Protein AF-0000000072551396 (afdb_homodimer)

Organism: Hypocrea jecorina (strain QM6a) (NCBI:txid431241)

Radius of gyration: 22.43 Å; Cα contacts (8 Å, |Δi|>4): 912; chains: 2; bounding box: 42×66×51 Å

Nearest PDB structures (foldseek):
  6dka-assembly4_F  TM=9.616E-01  e=3.622E-16  Saccharomyces cerevisiae YJM789
  6dk9-assembly4_F  TM=9.625E-01  e=5.510E-16  Saccharomyces cerevisiae YJM789
  6dkd-assembly2_C  TM=9.534E-01  e=5.773E-16  Saccharomyces cerevisiae YJM789
  6dka-assembly4_F  TM=9.614E-01  e=3.150E-16  Saccharomyces cerevisiae YJM789
  6dk9-assembly4_F  TM=9.623E-01  e=4.803E-16  Saccharomyces cerevisiae YJM789

InterPro domains:
  IPR003607 HD/PDEase domain [cd00077] (63-179)
  IPR006674 HD domain [PF01966] (63-169)
  IPR006674 HD domain [PS51831] (63-174)
  IPR017771 Cyanamide hydratase [TIGR03401] (8-241)

pLDDT: mean 97.27, std 4.05, range [56.19, 98.94]

Sequence (490 aa):
MSKNEIQQNGWTSVPLDPSILFGGEPFKNRPGPLLVADIKFPNDDPIVVKVQSYAQERLPIQTFNHSMRVFYFASAIVRQQFPEHAENFSPSTLALVSLLHDIGTAEENLAATHMSFEFYGAFKALNLLLELGASKDQAEAVAETIIRHQDLGTVGNITFLGQVIQLATIYDNASNHPYVEKITDIIHTDTLVDVTKVYPRLQWLGCFADTIDREETLKPWCHSTHIPDFSQVIRNNTFMQPYDAMSKNEIQQNGWTSVPLDPSILFGGEPFKNRPGPLLVADIKFPNDDPIVVKVQSYAQERLPIQTFNHSMRVFYFASAIVRQQFPEHAENFSPSTLALVSLLHDIGTAEENLAATHMSFEFYGAFKALNLLLELGASKDQAEAVAETIIRHQDLGTVGNITFLGQVIQLATIYDNASNHPYVEKITDIIHTDTLVDVTKVYPRLQWLGCFADTIDREETLKPWCHSTHIPDFSQVIRNNTFMQPYDA

Solvent-accessible surface area (backbone atoms only — not comparable to full-atom values): 24467 Å² total; per-residue (Å²): 131,63,70,65,54,34,46,27,44,22,51,42,59,36,64,40,21,58,26,70,78,23,73,72,37,43,44,69,40,88,46,61,75,56,41,60,90,75,51,84,75,52,68,85,38,66,58,43,43,52,47,50,52,51,31,56,70,54,30,55,67,40,56,36,24,47,22,52,44,29,33,54,49,29,50,50,39,36,52,52,56,36,52,92,50,39,82,55,38,36,61,55,53,47,45,47,31,29,49,36,40,60,51,12,63,16,73,82,41,44,76,71,46,84,56,33,40,33,53,49,13,16,55,51,45,30,53,51,32,48,74,64,64,44,54,69,68,50,23,46,40,34,20,54,26,21,54,45,40,75,64,79,55,70,55,35,29,25,26,42,45,30,51,42,49,30,52,23,46,39,44,74,51,33,43,62,46,97,65,28,66,61,37,61,58,43,53,24,68,60,21,53,53,44,39,36,66,78,34,42,27,60,44,30,40,58,52,50,21,50,48,49,49,50,47,44,68,78,29,61,21,24,59,71,39,50,42,77,63,44,36,58,48,20,59,62,24,68,85,52,54,86,55,23,92,130,62,72,66,54,33,45,27,46,22,52,43,61,37,64,40,22,58,25,69,77,24,72,72,38,42,44,68,40,88,46,61,76,54,42,60,90,75,50,83,73,49,68,85,39,67,57,43,44,52,49,50,52,50,32,54,72,55,30,56,68,40,57,37,22,46,21,52,43,29,34,55,48,28,50,49,40,36,53,53,56,37,51,92,50,40,82,54,36,36,61,54,52,48,44,47,33,30,49,36,39,59,51,11,65,17,76,81,42,43,77,71,45,84,56,34,39,33,54,50,13,15,56,52,45,29,52,52,33,48,74,64,63,46,54,70,68,51,22,46,40,34,20,53,25,21,54,46,39,75,64,80,56,70,55,36,28,26,25,42,47,29,52,41,49,29,52,22,46,38,46,74,50,34,43,58,46,98,64,28,68,60,38,60,58,42,52,22,69,60,21,54,52,44,40,37,67,78,34,42,26,61,43,31,40,58,53,52,20,51,49,50,50,49,47,44,68,78,27,61,21,25,61,71,39,52,41,75,63,44,36,58,46,19,61,62,23,67,86,50,55,87,56,24,90

Structure (mmCIF, N/CA/C/O backbone):
data_AF-0000000072551396-model_v1
#
loop_
_entity.id
_entity.type
_entity.pdbx_description
1 polymer 'Predicted protein'
#
loop_
_atom_site.group_PDB
_atom_site.id
_atom_site.type_symbol
_atom_site.label_atom_id
_atom_site.label_alt_id
_atom_site.label_comp_id
_atom_site.label_asym_id
_atom_site.label_entity_id
_atom_site.label_seq_id
_atom_site.pdbx_PDB_ins_code
_atom_site.Cartn_x
_atom_site.Cartn_y
_atom_site.Cartn_z
_atom_site.occupancy
_atom_site.B_iso_or_equiv
_atom_site.auth_seq_id
_atom_site.auth_comp_id
_atom_site.auth_asym_id
_atom_site.auth_atom_id
_atom_site.pdbx_PDB_model_num
ATOM 1 N N . MET A 1 1 ? 20.172 9.062 -8.18 1 56.5 1 MET A N 1
ATOM 2 C CA . MET A 1 1 ? 19.156 9.867 -7.5 1 56.5 1 MET A CA 1
ATOM 3 C C . MET A 1 1 ? 19.812 11.016 -6.73 1 56.5 1 MET A C 1
ATOM 5 O O . MET A 1 1 ? 20.859 10.836 -6.109 1 56.5 1 MET A O 1
ATOM 9 N N . SER A 1 2 ? 19.359 12.266 -7.051 1 69.94 2 SER A N 1
ATOM 10 C CA . SER A 1 2 ? 20.109 13.375 -6.461 1 69.94 2 SER A CA 1
ATOM 11 C C . SER A 1 2 ? 19.844 13.492 -4.965 1 69.94 2 SER A C 1
ATOM 13 O O . SER A 1 2 ? 18.703 13.336 -4.523 1 69.94 2 SER A O 1
ATOM 15 N N . LYS A 1 3 ? 20.781 13.555 -4.184 1 69.25 3 LYS A N 1
ATOM 16 C CA . LYS A 1 3 ? 20.734 13.711 -2.73 1 69.25 3 LYS A CA 1
ATOM 17 C C . LYS A 1 3 ? 19.797 14.844 -2.328 1 69.25 3 LYS A C 1
ATOM 19 O O . LYS A 1 3 ? 19.094 14.75 -1.32 1 69.25 3 LYS A O 1
ATOM 24 N N . ASN A 1 4 ? 19.703 15.789 -3.104 1 83.94 4 ASN A N 1
ATOM 25 C CA . ASN A 1 4 ? 18.844 16.938 -2.812 1 83.94 4 ASN A CA 1
ATOM 26 C C . ASN A 1 4 ? 17.375 16.578 -2.895 1 83.94 4 ASN A C 1
ATOM 28 O O . ASN A 1 4 ? 16.578 17.016 -2.061 1 83.94 4 ASN A O 1
ATOM 32 N N . GLU A 1 5 ? 17.031 15.664 -3.734 1 89.81 5 GLU A N 1
ATOM 33 C CA . GLU A 1 5 ? 15.633 15.281 -3.902 1 89.81 5 GLU A CA 1
ATOM 34 C C . GLU A 1 5 ? 15.156 14.406 -2.742 1 89.81 5 GLU A C 1
ATOM 36 O O . GLU A 1 5 ? 14 14.492 -2.334 1 89.81 5 GLU A O 1
ATOM 41 N N . ILE A 1 6 ? 16.109 13.695 -2.174 1 93.81 6 ILE A N 1
ATOM 42 C CA . ILE A 1 6 ? 15.766 12.789 -1.077 1 93.81 6 ILE A CA 1
ATOM 43 C C . ILE A 1 6 ? 15.273 13.602 0.123 1 93.81 6 ILE A C 1
ATOM 45 O O . ILE A 1 6 ? 14.195 13.336 0.656 1 93.81 6 ILE A O 1
ATOM 49 N N . GLN A 1 7 ? 15.961 14.602 0.496 1 95.69 7 GLN A N 1
ATOM 50 C CA . GLN A 1 7 ? 15.57 15.414 1.641 1 95.69 7 GLN A CA 1
ATOM 51 C C . GLN A 1 7 ? 14.375 16.297 1.3 1 95.69 7 GLN A C 1
ATOM 53 O O . GLN A 1 7 ? 13.445 16.438 2.1 1 95.69 7 GLN A O 1
ATOM 58 N N . GLN A 1 8 ? 14.352 16.828 0.167 1 97.31 8 GLN A N 1
ATOM 59 C CA . GLN A 1 8 ? 13.336 17.812 -0.227 1 97.31 8 GLN A CA 1
ATOM 60 C C . GLN A 1 8 ? 11.953 17.172 -0.302 1 97.31 8 GLN A C 1
ATOM 62 O O . GLN A 1 8 ? 10.969 17.75 0.15 1 97.31 8 GLN A O 1
ATOM 67 N N . ASN A 1 9 ? 11.898 15.961 -0.858 1 98.38 9 ASN A N 1
ATOM 68 C CA . ASN A 1 9 ? 10.594 15.336 -1.055 1 98.38 9 ASN A CA 1
ATOM 69 C C . ASN A 1 9 ? 10.297 14.305 0.029 1 98.38 9 ASN A C 1
ATOM 71 O O . ASN A 1 9 ? 9.305 13.57 -0.056 1 98.38 9 ASN A O 1
ATOM 75 N N . GLY A 1 10 ? 11.164 14.289 1.03 1 98.31 10 GLY A N 1
ATOM 76 C CA . GLY A 1 10 ? 10.867 13.508 2.219 1 98.31 10 GLY A CA 1
ATOM 77 C C . GLY A 1 10 ? 11.125 12.023 2.035 1 98.31 10 GLY A C 1
ATOM 78 O O . GLY A 1 10 ? 10.484 11.188 2.686 1 98.31 10 GLY A O 1
ATOM 79 N N . TRP A 1 11 ? 12.086 11.633 1.188 1 98.44 11 TRP A N 1
ATOM 80 C CA . TRP A 1 11 ? 12.438 10.234 0.957 1 98.44 11 TRP A CA 1
ATOM 81 C C . TRP A 1 11 ? 13.383 9.727 2.035 1 98.44 11 TRP A C 1
ATOM 83 O O . TRP A 1 11 ? 13.789 8.562 2.016 1 98.44 11 TRP A O 1
ATOM 93 N N . THR A 1 12 ? 13.734 10.547 3.014 1 98.06 12 THR A N 1
ATOM 94 C CA . THR A 1 12 ? 14.609 10.109 4.098 1 98.06 12 THR A CA 1
ATOM 95 C C . THR A 1 12 ? 13.984 8.938 4.852 1 98.06 12 THR A C 1
ATOM 97 O O . THR A 1 12 ? 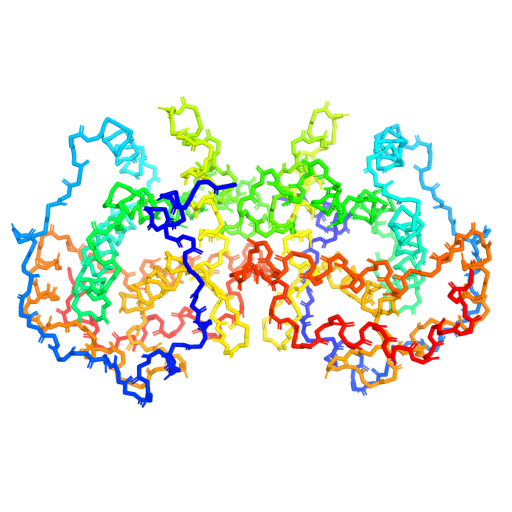12.797 8.969 5.191 1 98.06 12 THR A O 1
ATOM 100 N N . SER A 1 13 ? 14.797 7.918 5.055 1 98.38 13 SER A N 1
ATOM 101 C CA . SER A 1 13 ? 14.312 6.719 5.73 1 98.38 13 SER A CA 1
ATOM 102 C C . SER A 1 13 ? 14.188 6.941 7.234 1 98.38 13 SER A C 1
ATOM 104 O O . SER A 1 13 ? 15.117 7.445 7.871 1 98.38 13 SER A O 1
ATOM 106 N N . VAL A 1 14 ? 13.086 6.602 7.777 1 98.44 14 VAL A N 1
ATOM 107 C CA . VAL A 1 14 ? 12.875 6.578 9.219 1 98.44 14 VAL A CA 1
ATOM 108 C C . VAL A 1 14 ? 12.148 5.297 9.617 1 98.44 14 VAL A C 1
ATOM 110 O O . VAL A 1 14 ? 11.539 4.637 8.773 1 98.44 14 VAL A O 1
ATOM 113 N N . PRO A 1 15 ? 12.188 4.918 10.898 1 98.25 15 PRO A N 1
ATOM 114 C CA . PRO A 1 15 ? 11.414 3.75 11.32 1 98.25 15 PRO A CA 1
ATOM 115 C C . PRO A 1 15 ? 9.914 3.932 11.109 1 98.25 15 PRO A C 1
ATOM 117 O O . PRO A 1 15 ? 9.383 5.02 11.336 1 98.25 15 PRO A O 1
ATOM 120 N N . LEU A 1 16 ? 9.273 2.881 10.625 1 98.19 16 LEU A N 1
ATOM 121 C CA . LEU A 1 16 ? 7.812 2.904 10.57 1 98.19 16 LEU A CA 1
ATOM 122 C C . LEU A 1 16 ? 7.227 3.059 11.969 1 98.19 16 LEU A C 1
ATOM 124 O O . LEU A 1 16 ? 6.215 3.744 12.148 1 98.19 16 LEU A O 1
ATOM 128 N N . ASP A 1 17 ? 7.824 2.422 12.961 1 97.56 17 ASP A N 1
ATOM 129 C CA . ASP A 1 17 ? 7.406 2.486 14.359 1 97.56 17 ASP A CA 1
ATOM 130 C C . ASP A 1 17 ? 7.742 3.846 14.969 1 97.56 17 ASP A C 1
ATOM 132 O O . ASP A 1 17 ? 8.898 4.121 15.289 1 97.56 17 ASP A O 1
ATOM 136 N N . PRO A 1 18 ? 6.754 4.613 15.211 1 96.75 18 PRO A N 1
ATOM 137 C CA . PRO A 1 18 ? 7.062 5.953 15.719 1 96.75 18 PRO A CA 1
ATOM 138 C C . PRO A 1 18 ? 7.574 5.934 17.156 1 96.75 18 PRO A C 1
ATOM 140 O O . PRO A 1 18 ? 8.195 6.898 17.609 1 96.75 18 PRO A O 1
ATOM 143 N N . SER A 1 19 ? 7.301 4.891 17.891 1 96.38 19 SER A N 1
ATOM 144 C CA . SER A 1 19 ? 7.812 4.828 19.25 1 96.38 19 SER A CA 1
ATOM 145 C C . SER A 1 19 ? 9.336 4.82 19.266 1 96.38 19 SER A C 1
ATOM 147 O O . SER A 1 19 ? 9.953 5.297 20.219 1 96.38 19 SER A O 1
ATOM 149 N N . ILE A 1 20 ? 9.938 4.27 18.25 1 96.94 20 ILE A N 1
ATOM 150 C CA . ILE A 1 20 ? 11.383 4.281 18.109 1 96.94 20 ILE A CA 1
ATOM 151 C C . ILE A 1 20 ? 11.875 5.715 17.906 1 96.94 20 ILE A C 1
ATOM 153 O O . ILE A 1 20 ? 12.906 6.109 18.469 1 96.94 20 ILE A O 1
ATOM 157 N N . LEU A 1 21 ? 11.172 6.523 17.109 1 95.69 21 LEU A N 1
ATOM 158 C CA . LEU A 1 21 ? 11.555 7.895 16.797 1 95.69 21 LEU A CA 1
ATOM 159 C C . LEU A 1 21 ? 11.516 8.766 18.047 1 95.69 21 LEU A C 1
ATOM 161 O O . LEU A 1 21 ? 12.328 9.688 18.203 1 95.69 21 LEU A O 1
ATOM 165 N N . PHE A 1 22 ? 10.586 8.414 18.922 1 96.31 22 PHE A N 1
ATOM 166 C CA . PHE A 1 22 ? 10.344 9.312 20.047 1 96.31 22 PHE A CA 1
ATOM 167 C C . PHE A 1 22 ? 10.914 8.727 21.328 1 96.31 22 PHE A C 1
ATOM 169 O O . PHE A 1 22 ? 10.812 9.336 22.406 1 96.31 22 PHE A O 1
ATOM 176 N N . GLY A 1 23 ? 11.508 7.512 21.328 1 95.25 23 GLY A N 1
ATOM 177 C CA . GLY A 1 23 ? 12.102 6.879 22.484 1 95.25 23 GLY A CA 1
ATOM 178 C C . GLY A 1 23 ? 11.07 6.488 23.531 1 95.25 23 GLY A C 1
ATOM 179 O O . GLY A 1 23 ? 11.32 6.621 24.734 1 95.25 23 GLY A O 1
ATOM 180 N N . GLY A 1 24 ? 9.867 6.191 23.031 1 94.12 24 GLY A N 1
ATOM 181 C CA . GLY A 1 24 ? 8.805 5.762 23.938 1 94.12 24 GLY A CA 1
ATOM 182 C C . GLY A 1 24 ? 8.008 6.914 24.516 1 94.12 24 GLY A C 1
ATOM 183 O O . GLY A 1 24 ? 7.055 6.699 25.266 1 94.12 24 GLY A O 1
ATOM 184 N N . GLU A 1 25 ? 8.391 8.117 24.141 1 94.88 25 GLU A N 1
ATOM 185 C CA . GLU A 1 25 ? 7.672 9.312 24.578 1 94.88 25 GLU A CA 1
ATOM 186 C C . GLU A 1 25 ? 6.695 9.781 23.5 1 94.88 25 GLU A C 1
ATOM 188 O O . GLU A 1 25 ? 6.754 9.328 22.359 1 94.88 25 GLU A O 1
ATOM 193 N N . PRO A 1 26 ? 5.812 10.625 23.875 1 94.75 26 PRO A N 1
ATOM 194 C CA . PRO A 1 26 ? 4.84 11.094 22.875 1 94.75 26 PRO A CA 1
ATOM 195 C C . PRO A 1 26 ? 5.438 12.109 21.906 1 94.75 26 PRO A C 1
ATOM 197 O O . PRO A 1 26 ? 4.824 12.422 20.875 1 94.75 26 PRO A O 1
ATOM 200 N N . PHE A 1 27 ? 6.648 12.594 22.25 1 96.5 27 PHE A N 1
ATOM 201 C CA . PHE A 1 27 ? 7.34 13.562 21.406 1 96.5 27 PHE A CA 1
ATOM 202 C C . PHE A 1 27 ? 8.836 13.586 21.734 1 96.5 27 PHE A C 1
ATOM 204 O O . PHE A 1 27 ? 9.258 13.07 22.766 1 96.5 27 PHE A O 1
ATOM 211 N N . LYS A 1 28 ? 9.578 14.117 20.781 1 96.25 28 LYS A N 1
ATOM 212 C CA . LYS A 1 28 ? 11.008 14.289 21 1 96.25 28 LYS A CA 1
ATOM 213 C C . LYS A 1 28 ? 11.297 15.578 21.766 1 96.25 28 LYS A C 1
ATOM 215 O O . LYS A 1 28 ? 12.062 15.578 22.734 1 96.25 28 LYS A O 1
ATOM 220 N N . ASN A 1 29 ? 10.688 16.641 21.312 1 97.06 29 ASN A N 1
ATOM 221 C CA . ASN A 1 29 ? 10.812 17.969 21.906 1 97.06 29 ASN A CA 1
ATOM 222 C C . ASN A 1 29 ? 9.461 18.5 22.375 1 97.06 29 ASN A C 1
ATOM 224 O O . ASN A 1 29 ? 8.469 18.438 21.641 1 97.06 29 ASN A O 1
ATOM 228 N N . ARG A 1 30 ? 9.414 19 23.578 1 97.25 30 ARG A N 1
ATOM 229 C CA . ARG A 1 30 ? 8.156 19.594 24.047 1 97.25 30 ARG A CA 1
ATOM 230 C C . ARG A 1 30 ? 7.695 20.688 23.094 1 97.25 30 ARG A C 1
ATOM 232 O O . ARG A 1 30 ? 8.43 21.656 22.859 1 97.25 30 ARG A O 1
ATOM 239 N N . PRO A 1 31 ? 6.559 20.531 22.594 1 98.12 31 PRO A N 1
ATOM 240 C CA . PRO A 1 31 ? 6.129 21.531 21.625 1 98.12 31 PRO A CA 1
ATOM 241 C C . PRO A 1 31 ? 5.762 22.859 22.266 1 98.12 31 PRO A C 1
ATOM 243 O O . PRO A 1 31 ? 5.25 22.891 23.375 1 98.12 31 PRO A O 1
ATOM 246 N N . GLY A 1 32 ? 6.082 23.953 21.562 1 98.5 32 GLY A N 1
ATOM 247 C CA . GLY A 1 32 ? 5.566 25.281 21.875 1 98.5 32 GLY A CA 1
ATOM 248 C C . GLY A 1 32 ? 4.484 25.734 20.906 1 98.5 32 GLY A C 1
ATOM 249 O O . GLY A 1 32 ? 4.184 25.031 19.938 1 98.5 32 GLY A O 1
ATOM 250 N N . PRO A 1 33 ? 3.869 26.859 21.25 1 98.56 33 PRO A N 1
ATOM 251 C CA . PRO A 1 33 ? 2.854 27.375 20.328 1 98.56 33 PRO A CA 1
ATOM 252 C C . PRO A 1 33 ? 3.422 27.703 18.938 1 98.56 33 PRO A C 1
ATOM 254 O O . PRO A 1 33 ? 4.48 28.328 18.844 1 98.56 33 PRO A O 1
ATOM 257 N N . LEU A 1 34 ? 2.887 27.25 17.969 1 98.44 34 LEU A N 1
ATOM 258 C CA . LEU A 1 34 ? 3.117 27.594 16.578 1 98.44 34 LEU A CA 1
ATOM 259 C C . LEU A 1 34 ? 1.801 27.875 15.852 1 98.44 34 LEU A C 1
ATOM 261 O O . LEU A 1 34 ? 1.108 26.938 15.438 1 98.44 34 LEU A O 1
ATOM 265 N N . LEU A 1 35 ? 1.476 29.125 15.68 1 98.56 35 LEU A N 1
ATOM 266 C CA . LEU A 1 35 ? 0.175 29.516 15.148 1 98.56 35 LEU A CA 1
ATOM 267 C C . LEU A 1 35 ? 0.167 29.453 13.625 1 98.56 35 LEU A C 1
ATOM 269 O O . LEU A 1 35 ? 1.224 29.344 12.992 1 98.56 35 LEU A O 1
ATOM 273 N N . VAL A 1 36 ? -1.035 29.469 13.008 1 98.69 36 VAL A N 1
ATOM 274 C CA . VAL A 1 36 ? -1.199 29.438 11.555 1 98.69 36 VAL A CA 1
ATOM 275 C C . VAL A 1 36 ? -0.382 30.562 10.922 1 98.69 36 VAL A C 1
ATOM 277 O O . VAL A 1 36 ? 0.237 30.359 9.875 1 98.69 36 VAL A O 1
ATOM 280 N N . ALA A 1 37 ? -0.328 31.719 11.555 1 98.25 37 ALA A N 1
ATOM 281 C CA . ALA A 1 37 ? 0.398 32.875 11.047 1 98.25 37 ALA A CA 1
ATOM 282 C C . ALA A 1 37 ? 1.902 32.625 11.031 1 98.25 37 ALA A C 1
ATOM 284 O O . ALA A 1 37 ? 2.646 33.281 10.305 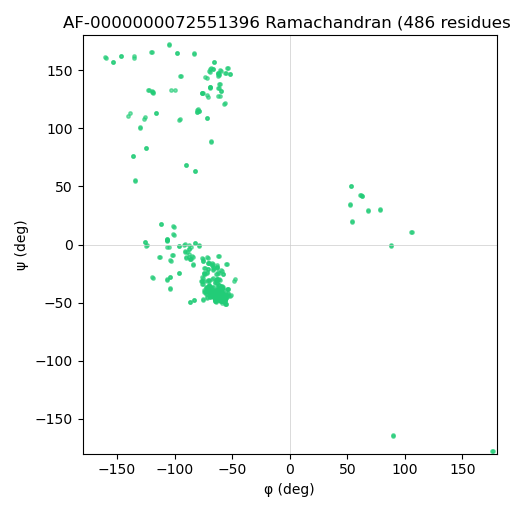1 98.25 37 ALA A O 1
ATOM 285 N N . ASP A 1 38 ? 2.408 31.641 11.859 1 97.88 38 ASP A N 1
ATOM 286 C CA . ASP A 1 38 ? 3.83 31.328 11.977 1 97.88 38 ASP A CA 1
ATOM 287 C C . ASP A 1 38 ? 4.266 30.328 10.914 1 97.88 38 ASP A C 1
ATOM 289 O O . ASP A 1 38 ? 5.461 30.062 10.758 1 97.88 38 ASP A O 1
ATOM 293 N N . ILE A 1 39 ? 3.309 29.719 10.234 1 97.94 39 ILE A N 1
ATOM 294 C CA . ILE A 1 39 ? 3.574 28.688 9.242 1 97.94 39 ILE A CA 1
ATOM 295 C C . ILE A 1 39 ? 3.135 29.156 7.863 1 97.94 39 ILE A C 1
ATOM 297 O O . ILE A 1 39 ? 1.942 29.344 7.613 1 97.94 39 ILE A O 1
ATOM 301 N N . LYS A 1 40 ? 4.082 29.344 7.004 1 96.94 40 LYS A N 1
ATOM 302 C CA . LYS A 1 40 ? 3.766 29.859 5.672 1 96.94 40 LYS A CA 1
ATOM 303 C C . LYS A 1 40 ? 3.258 28.734 4.766 1 96.94 40 LYS A C 1
ATOM 305 O O . LYS A 1 40 ? 3.98 27.781 4.48 1 96.94 40 LYS A O 1
ATOM 310 N N . PHE A 1 41 ? 2.033 28.766 4.355 1 98.5 41 PHE A N 1
ATOM 311 C CA . PHE A 1 41 ? 1.535 27.906 3.285 1 98.5 41 PHE A CA 1
ATOM 312 C C . PHE A 1 41 ? 2.145 28.312 1.946 1 98.5 41 PHE A C 1
ATOM 314 O O . PHE A 1 41 ? 2.256 29.5 1.639 1 98.5 41 PHE A O 1
ATOM 321 N N . PRO A 1 42 ? 2.582 27.375 1.147 1 98.62 42 PRO A N 1
ATOM 322 C CA . PRO A 1 42 ? 3.324 27.703 -0.07 1 98.62 42 PRO A CA 1
ATOM 323 C C . PRO A 1 42 ? 2.408 28.078 -1.235 1 98.62 42 PRO A C 1
ATOM 325 O O . PRO A 1 42 ? 2.484 27.469 -2.303 1 98.62 42 PRO A O 1
ATOM 328 N N . ASN A 1 43 ? 1.663 29.141 -1.104 1 97.25 43 ASN A N 1
ATOM 329 C CA . ASN A 1 43 ? 0.726 29.609 -2.121 1 97.25 43 ASN A CA 1
ATOM 330 C C . ASN A 1 43 ? 1.441 30.344 -3.246 1 97.25 43 ASN A C 1
ATOM 332 O O . ASN A 1 43 ? 0.806 30.797 -4.199 1 97.25 43 ASN A O 1
ATOM 336 N N . ASP A 1 44 ? 2.756 30.5 -3.188 1 98 44 ASP A N 1
ATOM 337 C CA . ASP A 1 44 ? 3.555 31.062 -4.277 1 98 44 ASP A CA 1
ATOM 338 C C . ASP A 1 44 ? 3.912 29.984 -5.297 1 98 44 ASP A C 1
ATOM 340 O O . ASP A 1 44 ? 4.355 30.281 -6.406 1 98 44 ASP A O 1
ATOM 344 N N . ASP A 1 45 ? 3.783 28.75 -4.91 1 98.5 45 ASP A N 1
ATOM 345 C CA . ASP A 1 45 ? 3.955 27.641 -5.844 1 98.5 45 ASP A CA 1
ATOM 346 C C . ASP A 1 45 ? 2.693 27.422 -6.68 1 98.5 45 ASP A C 1
ATOM 348 O O . ASP A 1 45 ? 1.657 27.016 -6.148 1 98.5 45 ASP A O 1
ATOM 352 N N . PRO A 1 46 ? 2.768 27.609 -7.953 1 98.62 46 PRO A N 1
ATOM 353 C CA . PRO A 1 46 ? 1.565 27.531 -8.781 1 98.62 46 PRO A CA 1
ATOM 354 C C . PRO A 1 46 ? 0.926 26.141 -8.758 1 98.62 46 PRO A C 1
ATOM 356 O O . PRO A 1 46 ? -0.296 26.016 -8.875 1 98.62 46 PRO A O 1
ATOM 359 N N . ILE A 1 47 ? 1.718 25.125 -8.641 1 98.88 47 ILE A N 1
ATOM 360 C CA . ILE A 1 47 ? 1.168 23.766 -8.578 1 98.88 47 ILE A CA 1
ATOM 361 C C . ILE A 1 47 ? 0.339 23.609 -7.309 1 98.88 47 ILE A C 1
ATOM 363 O O . ILE A 1 47 ? -0.758 23.047 -7.348 1 98.88 47 ILE A O 1
ATOM 367 N N . VAL A 1 48 ? 0.857 24.078 -6.18 1 98.94 48 VAL A N 1
ATOM 368 C CA . VAL A 1 48 ? 0.145 24 -4.91 1 98.94 48 VAL A CA 1
ATOM 369 C C . VAL A 1 48 ? -1.18 24.75 -5.008 1 98.94 48 VAL A C 1
ATOM 371 O O . VAL A 1 48 ? -2.211 24.266 -4.535 1 98.94 48 VAL A O 1
ATOM 374 N N . VAL A 1 49 ? -1.152 25.906 -5.641 1 98.88 49 VAL A N 1
ATOM 375 C CA . VAL A 1 49 ? -2.355 26.719 -5.793 1 98.88 49 VAL A CA 1
ATOM 376 C C . VAL A 1 49 ? -3.404 25.938 -6.586 1 98.88 49 VAL A C 1
ATOM 378 O O . VAL A 1 49 ? -4.578 25.906 -6.207 1 98.88 49 VAL A O 1
ATOM 381 N N . LYS A 1 50 ? -3.031 25.344 -7.648 1 98.88 50 LYS A N 1
ATOM 382 C CA . LYS A 1 50 ? -3.951 24.578 -8.492 1 98.88 50 LYS A CA 1
ATOM 383 C C . LYS A 1 50 ? -4.488 23.359 -7.75 1 98.88 50 LYS A C 1
ATOM 385 O O . LYS A 1 50 ? -5.672 23.016 -7.859 1 98.88 50 LYS A O 1
ATOM 390 N N . VAL A 1 51 ? -3.625 22.672 -7.02 1 98.94 51 VAL A N 1
ATOM 391 C CA . VAL A 1 51 ? -4.039 21.484 -6.277 1 98.94 51 VAL A CA 1
ATOM 392 C C . VAL A 1 51 ? -4.984 21.891 -5.148 1 98.94 51 VAL A C 1
ATOM 394 O O . VAL A 1 51 ? -5.941 21.172 -4.844 1 98.94 51 VAL A O 1
ATOM 397 N N . GLN A 1 52 ? -4.656 23.016 -4.477 1 98.88 52 GLN A N 1
ATOM 398 C CA . GLN A 1 52 ? -5.555 23.5 -3.439 1 98.88 52 GLN A CA 1
ATOM 399 C C . GLN A 1 52 ? -6.953 23.75 -3.992 1 98.88 52 GLN A C 1
ATOM 401 O O . GLN A 1 52 ? -7.945 23.359 -3.381 1 98.88 52 GLN A O 1
ATOM 406 N N . SER A 1 53 ? -7.055 24.391 -5.129 1 98.75 53 SER A N 1
ATOM 407 C CA . SER A 1 53 ? -8.336 24.641 -5.789 1 98.75 53 SER A CA 1
ATOM 408 C C . SER A 1 53 ? -9.016 23.328 -6.164 1 98.75 53 SER A C 1
ATOM 410 O O . SER A 1 53 ? -10.227 23.172 -5.984 1 98.75 53 SER A O 1
ATOM 412 N N . TYR A 1 54 ? -8.266 22.406 -6.73 1 98.62 54 TYR A N 1
ATOM 413 C CA . TYR A 1 54 ? -8.766 21.094 -7.109 1 98.62 54 TYR A CA 1
ATOM 414 C C . TYR A 1 54 ? -9.375 20.375 -5.914 1 98.62 54 TYR A C 1
ATOM 416 O O . TYR A 1 54 ? -10.484 19.844 -6 1 98.62 54 TYR A O 1
ATOM 424 N N . ALA A 1 55 ? -8.672 20.281 -4.785 1 98.56 55 ALA A N 1
ATOM 425 C CA . ALA A 1 55 ? -9.141 19.625 -3.572 1 98.56 55 ALA A CA 1
ATOM 426 C C . ALA A 1 55 ? -10.391 20.312 -3.027 1 98.56 55 ALA A C 1
ATOM 428 O O . ALA A 1 55 ? -11.344 19.641 -2.613 1 98.56 55 ALA A O 1
ATOM 429 N N . GLN A 1 56 ? -10.344 21.641 -3.016 1 98.38 56 GLN A N 1
ATOM 430 C CA . GLN A 1 56 ? -11.477 22.406 -2.514 1 98.38 56 GLN A CA 1
ATOM 431 C C . GLN A 1 56 ? -12.742 22.125 -3.314 1 98.38 56 GLN A C 1
ATOM 433 O O . GLN A 1 56 ? -13.836 22.062 -2.756 1 98.38 56 GLN A O 1
ATOM 438 N N . GLU A 1 57 ? -12.609 21.922 -4.59 1 98.06 57 GLU A N 1
ATOM 439 C CA . GLU A 1 57 ? -13.734 21.688 -5.484 1 98.06 57 GLU A CA 1
ATOM 440 C C . GLU A 1 57 ? -14.281 20.266 -5.328 1 98.06 57 GLU A C 1
ATOM 442 O O . GLU A 1 57 ? -15.477 20.031 -5.473 1 98.06 57 GLU A O 1
ATOM 447 N N . ARG A 1 58 ? -13.492 19.344 -5.023 1 97.44 58 ARG A N 1
ATOM 448 C CA . ARG A 1 58 ? -13.867 17.938 -5.145 1 97.44 58 ARG A CA 1
ATOM 449 C C . ARG A 1 58 ? -14.188 17.328 -3.777 1 97.44 58 ARG A C 1
ATOM 451 O O . ARG A 1 58 ? -14.953 16.375 -3.678 1 97.44 58 ARG A O 1
ATOM 458 N N . LEU A 1 59 ? -13.586 17.844 -2.742 1 98.38 59 LEU A N 1
ATOM 459 C CA . LEU A 1 59 ? -13.773 17.297 -1.403 1 98.38 59 LEU A CA 1
ATOM 460 C C . LEU A 1 59 ? -14.867 18.047 -0.653 1 98.38 59 LEU A C 1
ATOM 462 O O . LEU A 1 59 ? -15.031 19.25 -0.824 1 98.38 59 LEU A O 1
ATOM 466 N N . PRO A 1 60 ? -15.641 17.281 0.205 1 97.81 60 PRO A N 1
ATOM 467 C CA . PRO A 1 60 ? -16.469 18.031 1.151 1 97.81 60 PRO A CA 1
ATOM 468 C C . PRO A 1 60 ? -15.672 19.031 1.984 1 97.81 60 PRO A C 1
ATOM 470 O O . PRO A 1 60 ? -14.484 18.797 2.252 1 97.81 60 PRO A O 1
ATOM 473 N N . ILE A 1 61 ? -16.281 20.109 2.432 1 98.44 61 ILE A N 1
ATOM 474 C CA . ILE A 1 61 ? -15.602 21.172 3.148 1 98.44 61 ILE A CA 1
ATOM 475 C C . ILE A 1 61 ? -14.938 20.625 4.402 1 98.44 61 ILE A C 1
ATOM 477 O O . ILE A 1 61 ? -13.852 21.047 4.781 1 98.44 61 ILE A O 1
ATOM 481 N N . GLN A 1 62 ? -15.594 19.609 5.074 1 98.62 62 GLN A N 1
ATOM 482 C CA . GLN A 1 62 ? -15.008 18.984 6.258 1 98.62 62 GLN A CA 1
ATOM 483 C C . GLN A 1 62 ? -13.672 18.328 5.926 1 98.62 62 GLN A C 1
ATOM 485 O O . GLN A 1 62 ? -12.695 18.469 6.668 1 98.62 62 GLN A O 1
ATOM 490 N N . THR A 1 63 ? -13.648 17.594 4.754 1 98.81 63 THR A N 1
ATOM 491 C CA . THR A 1 63 ? -12.438 16.891 4.34 1 98.81 63 THR A CA 1
ATOM 492 C C . THR A 1 63 ? -11.367 17.875 3.887 1 98.81 63 THR A C 1
ATOM 494 O O . THR A 1 63 ? -10.18 17.656 4.145 1 98.81 63 THR A O 1
ATOM 497 N N . PHE A 1 64 ? -11.789 18.922 3.184 1 98.81 64 PHE A N 1
ATOM 498 C CA . PHE A 1 64 ? -10.828 19.953 2.775 1 98.81 64 PHE A CA 1
ATOM 499 C C . PHE A 1 64 ? -10.188 20.594 3.992 1 98.81 64 PHE A C 1
ATOM 501 O O . PHE A 1 64 ? -8.961 20.75 4.043 1 98.81 64 PHE A O 1
ATOM 508 N N . ASN A 1 65 ? -10.961 20.984 4.957 1 98.94 65 ASN A N 1
ATOM 509 C CA . ASN A 1 65 ? -10.43 21.562 6.18 1 98.94 65 ASN A CA 1
ATOM 510 C C . ASN A 1 65 ? -9.477 20.609 6.895 1 98.94 65 ASN A C 1
ATOM 512 O O . ASN A 1 65 ? -8.453 21.031 7.43 1 98.94 65 ASN A O 1
ATOM 516 N N . HIS A 1 66 ? -9.859 19.328 6.945 1 98.94 66 HIS A N 1
ATOM 517 C CA . HIS A 1 66 ? -8.961 18.312 7.488 1 98.94 66 HIS A CA 1
ATOM 518 C C . HIS A 1 66 ? -7.621 18.312 6.766 1 98.94 66 HIS A C 1
ATOM 520 O O . HIS A 1 66 ? -6.566 18.281 7.406 1 98.94 66 HIS A O 1
ATOM 526 N N . SER A 1 67 ? -7.656 18.391 5.41 1 98.94 67 SER A N 1
ATOM 527 C CA . SER A 1 67 ? -6.426 18.406 4.625 1 98.94 67 SER A CA 1
ATOM 528 C C . SER A 1 67 ? -5.551 19.594 5.008 1 98.94 67 SER A C 1
ATOM 530 O O . SER A 1 67 ? -4.328 19.469 5.125 1 98.94 67 SER A O 1
ATOM 532 N N . MET A 1 68 ? -6.188 20.734 5.23 1 98.94 68 MET A N 1
ATOM 533 C CA . MET A 1 68 ? -5.445 21.922 5.637 1 98.94 68 MET A CA 1
ATOM 534 C C . MET A 1 68 ? -4.895 21.766 7.051 1 98.94 68 MET A C 1
ATOM 536 O O . MET A 1 68 ? -3.74 22.109 7.312 1 98.94 68 MET A O 1
ATOM 540 N N . ARG A 1 69 ? -5.723 21.25 7.953 1 98.94 69 ARG A N 1
ATOM 541 C CA . ARG A 1 69 ? -5.227 21.016 9.305 1 98.94 69 ARG A CA 1
ATOM 542 C C . ARG A 1 69 ? -4.035 20.062 9.305 1 98.94 69 ARG A C 1
ATOM 544 O O . ARG A 1 69 ? -3.066 20.266 10.039 1 98.94 69 ARG A O 1
ATOM 551 N N . VAL A 1 70 ? -4.125 19.016 8.484 1 98.94 70 VAL A N 1
ATOM 552 C CA . VAL A 1 70 ? -3.023 18.062 8.375 1 98.94 70 VAL A CA 1
ATOM 553 C C . VAL A 1 70 ? -1.747 18.797 7.965 1 98.94 70 VAL A C 1
ATOM 555 O O . VAL A 1 70 ? -0.672 18.531 8.508 1 98.94 70 VAL A O 1
ATOM 558 N N . PHE A 1 71 ? -1.82 19.75 7.012 1 98.94 71 PHE A N 1
ATOM 559 C CA . PHE A 1 71 ? -0.645 20.5 6.609 1 98.94 71 PHE A CA 1
ATOM 560 C C . PHE A 1 71 ? -0.043 21.234 7.801 1 98.94 71 PHE A C 1
ATOM 562 O O . PHE A 1 71 ? 1.17 21.203 8.016 1 98.94 71 PHE A O 1
ATOM 569 N N . TYR A 1 72 ? -0.797 21.906 8.547 1 98.94 72 TYR A N 1
ATOM 570 C CA . TYR A 1 72 ? -0.298 22.734 9.633 1 98.94 72 TYR A CA 1
ATOM 571 C C . TYR A 1 72 ? 0.202 21.891 10.797 1 98.94 72 TYR A C 1
ATOM 573 O O . TYR A 1 72 ? 1.246 22.172 11.383 1 98.94 72 TYR A O 1
ATOM 581 N N . PHE A 1 73 ? -0.559 20.812 11.156 1 98.94 73 PHE A N 1
ATOM 582 C CA . PHE A 1 73 ? -0.09 19.906 12.195 1 98.94 73 PHE A CA 1
ATOM 583 C C . PHE A 1 73 ? 1.216 19.234 11.781 1 98.94 73 PHE A C 1
ATOM 585 O O . PHE A 1 73 ? 2.152 19.141 12.578 1 98.94 73 PHE A O 1
ATOM 592 N N . ALA A 1 74 ? 1.281 18.797 10.508 1 98.94 74 ALA A N 1
ATOM 593 C CA . ALA A 1 74 ? 2.502 18.172 10 1 98.94 74 ALA A CA 1
ATOM 594 C C . ALA A 1 74 ? 3.668 19.156 10.016 1 98.94 74 ALA A C 1
ATOM 596 O O . ALA A 1 74 ? 4.797 18.781 10.344 1 98.94 74 ALA A O 1
ATOM 597 N N . SER A 1 75 ? 3.41 20.406 9.617 1 98.81 75 SER A N 1
ATOM 598 C CA . SER A 1 75 ? 4.445 21.422 9.641 1 98.81 75 SER A CA 1
ATOM 599 C C . SER A 1 75 ? 4.977 21.641 11.055 1 98.81 75 SER A C 1
ATOM 601 O O . SER A 1 75 ? 6.188 21.766 11.258 1 98.81 75 SER A O 1
ATOM 603 N N . ALA A 1 76 ? 4.074 21.672 12.039 1 98.81 76 ALA A N 1
ATOM 604 C CA . ALA A 1 76 ? 4.484 21.828 13.43 1 98.81 76 ALA A CA 1
ATOM 605 C C . ALA A 1 76 ? 5.328 20.641 13.883 1 98.81 76 ALA A C 1
ATOM 607 O O . ALA A 1 76 ? 6.359 20.812 14.539 1 98.81 76 ALA A O 1
ATOM 608 N N . ILE A 1 77 ? 4.906 19.453 13.539 1 98.75 77 ILE A N 1
ATOM 609 C CA . ILE A 1 77 ? 5.621 18.234 13.898 1 98.75 77 ILE A CA 1
ATOM 610 C C . ILE A 1 77 ? 7.023 18.266 13.289 1 98.75 77 ILE A C 1
ATOM 612 O O . ILE A 1 77 ? 8.016 18.016 13.984 1 98.75 77 ILE A O 1
ATOM 616 N N . VAL A 1 78 ? 7.152 18.594 11.969 1 98.69 78 VAL A N 1
ATOM 617 C CA . VAL A 1 78 ? 8.438 18.625 11.281 1 98.69 78 VAL A CA 1
ATOM 618 C C . VAL A 1 78 ? 9.367 19.641 11.945 1 98.69 78 VAL A C 1
ATOM 620 O O . VAL A 1 78 ? 10.516 19.328 12.273 1 98.69 78 VAL A O 1
ATOM 623 N N . ARG A 1 79 ? 8.883 20.797 12.234 1 98.31 79 ARG A N 1
ATOM 624 C CA . ARG A 1 79 ? 9.695 21.891 12.75 1 98.31 79 ARG A CA 1
ATOM 625 C C . ARG A 1 79 ? 10.148 21.609 14.18 1 98.31 79 ARG A C 1
ATOM 627 O O . ARG A 1 79 ? 11.266 21.969 14.562 1 98.31 79 ARG A O 1
ATOM 634 N N . GLN A 1 80 ? 9.305 20.984 14.953 1 98.31 80 GLN A N 1
ATOM 635 C CA . GLN A 1 80 ? 9.586 20.953 16.375 1 98.31 80 GLN A CA 1
ATOM 636 C C . GLN A 1 80 ? 10.07 19.578 16.828 1 98.31 80 GLN A C 1
ATOM 638 O O . GLN A 1 80 ? 10.852 19.469 17.766 1 98.31 80 GLN A O 1
ATOM 643 N N . GLN A 1 81 ? 9.641 18.5 16.172 1 98.06 81 GLN A N 1
ATOM 644 C CA . GLN A 1 81 ? 10.062 17.172 16.562 1 98.06 81 GLN A CA 1
ATOM 645 C C . GLN A 1 81 ? 11.242 16.688 15.719 1 98.06 81 GLN A C 1
ATOM 647 O O . GLN A 1 81 ? 12.008 15.82 16.141 1 98.06 81 GLN A O 1
ATOM 652 N N . PHE A 1 82 ? 11.391 17.25 14.492 1 98 82 PHE A N 1
ATOM 653 C CA . PHE A 1 82 ? 12.445 16.812 13.586 1 98 82 PHE A CA 1
ATOM 654 C C . PHE A 1 82 ? 13.164 18.016 12.969 1 98 82 PHE A C 1
ATOM 656 O O . PHE A 1 82 ? 13.289 18.109 11.742 1 98 82 PHE A O 1
ATOM 663 N N . PRO A 1 83 ? 13.695 18.938 13.766 1 97.31 83 PRO A N 1
ATOM 664 C CA . PRO A 1 83 ? 14.312 20.156 13.234 1 97.31 83 PRO A CA 1
ATOM 665 C C . PRO A 1 83 ? 15.461 19.859 12.266 1 97.31 83 PRO A C 1
ATOM 667 O O . PRO A 1 83 ? 15.727 20.641 11.359 1 97.31 83 PRO A O 1
ATOM 670 N N . GLU A 1 84 ? 16.078 18.719 12.414 1 96 84 GLU A N 1
ATOM 671 C CA . GLU A 1 84 ? 17.203 18.344 11.562 1 96 84 GLU A CA 1
ATOM 672 C C . GLU A 1 84 ? 16.75 18.125 10.117 1 96 84 GLU A C 1
ATOM 674 O O . GLU A 1 84 ? 17.562 18.188 9.195 1 96 84 GLU A O 1
ATOM 679 N N . HIS A 1 85 ? 15.445 17.906 9.906 1 95.81 85 HIS A N 1
ATOM 680 C CA . HIS A 1 85 ? 14.914 17.688 8.57 1 95.81 85 HIS A CA 1
ATOM 681 C C . HIS A 1 85 ? 14.188 18.938 8.055 1 95.81 85 HIS A C 1
ATOM 683 O O . HIS A 1 85 ? 13.93 19.062 6.859 1 95.81 85 HIS A O 1
ATOM 689 N N . ALA A 1 86 ? 13.891 19.875 8.875 1 95.56 86 ALA A N 1
ATOM 690 C CA . ALA A 1 86 ? 12.961 20.969 8.602 1 95.56 86 ALA A CA 1
ATOM 691 C C . ALA A 1 86 ? 13.516 21.906 7.531 1 95.56 86 ALA A C 1
ATOM 693 O O . ALA A 1 86 ? 12.766 22.391 6.68 1 95.56 86 ALA A O 1
ATOM 694 N N . GLU A 1 87 ? 14.766 22.094 7.562 1 93.69 87 GLU A N 1
ATOM 695 C CA . GLU A 1 87 ? 15.359 23.094 6.688 1 93.69 87 GLU A CA 1
ATOM 696 C C . GLU A 1 87 ? 15.312 22.656 5.227 1 93.69 87 GLU A C 1
ATOM 698 O O . GLU A 1 87 ? 15.133 23.484 4.332 1 93.69 87 GLU A O 1
ATOM 703 N N . ASN A 1 88 ? 15.445 21.422 4.984 1 94.94 88 ASN A N 1
ATOM 704 C CA . ASN A 1 88 ? 15.562 20.938 3.613 1 94.94 88 ASN A CA 1
ATOM 705 C C . ASN A 1 88 ? 14.25 20.328 3.117 1 94.94 88 ASN A C 1
ATOM 707 O O . ASN A 1 88 ? 14.109 20.047 1.929 1 94.94 88 ASN A O 1
ATOM 711 N N . PHE A 1 89 ? 13.344 20.172 3.961 1 97.06 89 PHE A N 1
ATOM 712 C CA . PHE A 1 89 ? 12.055 19.578 3.641 1 97.06 89 PHE A CA 1
ATOM 713 C C . PHE A 1 89 ? 11.172 20.562 2.889 1 97.06 89 PHE A C 1
ATOM 715 O O . PHE A 1 89 ? 11.031 21.719 3.293 1 97.06 89 PHE A O 1
ATOM 722 N N . SER A 1 90 ? 10.586 20.188 1.782 1 98 90 SER A N 1
ATOM 723 C CA . SER A 1 90 ? 9.805 21.062 0.906 1 98 90 SER A CA 1
ATOM 724 C C . SER A 1 90 ? 8.406 21.297 1.459 1 98 90 SER A C 1
ATOM 726 O O . SER A 1 90 ? 7.59 20.375 1.513 1 98 90 SER A O 1
ATOM 728 N N . PRO A 1 91 ? 8.094 22.531 1.823 1 98.44 91 PRO A N 1
ATOM 729 C CA . PRO A 1 91 ? 6.719 22.844 2.229 1 98.44 91 PRO A CA 1
ATOM 730 C C . PRO A 1 91 ? 5.707 22.578 1.113 1 98.44 91 PRO A C 1
ATOM 732 O O . PRO A 1 91 ? 4.559 22.219 1.386 1 98.44 91 PRO A O 1
ATOM 735 N N . SER A 1 92 ? 6.148 22.734 -0.141 1 98.81 92 SER A N 1
ATOM 736 C CA . SER A 1 92 ? 5.266 22.469 -1.272 1 98.81 92 SER A CA 1
ATOM 737 C C . SER A 1 92 ? 4.879 21 -1.34 1 98.81 92 SER A C 1
ATOM 739 O O . SER A 1 92 ? 3.707 20.656 -1.538 1 98.81 92 SER A O 1
ATOM 741 N N . THR A 1 93 ? 5.871 20.078 -1.173 1 98.88 93 THR A N 1
ATOM 742 C CA . THR A 1 93 ? 5.578 18.641 -1.176 1 98.88 93 THR A CA 1
ATOM 743 C C . THR A 1 93 ? 4.633 18.281 -0.036 1 98.88 93 THR A C 1
ATOM 745 O O . THR A 1 93 ? 3.684 17.516 -0.229 1 98.88 93 THR A O 1
ATOM 748 N N . LEU A 1 94 ? 4.891 18.891 1.11 1 98.94 94 LEU A N 1
ATOM 749 C CA . LEU A 1 94 ? 4.027 18.641 2.262 1 98.94 94 LEU A CA 1
ATOM 750 C C . LEU A 1 94 ? 2.605 19.125 1.986 1 98.94 94 LEU A C 1
ATOM 752 O O . LEU A 1 94 ? 1.641 18.438 2.322 1 98.94 94 LEU A O 1
ATOM 756 N N . ALA A 1 95 ? 2.486 20.297 1.403 1 98.94 95 ALA A N 1
ATOM 757 C CA . ALA A 1 95 ? 1.168 20.828 1.082 1 98.94 95 ALA A CA 1
ATOM 758 C C . ALA A 1 95 ? 0.435 19.938 0.087 1 98.94 95 ALA A C 1
ATOM 760 O O . ALA A 1 95 ? -0.75 19.641 0.263 1 98.94 95 ALA A O 1
ATOM 761 N N . LEU A 1 96 ? 1.118 19.5 -0.936 1 98.94 96 LEU A N 1
ATOM 762 C CA . LEU A 1 96 ? 0.512 18.672 -1.979 1 98.94 96 LEU A CA 1
ATOM 763 C C . LEU A 1 96 ? -0.023 17.375 -1.4 1 98.94 96 LEU A C 1
ATOM 765 O O . LEU A 1 96 ? -1.163 16.984 -1.673 1 98.94 96 LEU A O 1
ATOM 769 N N . VAL A 1 97 ? 0.759 16.672 -0.579 1 98.94 97 VAL A N 1
ATOM 770 C CA . VAL A 1 97 ? 0.326 15.383 -0.041 1 98.94 97 VAL A CA 1
ATOM 771 C C . VAL A 1 97 ? -0.805 15.594 0.962 1 98.94 97 VAL A C 1
ATOM 773 O O . VAL A 1 97 ? -1.735 14.789 1.041 1 98.94 97 VAL A O 1
ATOM 776 N N . SER A 1 98 ? -0.75 16.672 1.737 1 98.94 98 SER A N 1
ATOM 777 C CA . SER A 1 98 ? -1.817 16.969 2.688 1 98.94 98 SER A CA 1
ATOM 778 C C . SER A 1 98 ? -3.143 17.219 1.972 1 98.94 98 SER A C 1
ATOM 780 O O . SER A 1 98 ? -4.184 16.719 2.398 1 98.94 98 SER A O 1
ATOM 782 N N . LEU A 1 99 ? -3.08 17.906 0.873 1 98.94 99 LEU A N 1
ATOM 783 C CA . LEU A 1 99 ? -4.273 18.297 0.128 1 98.94 99 LEU A CA 1
ATOM 784 C C . LEU A 1 99 ? -4.859 17.109 -0.616 1 98.94 99 LEU A C 1
ATOM 786 O O . LEU A 1 99 ? -6.074 17.031 -0.822 1 98.94 99 LEU A O 1
ATOM 790 N N . LEU A 1 100 ? -4.008 16.094 -0.919 1 98.94 100 LEU A N 1
ATOM 791 C CA . LEU A 1 100 ? -4.457 15.094 -1.875 1 98.94 100 LEU A CA 1
ATOM 792 C C . LEU A 1 100 ? -4.625 13.734 -1.198 1 98.94 100 LEU A C 1
ATOM 794 O O . LEU A 1 100 ? -5.219 12.82 -1.771 1 98.94 100 LEU A O 1
ATOM 798 N N . HIS A 1 101 ? -4.156 13.539 0.059 1 98.94 101 HIS A N 1
ATOM 799 C CA . HIS A 1 101 ? -4.062 12.203 0.625 1 98.94 101 HIS A CA 1
ATOM 800 C C . HIS A 1 101 ? -5.434 11.547 0.723 1 98.94 101 HIS A C 1
ATOM 802 O O . HIS A 1 101 ? -5.547 10.32 0.668 1 98.94 101 HIS A O 1
ATOM 808 N N . ASP A 1 102 ? -6.504 12.359 0.791 1 98.81 102 ASP A N 1
ATOM 809 C CA . ASP A 1 102 ? -7.848 11.805 0.937 1 98.81 102 ASP A CA 1
ATOM 810 C C . ASP A 1 102 ? -8.672 12.031 -0.327 1 98.81 102 ASP A C 1
ATOM 812 O O . ASP A 1 102 ? -9.906 11.93 -0.298 1 98.81 102 ASP A O 1
ATOM 816 N N . ILE A 1 103 ? -8.031 12.328 -1.457 1 98.81 103 ILE A N 1
ATOM 817 C CA . ILE A 1 103 ? -8.766 12.68 -2.668 1 98.81 103 ILE A CA 1
ATOM 818 C C . ILE A 1 103 ? -9.602 11.484 -3.121 1 98.81 103 ILE A C 1
ATOM 820 O O . ILE A 1 103 ? -10.648 11.648 -3.762 1 98.81 103 ILE A O 1
ATOM 824 N N . GLY A 1 104 ? -9.211 10.266 -2.768 1 98.62 104 GLY A N 1
ATOM 825 C CA . GLY A 1 104 ? -9.953 9.062 -3.102 1 98.62 104 GLY A CA 1
ATOM 826 C C . GLY A 1 104 ? -11.297 8.969 -2.395 1 98.62 104 GLY A C 1
ATOM 827 O O . GLY A 1 104 ? -12.148 8.172 -2.779 1 98.62 104 GLY A O 1
ATOM 828 N N . THR A 1 105 ? -11.508 9.75 -1.359 1 98.38 105 THR A N 1
ATOM 829 C CA . THR A 1 105 ? -12.75 9.688 -0.592 1 98.38 105 THR A CA 1
ATOM 830 C C . THR A 1 105 ? -13.812 10.594 -1.214 1 98.38 105 THR A C 1
ATOM 832 O O . THR A 1 105 ? -14.977 10.547 -0.82 1 98.38 105 THR A O 1
ATOM 835 N N . ALA A 1 106 ? -13.391 11.453 -2.148 1 97.38 106 ALA A N 1
ATOM 836 C CA . ALA A 1 106 ? -14.383 12.297 -2.814 1 97.38 106 ALA A CA 1
ATOM 837 C C . ALA A 1 106 ? -15.531 11.453 -3.371 1 97.38 106 ALA A C 1
ATOM 839 O O . ALA A 1 106 ? -15.328 10.32 -3.797 1 97.38 106 ALA A O 1
ATOM 840 N N . GLU A 1 107 ? -16.703 12 -3.373 1 91.81 107 GLU A N 1
ATOM 841 C CA . GLU A 1 107 ? -17.906 11.281 -3.781 1 91.81 107 GLU A CA 1
ATOM 842 C C . GLU A 1 107 ? -17.75 10.664 -5.168 1 91.81 107 GLU A C 1
ATOM 844 O O . GLU A 1 107 ? -18.141 9.523 -5.391 1 91.81 107 GLU A O 1
ATOM 849 N N . GLU A 1 108 ? -17.188 11.352 -6.066 1 94 108 GLU A N 1
ATOM 850 C CA . GLU A 1 108 ? -17.031 10.883 -7.441 1 94 108 GLU A CA 1
ATOM 851 C C . GLU A 1 108 ? -15.992 9.766 -7.531 1 94 108 GLU A C 1
ATOM 853 O O . GLU A 1 108 ? -15.938 9.039 -8.523 1 94 108 GLU A O 1
ATOM 858 N N . ASN A 1 109 ? -15.195 9.633 -6.484 1 96.38 109 ASN A N 1
ATOM 859 C CA . ASN A 1 109 ? -14.086 8.688 -6.547 1 96.38 109 ASN A CA 1
ATOM 860 C C . ASN A 1 109 ? -14.391 7.414 -5.754 1 96.38 109 ASN A C 1
ATOM 862 O O . ASN A 1 109 ? -14.078 6.312 -6.199 1 96.38 109 ASN A O 1
ATOM 866 N N . LEU A 1 110 ? -15.031 7.578 -4.633 1 94.75 110 LEU A N 1
ATOM 867 C CA . LEU A 1 110 ? -15.164 6.488 -3.674 1 94.75 110 LEU A CA 1
ATOM 868 C C . LEU A 1 110 ? -15.93 5.32 -4.281 1 94.75 110 LEU A C 1
ATOM 870 O O . LEU A 1 110 ? -15.508 4.168 -4.168 1 94.75 110 LEU A O 1
ATOM 874 N N . ALA A 1 111 ? -16.984 5.57 -4.984 1 92 111 ALA A N 1
ATOM 875 C CA . ALA A 1 111 ? -17.828 4.508 -5.516 1 92 111 ALA A CA 1
ATOM 876 C C . ALA A 1 111 ? -17.469 4.184 -6.961 1 92 111 ALA A C 1
ATOM 878 O O . ALA A 1 111 ? -18 3.242 -7.547 1 92 111 ALA A O 1
ATOM 879 N N . ALA A 1 112 ? -16.516 4.871 -7.551 1 93.94 112 ALA A N 1
ATOM 880 C CA . ALA A 1 112 ? -16.188 4.742 -8.969 1 93.94 112 ALA A CA 1
ATOM 881 C C . ALA A 1 112 ? -15.18 3.619 -9.203 1 93.94 112 ALA A C 1
ATOM 883 O O . ALA A 1 112 ? -14.812 3.334 -10.344 1 93.94 112 ALA A O 1
ATOM 884 N N . THR A 1 113 ? -14.789 2.996 -8.141 1 96.94 113 THR A N 1
ATOM 885 C CA . THR A 1 113 ? -13.742 1.982 -8.211 1 96.94 113 THR A CA 1
ATOM 886 C C . THR A 1 113 ? -13.891 0.974 -7.074 1 96.94 113 THR A C 1
ATOM 888 O O . THR A 1 113 ? -14.539 1.26 -6.066 1 96.94 113 THR A O 1
ATOM 891 N N . HIS A 1 114 ? -13.344 -0.18 -7.293 1 97.81 114 HIS A N 1
ATOM 892 C CA . HIS A 1 114 ? -13.281 -1.164 -6.219 1 97.81 114 HIS A CA 1
ATOM 893 C C . HIS A 1 114 ? -11.992 -1.029 -5.418 1 97.81 114 HIS A C 1
ATOM 895 O O . HIS A 1 114 ? -11.828 -1.678 -4.383 1 97.81 114 HIS A O 1
ATOM 901 N N . MET A 1 115 ? -11.055 -0.154 -5.852 1 98.56 115 MET A N 1
ATOM 902 C CA . MET A 1 115 ? -9.805 0.04 -5.121 1 98.56 115 MET A CA 1
ATOM 903 C C . MET A 1 115 ? -10.062 0.743 -3.793 1 98.56 115 MET A C 1
ATOM 905 O O . MET A 1 115 ? -10.992 1.542 -3.674 1 98.56 115 MET A O 1
ATOM 909 N N . SER A 1 116 ? -9.25 0.408 -2.879 1 98.69 116 SER A N 1
ATOM 910 C CA . SER A 1 116 ? -9.234 1.208 -1.658 1 98.69 116 SER A CA 1
ATOM 911 C C . SER A 1 116 ? -8.984 2.68 -1.965 1 98.69 116 SER A C 1
ATOM 913 O O . SER A 1 116 ? -8.227 3.008 -2.879 1 98.69 116 SER A O 1
ATOM 915 N N . PHE A 1 117 ? -9.555 3.559 -1.17 1 98.69 117 PHE A N 1
ATOM 916 C CA . PHE A 1 117 ? -9.555 4.973 -1.528 1 98.69 117 PHE A CA 1
ATOM 917 C C . PHE A 1 117 ? -8.133 5.516 -1.59 1 98.69 117 PHE A C 1
ATOM 919 O O . PHE A 1 117 ? -7.824 6.375 -2.418 1 98.69 117 PHE A O 1
ATOM 926 N N . GLU A 1 118 ? -7.223 5.043 -0.683 1 98.62 118 GLU A N 1
ATOM 927 C CA . GLU A 1 118 ? -5.871 5.59 -0.699 1 98.62 118 GLU A CA 1
ATOM 928 C C . GLU A 1 118 ? -5.102 5.133 -1.935 1 98.62 118 GLU A C 1
ATOM 930 O O . GLU A 1 118 ? -4.258 5.863 -2.453 1 98.62 118 GLU A O 1
ATOM 935 N N . PHE A 1 119 ? -5.434 3.912 -2.428 1 98.81 119 PHE A N 1
ATOM 936 C CA . PHE A 1 119 ? -4.73 3.424 -3.609 1 98.81 119 PHE A CA 1
ATOM 937 C C . PHE A 1 119 ? -5.227 4.133 -4.863 1 98.81 119 PHE A C 1
ATOM 939 O O . PHE A 1 119 ? -4.422 4.609 -5.672 1 98.81 119 PHE A O 1
ATOM 946 N N . TYR A 1 120 ? -6.539 4.207 -4.988 1 98.69 120 TYR A N 1
ATOM 947 C CA . TYR A 1 120 ? -7.09 4.957 -6.109 1 98.69 120 TYR A CA 1
ATOM 948 C C . TYR A 1 120 ? -6.66 6.418 -6.055 1 98.69 120 TYR A C 1
ATOM 950 O O . TYR A 1 120 ? -6.301 7.004 -7.078 1 98.69 120 TYR A O 1
ATOM 958 N N . GLY A 1 121 ? -6.688 7 -4.84 1 98.75 121 GLY A N 1
ATOM 959 C CA . GLY A 1 121 ? -6.254 8.375 -4.645 1 98.75 121 GLY A CA 1
ATOM 960 C C . GLY A 1 121 ? -4.809 8.609 -5.039 1 98.75 121 GLY A C 1
ATOM 961 O O . GLY A 1 121 ? -4.461 9.672 -5.559 1 98.75 121 GLY A O 1
ATOM 962 N N . ALA A 1 122 ? -3.961 7.641 -4.785 1 98.88 122 ALA A N 1
ATOM 963 C CA . ALA A 1 122 ? -2.551 7.762 -5.148 1 98.88 122 ALA A CA 1
ATOM 964 C C . ALA A 1 122 ? -2.381 7.836 -6.664 1 98.88 122 ALA A C 1
ATOM 966 O O . ALA A 1 122 ? -1.565 8.617 -7.164 1 98.88 122 ALA A O 1
ATOM 967 N N . PHE A 1 123 ? -3.121 7.016 -7.391 1 98.44 123 PHE A N 1
ATOM 968 C CA . PHE A 1 123 ? -3.066 7.043 -8.844 1 98.44 123 PHE A CA 1
ATOM 969 C C . PHE A 1 123 ? -3.562 8.383 -9.383 1 98.44 123 PHE A C 1
ATOM 971 O O . PHE A 1 123 ? -2.949 8.969 -10.273 1 98.44 123 PHE A O 1
ATOM 978 N N . LYS A 1 124 ? -4.652 8.875 -8.789 1 98.31 124 LYS A N 1
ATOM 979 C CA . LYS A 1 124 ? -5.195 10.172 -9.188 1 98.31 124 LYS A CA 1
ATOM 980 C C . LYS A 1 124 ? -4.207 11.297 -8.898 1 98.31 124 LYS A C 1
ATOM 982 O O . LYS A 1 124 ? -3.998 12.18 -9.734 1 98.31 124 LYS A O 1
ATOM 987 N N . ALA A 1 125 ? -3.637 11.234 -7.738 1 98.88 125 ALA A N 1
ATOM 988 C CA . ALA A 1 125 ? -2.701 12.281 -7.316 1 98.88 125 ALA A CA 1
ATOM 989 C C . ALA A 1 125 ? -1.466 12.297 -8.211 1 98.88 125 ALA A C 1
ATOM 991 O O . ALA A 1 125 ? -1.012 13.367 -8.633 1 98.88 125 ALA A O 1
ATOM 992 N N . LEU A 1 126 ? -0.892 11.102 -8.484 1 98.81 126 LEU A N 1
ATOM 993 C CA . LEU A 1 126 ? 0.295 11.023 -9.328 1 98.81 126 LEU A CA 1
ATOM 994 C C . LEU A 1 126 ? 0.028 11.625 -10.703 1 98.81 126 LEU A C 1
ATOM 996 O O . LEU A 1 126 ? 0.797 12.461 -11.172 1 98.81 126 LEU A O 1
ATOM 1000 N N . ASN A 1 127 ? -1.047 11.258 -11.328 1 98.38 127 ASN A N 1
ATOM 1001 C CA . ASN A 1 127 ? -1.382 11.734 -12.664 1 98.38 127 ASN A CA 1
ATOM 1002 C C . ASN A 1 127 ? -1.659 13.234 -12.672 1 98.38 127 ASN A C 1
ATOM 1004 O O . ASN A 1 127 ? -1.21 13.953 -13.562 1 98.38 127 ASN A O 1
ATOM 1008 N N . LEU A 1 128 ? -2.422 13.695 -11.672 1 98.75 128 LEU A N 1
ATOM 1009 C CA . LEU A 1 128 ? -2.736 15.117 -11.562 1 98.75 128 LEU A CA 1
ATOM 1010 C C . LEU A 1 128 ? -1.464 15.945 -11.453 1 98.75 128 LEU A C 1
ATOM 1012 O O . LEU A 1 128 ? -1.31 16.953 -12.148 1 98.75 128 LEU A O 1
ATOM 1016 N N . LEU A 1 129 ? -0.554 15.531 -10.555 1 98.94 129 LEU A N 1
ATOM 1017 C CA . LEU A 1 129 ? 0.657 16.297 -10.297 1 98.94 129 LEU A CA 1
ATOM 1018 C C . LEU A 1 129 ? 1.56 16.328 -11.523 1 98.94 129 LEU A C 1
ATOM 1020 O O . LEU A 1 129 ? 2.156 17.375 -11.836 1 98.94 129 LEU A O 1
ATOM 1024 N N . LEU A 1 130 ? 1.648 15.211 -12.219 1 98.69 130 LEU A N 1
ATOM 1025 C CA . LEU A 1 130 ? 2.426 15.188 -13.453 1 98.69 130 LEU A CA 1
ATOM 1026 C C . LEU A 1 130 ? 1.815 16.125 -14.5 1 98.69 130 LEU A C 1
ATOM 1028 O O . LEU A 1 130 ? 2.535 16.859 -15.18 1 98.69 130 LEU A O 1
ATOM 1032 N N . GLU A 1 131 ? 0.55 16.109 -14.625 1 98.62 131 GLU A N 1
ATOM 1033 C CA . GLU A 1 131 ? -0.154 16.984 -15.57 1 98.62 131 GLU A CA 1
ATOM 1034 C C . GLU A 1 131 ? 0.074 18.453 -15.25 1 98.62 131 GLU A C 1
ATOM 1036 O O . GLU A 1 131 ? 0.15 19.281 -16.156 1 98.62 131 GLU A O 1
ATOM 1041 N N . LEU A 1 132 ? 0.178 18.734 -14 1 98.75 132 LEU A N 1
ATOM 1042 C CA . LEU A 1 132 ? 0.315 20.109 -13.562 1 98.75 132 LEU A CA 1
ATOM 1043 C C . LEU A 1 132 ? 1.771 20.562 -13.617 1 98.75 132 LEU A C 1
ATOM 1045 O O . LEU A 1 132 ? 2.078 21.719 -13.359 1 98.75 132 LEU A O 1
ATOM 1049 N N . GLY A 1 133 ? 2.695 19.625 -13.836 1 98.38 133 GLY A N 1
ATOM 1050 C CA . GLY A 1 133 ? 4.082 20 -14.078 1 98.38 133 GLY A CA 1
ATOM 1051 C C . GLY A 1 133 ? 4.988 19.719 -12.891 1 98.38 133 GLY A C 1
ATOM 1052 O O . GLY A 1 133 ? 6.133 20.172 -12.859 1 98.38 133 GLY A O 1
ATOM 1053 N N . ALA A 1 134 ? 4.52 18.984 -11.883 1 98.56 134 ALA A N 1
ATOM 1054 C CA . ALA A 1 134 ? 5.418 18.562 -10.812 1 98.56 134 ALA A CA 1
ATOM 1055 C C . ALA A 1 134 ? 6.52 17.656 -11.352 1 98.56 134 ALA A C 1
ATOM 1057 O O . ALA A 1 134 ? 6.336 16.984 -12.367 1 98.56 134 ALA A O 1
ATOM 1058 N N . SER A 1 135 ? 7.723 17.766 -10.68 1 97.94 135 SER A N 1
ATOM 1059 C CA . SER A 1 135 ? 8.742 16.797 -11.055 1 97.94 135 SER A CA 1
ATOM 1060 C C . SER A 1 135 ? 8.266 15.367 -10.789 1 97.94 135 SER A C 1
ATOM 1062 O O . SER A 1 135 ? 7.434 15.141 -9.906 1 97.94 135 SER A O 1
ATOM 1064 N N . LYS A 1 136 ? 8.75 14.445 -11.586 1 97.8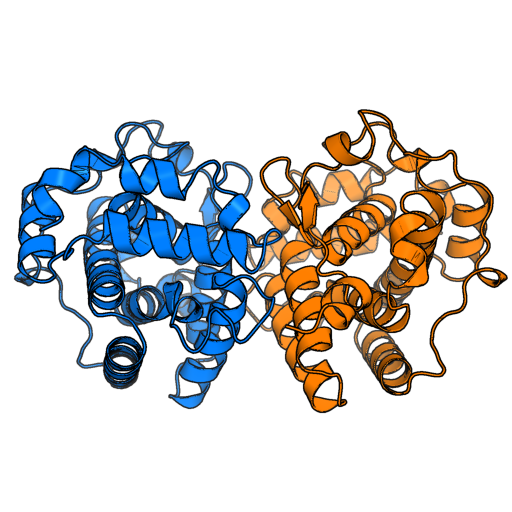8 136 LYS A N 1
ATOM 1065 C CA . LYS A 1 136 ? 8.414 13.039 -11.398 1 97.88 136 LYS A CA 1
ATOM 1066 C C . LYS A 1 136 ? 8.672 12.602 -9.953 1 97.88 136 LYS A C 1
ATOM 1068 O O . LYS A 1 136 ? 7.855 11.906 -9.352 1 97.88 136 LYS A O 1
ATOM 1073 N N . ASP A 1 137 ? 9.805 13.008 -9.398 1 98.25 137 ASP A N 1
ATOM 1074 C CA . ASP A 1 137 ? 10.203 12.602 -8.055 1 98.25 137 ASP A CA 1
ATOM 1075 C C . ASP A 1 137 ? 9.227 13.133 -7.008 1 98.25 137 ASP A C 1
ATOM 1077 O O . ASP A 1 137 ? 8.852 12.414 -6.074 1 98.25 137 ASP A O 1
ATOM 1081 N N . GLN A 1 138 ? 8.781 14.375 -7.125 1 98.69 138 GLN A N 1
ATOM 1082 C CA . GLN A 1 138 ? 7.832 14.969 -6.191 1 98.69 138 GLN A CA 1
ATOM 1083 C C . GLN A 1 138 ? 6.473 14.273 -6.277 1 98.69 138 GLN A C 1
ATOM 1085 O O . GLN A 1 138 ? 5.863 13.961 -5.25 1 98.69 138 GLN A O 1
ATOM 1090 N N . ALA A 1 139 ? 6.012 14.039 -7.504 1 98.88 139 ALA A N 1
ATOM 1091 C CA . ALA A 1 139 ? 4.734 13.367 -7.715 1 98.88 139 ALA A CA 1
ATOM 1092 C C . ALA A 1 139 ? 4.75 11.961 -7.125 1 98.88 139 ALA A C 1
ATOM 1094 O O . ALA A 1 139 ? 3.771 11.531 -6.508 1 98.88 139 ALA A O 1
ATOM 1095 N N . GLU A 1 140 ? 5.836 11.289 -7.309 1 98.81 140 GLU A N 1
ATOM 1096 C CA . GLU A 1 140 ? 5.984 9.93 -6.801 1 98.81 140 GLU A CA 1
ATOM 1097 C C . GLU A 1 140 ? 6.047 9.914 -5.277 1 98.81 140 GLU A C 1
ATOM 1099 O O . GLU A 1 140 ? 5.504 9.008 -4.637 1 98.81 140 GLU A O 1
ATOM 1104 N N . ALA A 1 141 ? 6.695 10.891 -4.68 1 98.88 141 ALA A N 1
ATOM 1105 C CA . ALA A 1 141 ? 6.738 11 -3.223 1 98.88 141 ALA A CA 1
ATOM 1106 C C . ALA A 1 141 ? 5.34 11.164 -2.641 1 98.88 141 ALA A C 1
ATOM 1108 O O . ALA A 1 141 ? 4.98 10.508 -1.663 1 98.88 141 ALA A O 1
ATOM 1109 N N . VAL A 1 142 ? 4.559 12.008 -3.299 1 98.94 142 VAL A N 1
ATOM 1110 C CA . VAL A 1 142 ? 3.186 12.242 -2.865 1 98.94 142 VAL A CA 1
ATOM 1111 C C . VAL A 1 142 ? 2.365 10.961 -3.016 1 98.94 142 VAL A C 1
ATOM 1113 O O . VAL A 1 142 ? 1.675 10.547 -2.082 1 98.94 142 VAL A O 1
ATOM 1116 N N . ALA A 1 143 ? 2.518 10.305 -4.117 1 98.94 143 ALA A N 1
ATOM 1117 C CA . ALA A 1 143 ? 1.733 9.109 -4.398 1 98.94 143 ALA A CA 1
ATOM 1118 C C . ALA A 1 143 ? 2.061 7.992 -3.408 1 98.94 143 ALA A C 1
ATOM 1120 O O . ALA A 1 143 ? 1.157 7.352 -2.863 1 98.94 143 ALA A O 1
ATOM 1121 N N . GLU A 1 144 ? 3.357 7.719 -3.195 1 98.88 144 GLU A N 1
ATOM 1122 C CA . GLU A 1 144 ? 3.709 6.66 -2.252 1 98.88 144 GLU A CA 1
ATOM 1123 C C . GLU A 1 144 ? 3.215 6.988 -0.845 1 98.88 144 GLU A C 1
ATOM 1125 O O . GLU A 1 144 ? 2.768 6.098 -0.117 1 98.88 144 GLU A O 1
ATOM 1130 N N . THR A 1 145 ? 3.326 8.25 -0.453 1 98.94 145 THR A N 1
ATOM 1131 C CA . THR A 1 145 ? 2.846 8.656 0.862 1 98.94 145 THR A CA 1
ATOM 1132 C C . THR A 1 145 ? 1.347 8.398 0.993 1 98.94 145 THR A C 1
ATOM 1134 O O . THR A 1 145 ? 0.881 7.922 2.031 1 98.94 145 THR A O 1
ATOM 1137 N N . ILE A 1 146 ? 0.599 8.695 -0.074 1 98.94 146 ILE A N 1
ATOM 1138 C CA . ILE A 1 146 ? -0.842 8.477 -0.053 1 98.94 146 ILE A CA 1
ATOM 1139 C C . ILE A 1 146 ? -1.13 6.98 0.084 1 98.94 146 ILE A C 1
ATOM 1141 O O . ILE A 1 146 ? -1.989 6.574 0.871 1 98.94 146 ILE A O 1
ATOM 1145 N N . ILE A 1 147 ? -0.385 6.141 -0.595 1 98.88 147 ILE A N 1
ATOM 1146 C CA . ILE A 1 147 ? -0.55 4.691 -0.517 1 98.88 147 ILE A CA 1
ATOM 1147 C C . ILE A 1 147 ? -0.357 4.23 0.925 1 98.88 147 ILE A C 1
ATOM 1149 O O . ILE A 1 147 ? -1.095 3.367 1.411 1 98.88 147 ILE A O 1
ATOM 1153 N N . ARG A 1 148 ? 0.579 4.863 1.623 1 98.62 148 ARG A N 1
ATOM 1154 C CA . ARG A 1 148 ? 1.039 4.285 2.883 1 98.62 148 ARG A CA 1
ATOM 1155 C C . ARG A 1 148 ? 0.495 5.07 4.074 1 98.62 148 ARG A C 1
ATOM 1157 O O . ARG A 1 148 ? 0.808 4.754 5.223 1 98.62 148 ARG A O 1
ATOM 1164 N N . HIS A 1 149 ? -0.359 6.086 3.885 1 98.5 149 HIS A N 1
ATOM 1165 C CA . HIS A 1 149 ? -0.628 7.012 4.98 1 98.5 149 HIS A CA 1
ATOM 1166 C C . HIS A 1 149 ? -1.547 6.383 6.02 1 98.5 149 HIS A C 1
ATOM 1168 O O . HIS A 1 149 ? -1.652 6.879 7.145 1 98.5 149 HIS A O 1
ATOM 1174 N N . GLN A 1 150 ? -2.217 5.223 5.652 1 96.62 150 GLN A N 1
ATOM 1175 C CA . GLN A 1 150 ? -3.025 4.516 6.641 1 96.62 150 GLN A CA 1
ATOM 1176 C C . GLN A 1 150 ? -2.348 3.225 7.086 1 96.62 150 GLN A C 1
ATOM 1178 O O . GLN A 1 150 ? -2.963 2.395 7.762 1 96.62 150 GLN A O 1
ATOM 1183 N N . ASP A 1 151 ? -1.176 3.023 6.598 1 96 151 ASP A N 1
ATOM 1184 C CA . ASP A 1 151 ? -0.47 1.774 6.859 1 96 151 ASP A CA 1
ATOM 1185 C C . ASP A 1 151 ? 0.387 1.882 8.117 1 96 151 ASP A C 1
ATOM 1187 O O . ASP A 1 151 ? 1.614 1.78 8.055 1 96 151 ASP A O 1
ATOM 1191 N N . LEU A 1 152 ? -0.233 1.984 9.289 1 95.88 152 LEU A N 1
ATOM 1192 C CA . LEU A 1 152 ? 0.474 2.043 10.562 1 95.88 152 LEU A CA 1
ATOM 1193 C C . LEU A 1 152 ? 1.124 0.701 10.891 1 95.88 152 LEU A C 1
ATOM 1195 O O . LEU A 1 152 ? 0.629 -0.349 10.469 1 95.88 152 LEU A O 1
ATOM 1199 N N . GLY A 1 153 ? 2.201 0.775 11.617 1 94.62 153 GLY A N 1
ATOM 1200 C CA . GLY A 1 153 ? 2.865 -0.464 11.992 1 94.62 153 GLY A CA 1
ATOM 1201 C C . GLY A 1 153 ? 4.156 -0.243 12.758 1 94.62 153 GLY A C 1
ATOM 1202 O O . GLY A 1 153 ? 4.504 0.894 13.086 1 94.62 153 GLY A O 1
ATOM 1203 N N . THR A 1 154 ? 4.801 -1.371 13.055 1 95.75 154 THR A N 1
ATOM 1204 C CA . THR A 1 154 ? 5.984 -1.284 13.898 1 95.75 154 THR A CA 1
ATOM 1205 C C . THR A 1 154 ? 7.184 -1.949 13.227 1 95.75 154 THR A C 1
ATOM 1207 O O . THR A 1 154 ? 8.273 -2.01 13.805 1 95.75 154 THR A O 1
ATOM 1210 N N . VAL A 1 155 ? 7.004 -2.445 12.023 1 96.38 155 VAL A N 1
ATOM 1211 C CA . VAL A 1 155 ? 8.078 -3.217 11.406 1 96.38 155 VAL A CA 1
ATOM 1212 C C . VAL A 1 155 ? 8.531 -2.529 10.117 1 96.38 155 VAL A C 1
ATOM 1214 O O . VAL A 1 155 ? 7.707 -2.178 9.273 1 96.38 155 VAL A O 1
ATOM 1217 N N . GLY A 1 156 ? 9.828 -2.391 10.031 1 97.69 156 GLY A N 1
ATOM 1218 C CA . GLY A 1 156 ? 10.414 -1.84 8.82 1 97.69 156 GLY A CA 1
ATOM 1219 C C . GLY A 1 156 ? 10.547 -0.329 8.852 1 97.69 156 GLY A C 1
ATOM 1220 O O . GLY A 1 156 ? 10.562 0.273 9.93 1 97.69 156 GLY A O 1
ATOM 1221 N N . ASN A 1 157 ? 10.773 0.267 7.645 1 98.62 157 ASN A N 1
ATOM 1222 C CA . ASN A 1 157 ? 11 1.698 7.48 1 98.62 157 ASN A CA 1
ATOM 1223 C C . ASN A 1 157 ? 9.945 2.336 6.578 1 98.62 157 ASN A C 1
ATOM 1225 O O . ASN A 1 157 ? 9.172 1.633 5.926 1 98.62 157 ASN A O 1
ATOM 1229 N N . ILE A 1 158 ? 9.867 3.586 6.574 1 98.75 158 ILE A N 1
ATOM 1230 C CA . ILE A 1 158 ? 9 4.422 5.758 1 98.75 158 ILE A CA 1
ATOM 1231 C C . ILE A 1 158 ? 9.703 5.734 5.422 1 98.75 158 ILE A C 1
ATOM 1233 O O . ILE A 1 158 ? 10.758 6.039 5.988 1 98.75 158 ILE A O 1
ATOM 1237 N N . THR A 1 159 ? 9.242 6.418 4.441 1 98.81 159 THR A N 1
ATOM 1238 C CA . THR A 1 159 ? 9.773 7.742 4.137 1 98.81 159 THR A CA 1
ATOM 1239 C C . THR A 1 159 ? 9.438 8.727 5.254 1 98.81 159 THR A C 1
ATOM 1241 O O . THR A 1 159 ? 8.406 8.594 5.918 1 98.81 159 THR A O 1
ATOM 1244 N N . PHE A 1 160 ? 10.273 9.719 5.441 1 98.69 160 PHE A N 1
ATOM 1245 C CA . PHE A 1 160 ? 10.016 10.797 6.395 1 98.69 160 PHE A CA 1
ATOM 1246 C C . PHE A 1 160 ? 8.68 11.461 6.117 1 98.69 160 PHE A C 1
ATOM 1248 O O . PHE A 1 160 ? 7.891 11.695 7.035 1 98.69 160 PHE A O 1
ATOM 1255 N N . LEU A 1 161 ? 8.375 11.742 4.836 1 98.94 161 LEU A N 1
ATOM 1256 C CA . LEU A 1 161 ? 7.094 12.328 4.449 1 98.94 161 LEU A CA 1
ATOM 1257 C C . LEU A 1 161 ? 5.934 11.438 4.887 1 98.94 161 LEU A C 1
ATOM 1259 O O . LEU A 1 161 ? 4.953 11.93 5.453 1 98.94 161 LEU A O 1
ATOM 1263 N N . GLY A 1 162 ? 6.059 10.156 4.594 1 98.88 162 GLY A N 1
ATOM 1264 C CA . GLY A 1 162 ? 5.02 9.219 4.992 1 98.88 162 GLY A CA 1
ATOM 1265 C C . GLY A 1 162 ? 4.781 9.203 6.492 1 98.88 162 GLY A C 1
ATOM 1266 O O . GLY A 1 162 ? 3.633 9.203 6.941 1 98.88 162 GLY A O 1
ATOM 1267 N N . GLN A 1 163 ? 5.863 9.188 7.273 1 98.75 163 GLN A N 1
ATOM 1268 C CA . GLN A 1 163 ? 5.758 9.141 8.727 1 98.75 163 GLN A CA 1
ATOM 1269 C C . GLN A 1 163 ? 5.066 10.383 9.273 1 98.75 163 GLN A C 1
ATOM 1271 O O . GLN A 1 163 ? 4.203 10.289 10.148 1 98.75 163 GLN A O 1
ATOM 1276 N N . VAL A 1 164 ? 5.473 11.5 8.789 1 98.69 164 VAL A N 1
ATOM 1277 C CA . VAL A 1 164 ? 4.93 12.781 9.25 1 98.69 164 VAL A CA 1
ATOM 1278 C C . VAL A 1 164 ? 3.436 12.844 8.938 1 98.69 164 VAL A C 1
ATOM 1280 O O . VAL A 1 164 ? 2.643 13.297 9.766 1 98.69 164 VAL A O 1
ATOM 1283 N N . ILE A 1 165 ? 3.018 12.391 7.793 1 98.94 165 ILE A N 1
ATOM 1284 C CA . ILE A 1 165 ? 1.614 12.43 7.391 1 98.94 165 ILE A CA 1
ATOM 1285 C C . ILE A 1 165 ? 0.812 11.445 8.234 1 98.94 165 ILE A C 1
ATOM 1287 O O . ILE A 1 165 ? -0.317 11.734 8.633 1 98.94 165 ILE A O 1
ATOM 1291 N N . GLN A 1 166 ? 1.375 10.25 8.516 1 98.69 166 GLN A N 1
ATOM 1292 C CA . GLN A 1 166 ? 0.694 9.32 9.414 1 98.69 166 GLN A CA 1
ATOM 1293 C C . GLN A 1 166 ? 0.447 9.953 10.773 1 98.69 166 GLN A C 1
ATOM 1295 O O . GLN A 1 166 ? -0.662 9.875 11.312 1 98.69 166 GLN A O 1
ATOM 1300 N N . LEU A 1 167 ? 1.462 10.609 11.312 1 98.56 167 LEU A N 1
ATOM 1301 C CA . LEU A 1 167 ? 1.35 11.219 12.633 1 98.56 167 LEU A CA 1
ATOM 1302 C C . LEU A 1 167 ? 0.296 12.32 12.641 1 98.56 167 LEU A C 1
ATOM 1304 O O . LEU A 1 167 ? -0.563 12.359 13.523 1 98.56 167 LEU A O 1
ATOM 1308 N N . ALA A 1 168 ? 0.343 13.156 11.641 1 98.81 168 ALA A N 1
ATOM 1309 C CA . ALA A 1 168 ? -0.565 14.297 11.594 1 98.81 168 ALA A CA 1
ATOM 1310 C C . ALA A 1 168 ? -2.006 13.844 11.375 1 98.81 168 ALA A C 1
ATOM 1312 O O . ALA A 1 168 ? -2.932 14.3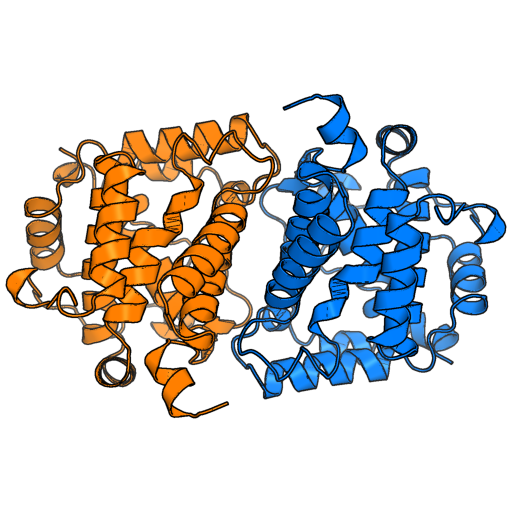83 11.992 1 98.81 168 ALA A O 1
ATOM 1313 N N . THR A 1 169 ? -2.238 12.883 10.5 1 98.69 169 THR A N 1
ATOM 1314 C CA . THR A 1 169 ? -3.59 12.422 10.195 1 98.69 169 THR A CA 1
ATOM 1315 C C . THR A 1 169 ? -4.195 11.695 11.391 1 98.69 169 THR A C 1
ATOM 1317 O O . THR A 1 169 ? -5.363 11.914 11.727 1 98.69 169 THR A O 1
ATOM 1320 N N . ILE A 1 170 ? -3.412 10.836 12.023 1 97.62 170 ILE A N 1
ATOM 1321 C CA . ILE A 1 170 ? -3.92 10.109 13.188 1 97.62 170 ILE A CA 1
ATOM 1322 C C . ILE A 1 170 ? -4.234 11.086 14.312 1 97.62 170 ILE A C 1
ATOM 1324 O O . ILE A 1 170 ? -5.207 10.906 15.047 1 97.62 170 ILE A O 1
ATOM 1328 N N . TYR A 1 171 ? -3.361 12.109 14.477 1 98.38 171 TYR A N 1
ATOM 1329 C CA . TYR A 1 171 ? -3.602 13.148 15.477 1 98.38 171 TYR A CA 1
ATOM 1330 C C . TYR A 1 171 ? -4.949 13.82 15.242 1 98.38 171 TYR A C 1
ATOM 1332 O O . TYR A 1 171 ? -5.742 13.969 16.172 1 98.38 171 TYR A O 1
ATOM 1340 N N . ASP A 1 172 ? -5.215 14.18 14.023 1 98.69 172 ASP A N 1
ATOM 1341 C CA . ASP A 1 172 ? -6.422 14.945 13.727 1 98.69 172 ASP A CA 1
ATOM 1342 C C . ASP A 1 172 ? -7.656 14.047 13.758 1 98.69 172 ASP A C 1
ATOM 1344 O O . ASP A 1 172 ? -8.75 14.484 14.125 1 98.69 172 ASP A O 1
ATOM 1348 N N . ASN A 1 173 ? -7.543 12.789 13.359 1 97.94 173 ASN A N 1
ATOM 1349 C CA . ASN A 1 173 ? -8.672 11.883 13.18 1 97.94 173 ASN A CA 1
ATOM 1350 C C . ASN A 1 173 ? -9.039 11.172 14.484 1 97.94 173 ASN A C 1
ATOM 1352 O O . ASN A 1 173 ? -10.211 11.117 14.852 1 97.94 173 ASN A O 1
ATOM 1356 N N . ALA A 1 174 ? -8.023 10.594 15.148 1 96.5 174 ALA A N 1
ATOM 1357 C CA . ALA A 1 174 ? -8.273 9.664 16.25 1 96.5 174 ALA A CA 1
ATOM 1358 C C . ALA A 1 174 ? -7.668 10.188 17.547 1 96.5 174 ALA A C 1
ATOM 1360 O O . ALA A 1 174 ? -8.164 9.883 18.641 1 96.5 174 ALA A O 1
ATOM 1361 N N . SER A 1 175 ? -6.574 10.984 17.453 1 97.62 175 SER A N 1
ATOM 1362 C CA . SER A 1 175 ? -5.84 11.492 18.594 1 97.62 175 SER A CA 1
ATOM 1363 C C . SER A 1 175 ? -5.402 10.367 19.531 1 97.62 175 SER A C 1
ATOM 1365 O O . SER A 1 175 ? -5.297 10.555 20.734 1 97.62 175 SER A O 1
ATOM 1367 N N . ASN A 1 176 ? -5.379 9.211 18.969 1 94.69 176 ASN A N 1
ATOM 1368 C CA . ASN A 1 176 ? -4.93 7.98 19.625 1 94.69 176 ASN A CA 1
ATOM 1369 C C . ASN A 1 176 ? -4.121 7.109 18.656 1 94.69 176 ASN A C 1
ATOM 1371 O O . ASN A 1 176 ? -4.672 6.547 17.719 1 94.69 176 ASN A O 1
ATOM 1375 N N . HIS A 1 177 ? -2.865 7.023 18.922 1 93.19 177 HIS A N 1
ATOM 1376 C CA . HIS A 1 177 ? -1.977 6.219 18.094 1 93.19 177 HIS A CA 1
ATOM 1377 C C . HIS A 1 177 ? -1.695 4.867 18.734 1 93.19 177 HIS A C 1
ATOM 1379 O O . HIS A 1 177 ? -1.363 4.797 19.922 1 93.19 177 HIS A O 1
ATOM 1385 N N . PRO A 1 178 ? -1.783 3.791 18.016 1 92.5 178 PRO A N 1
ATOM 1386 C CA . PRO A 1 178 ? -1.604 2.475 18.625 1 92.5 178 PRO A CA 1
ATOM 1387 C C . PRO A 1 178 ? -0.2 2.273 19.188 1 92.5 178 PRO A C 1
ATOM 1389 O O . PRO A 1 178 ? -0.008 1.462 20.094 1 92.5 178 PRO A O 1
ATOM 1392 N N . TYR A 1 179 ? 0.769 3.088 18.734 1 94.44 179 TYR A N 1
ATOM 1393 C CA . TYR A 1 179 ? 2.148 2.814 19.125 1 94.44 179 TYR A CA 1
ATOM 1394 C C . TYR A 1 179 ? 2.779 4.027 19.797 1 94.44 179 TYR A C 1
ATOM 1396 O O . TYR A 1 179 ? 3.98 4.039 20.078 1 94.44 179 TYR A O 1
ATOM 1404 N N . VAL A 1 180 ? 2.057 5.086 19.922 1 95.19 180 VAL A N 1
ATOM 1405 C CA . VAL A 1 180 ? 2.5 6.285 20.625 1 95.19 180 VAL A CA 1
ATOM 1406 C C . VAL A 1 180 ? 1.476 6.668 21.688 1 95.19 180 VAL A C 1
ATOM 1408 O O . VAL A 1 180 ? 0.414 7.211 21.375 1 95.19 180 VAL A O 1
ATOM 1411 N N . GLU A 1 181 ? 1.819 6.473 22.938 1 94.75 181 GLU A N 1
ATOM 1412 C CA . GLU A 1 181 ? 0.932 6.891 24.016 1 94.75 181 GLU A CA 1
ATOM 1413 C C . GLU A 1 181 ? 0.855 8.414 24.109 1 94.75 181 GLU A C 1
ATOM 1415 O O . GLU A 1 181 ? 1.868 9.102 23.969 1 94.75 181 GLU A O 1
ATOM 1420 N N . LYS A 1 182 ? -0.275 9 24.266 1 96.56 182 LYS A N 1
ATOM 1421 C CA . LYS A 1 182 ? -0.52 10.43 24.453 1 96.56 182 LYS A CA 1
ATOM 1422 C C . LYS A 1 182 ? -0.07 11.227 23.234 1 96.56 182 LYS A C 1
ATOM 1424 O O . LYS A 1 182 ? 0.589 12.258 23.359 1 96.56 182 LYS A O 1
ATOM 1429 N N . ILE A 1 183 ? -0.367 10.672 22.062 1 96.94 183 ILE A N 1
ATOM 1430 C CA . ILE A 1 183 ? -0.021 11.352 20.812 1 96.94 183 ILE A CA 1
ATOM 1431 C C . ILE A 1 183 ? -0.606 12.758 20.812 1 96.94 183 ILE A C 1
ATOM 1433 O O . ILE A 1 183 ? -0.139 13.633 20.078 1 96.94 183 ILE A O 1
ATOM 1437 N N . THR A 1 184 ? -1.577 13.039 21.703 1 98.06 184 THR A N 1
ATOM 1438 C CA . THR A 1 184 ? -2.209 14.352 21.812 1 98.06 184 THR A CA 1
ATOM 1439 C C . THR A 1 184 ? -1.19 15.414 22.219 1 98.06 184 THR A C 1
ATOM 1441 O O . THR A 1 184 ? -1.413 16.609 22.016 1 98.06 184 THR A O 1
ATOM 1444 N N . ASP A 1 185 ? -0.082 14.977 22.797 1 98.12 185 ASP A N 1
ATOM 1445 C CA . ASP A 1 185 ? 0.894 15.906 23.359 1 98.12 185 ASP A CA 1
ATOM 1446 C C . ASP A 1 185 ? 1.895 16.359 22.297 1 98.12 185 ASP A C 1
ATOM 1448 O O . ASP A 1 185 ? 2.705 17.25 22.547 1 98.12 185 ASP A O 1
ATOM 1452 N N . ILE A 1 186 ? 1.817 15.828 21.078 1 98.19 186 ILE A N 1
ATOM 1453 C CA . ILE A 1 186 ? 2.846 16.078 20.078 1 98.19 186 ILE A CA 1
ATOM 1454 C C . ILE A 1 186 ? 2.703 17.5 19.547 1 98.19 186 ILE A C 1
ATOM 1456 O O . ILE A 1 186 ? 3.65 18.062 18.984 1 98.19 186 ILE A O 1
ATOM 1460 N N . ILE A 1 187 ? 1.561 18.109 19.703 1 98.31 187 ILE A N 1
ATOM 1461 C CA . ILE A 1 187 ? 1.226 19.438 19.234 1 98.31 187 ILE A CA 1
ATOM 1462 C C . ILE A 1 187 ? 0.771 20.297 20.422 1 98.31 187 ILE A C 1
ATOM 1464 O O . ILE A 1 187 ? -0.009 19.844 21.25 1 98.31 187 ILE A O 1
ATOM 1468 N N . HIS A 1 188 ? 1.265 21.469 20.531 1 98.62 188 HIS A N 1
ATOM 1469 C CA . HIS A 1 188 ? 0.858 22.391 21.594 1 98.62 188 HIS A CA 1
ATOM 1470 C C . HIS A 1 188 ? -0.625 22.719 21.484 1 98.62 188 HIS A C 1
ATOM 1472 O O . HIS A 1 188 ? -1.148 22.922 20.391 1 98.62 188 HIS A O 1
ATOM 1478 N N . THR A 1 189 ? -1.276 22.906 22.641 1 98.5 189 THR A N 1
ATOM 1479 C CA . THR A 1 189 ? -2.711 23.172 22.688 1 98.5 189 THR A CA 1
ATOM 1480 C C . THR A 1 189 ? -3.051 24.453 21.953 1 98.5 189 THR A C 1
ATOM 1482 O O . THR A 1 189 ? -4.07 24.531 21.266 1 98.5 189 THR A O 1
ATOM 1485 N N . ASP A 1 190 ? -2.227 25.484 22.047 1 98.75 190 ASP A N 1
ATOM 1486 C CA . ASP A 1 190 ? -2.486 26.75 21.375 1 98.75 190 ASP A CA 1
ATOM 1487 C C . ASP A 1 190 ? -2.443 26.562 19.859 1 98.75 190 ASP A C 1
ATOM 1489 O O . ASP A 1 190 ? -3.174 27.25 19.125 1 98.75 190 ASP A O 1
ATOM 1493 N N . THR A 1 191 ? -1.477 25.75 19.406 1 98.88 191 THR A N 1
ATOM 1494 C CA . THR A 1 191 ? -1.409 25.422 17.984 1 98.88 191 THR A CA 1
ATOM 1495 C C . THR A 1 191 ? -2.697 24.75 17.531 1 98.88 191 THR A C 1
ATOM 1497 O O . THR A 1 191 ? -3.283 25.141 16.516 1 98.88 191 THR A O 1
ATOM 1500 N N . LEU A 1 192 ? -3.152 23.734 18.297 1 98.81 192 LEU A N 1
ATOM 1501 C CA . LEU A 1 192 ? -4.395 23.031 17.984 1 98.81 192 LEU A CA 1
ATOM 1502 C C . LEU A 1 192 ? -5.562 24.016 17.906 1 98.81 192 LEU A C 1
ATOM 1504 O O . LEU A 1 192 ? -6.328 24 16.938 1 98.81 192 LEU A O 1
ATOM 1508 N N . VAL A 1 193 ? -5.68 24.875 18.875 1 98.69 193 VAL A N 1
ATOM 1509 C CA . VAL A 1 193 ? -6.797 25.797 18.969 1 98.69 193 VAL A CA 1
ATOM 1510 C C . VAL A 1 193 ? -6.762 26.766 17.781 1 98.69 193 VAL A C 1
ATOM 1512 O O . VAL A 1 193 ? -7.785 27.016 17.141 1 98.69 193 VAL A O 1
ATOM 1515 N N . ASP A 1 194 ? -5.613 27.328 17.484 1 98.81 194 ASP A N 1
ATOM 1516 C CA . ASP A 1 194 ? -5.48 28.297 16.406 1 98.81 194 ASP A CA 1
ATOM 1517 C C . ASP A 1 194 ? -5.777 27.656 15.047 1 98.81 194 ASP A C 1
ATOM 1519 O O . ASP A 1 194 ? -6.5 28.234 14.234 1 98.81 194 ASP A O 1
ATOM 1523 N N . VAL A 1 195 ? -5.211 26.484 14.789 1 98.88 195 VAL A N 1
ATOM 1524 C CA . VAL A 1 195 ? -5.398 25.781 13.523 1 98.88 195 VAL A CA 1
ATOM 1525 C C . VAL A 1 195 ? -6.875 25.438 13.336 1 98.88 195 VAL A C 1
ATOM 1527 O O . VAL A 1 195 ? -7.426 25.609 12.25 1 98.88 195 VAL A O 1
ATOM 1530 N N . THR A 1 196 ? -7.605 24.969 14.383 1 98.69 196 THR A N 1
ATOM 1531 C CA . THR A 1 196 ? -9 24.562 14.273 1 98.69 196 THR A CA 1
ATOM 1532 C C . THR A 1 196 ? -9.914 25.781 14.148 1 98.69 196 THR A C 1
ATOM 1534 O O . THR A 1 196 ? -11.039 25.672 13.664 1 98.69 196 THR A O 1
ATOM 1537 N N . LYS A 1 197 ? -9.438 26.906 14.664 1 98.44 197 LYS A N 1
ATOM 1538 C CA . LYS A 1 197 ? -10.195 28.141 14.469 1 98.44 197 LYS A CA 1
ATOM 1539 C C . LYS A 1 197 ? -10.164 28.578 13.008 1 98.44 197 LYS A C 1
ATOM 1541 O O . LYS A 1 197 ? -11.188 29 12.461 1 98.44 197 LYS A O 1
ATOM 1546 N N . VAL A 1 198 ? -9.016 28.547 12.367 1 98.69 198 VAL A N 1
ATOM 1547 C CA . VAL A 1 198 ? -8.844 28.969 10.984 1 98.69 198 VAL A CA 1
ATOM 1548 C C . VAL A 1 198 ? -9.469 27.938 10.047 1 98.69 198 VAL A C 1
ATOM 1550 O O . VAL A 1 198 ? -10.062 28.297 9.031 1 98.69 198 VAL A O 1
ATOM 1553 N N . TYR A 1 199 ? -9.359 26.641 10.375 1 98.75 199 TYR A N 1
ATOM 1554 C CA . TYR A 1 199 ? -9.922 25.531 9.617 1 98.75 199 TYR A CA 1
ATOM 1555 C C . TYR A 1 199 ? -10.82 24.672 10.5 1 98.75 199 TYR A C 1
ATOM 1557 O O . TYR A 1 199 ? -10.406 23.594 10.953 1 98.75 199 TYR A O 1
ATOM 1565 N N . PRO A 1 200 ? -12.023 25.125 10.625 1 98.81 200 PRO A N 1
ATOM 1566 C CA . PRO A 1 200 ? -12.938 24.453 11.555 1 98.81 200 PRO A CA 1
ATOM 1567 C C . PRO A 1 200 ? -13.203 23 11.164 1 98.81 200 PRO A C 1
ATOM 1569 O O . PRO A 1 200 ? -13.25 22.672 9.977 1 98.81 200 PRO A O 1
ATOM 1572 N N . ARG A 1 201 ? -13.391 22.172 12.125 1 98.56 201 ARG A N 1
ATOM 1573 C CA . ARG A 1 201 ? -13.555 20.75 11.922 1 98.56 201 ARG A CA 1
ATOM 1574 C C . ARG A 1 201 ? -14.953 20.422 11.406 1 98.56 201 ARG A C 1
ATOM 1576 O O . ARG A 1 201 ? -15.141 19.438 10.672 1 98.56 201 ARG A O 1
ATOM 1583 N N . LEU A 1 202 ? -16.047 21.234 11.797 1 98.5 202 LEU A N 1
ATOM 1584 C CA . LEU A 1 202 ? -17.391 21.125 11.258 1 98.5 202 LEU A CA 1
ATOM 1585 C C . LEU A 1 202 ? -17.906 19.688 11.375 1 98.5 202 LEU A C 1
ATOM 1587 O O . LEU A 1 202 ? -18.391 19.125 10.391 1 98.5 202 LEU A O 1
ATOM 1591 N N . GLN A 1 203 ? -17.797 19.094 12.578 1 98.25 203 GLN A N 1
ATOM 1592 C CA . GLN A 1 203 ? -18.219 17.734 12.859 1 98.25 203 GLN A CA 1
ATOM 1593 C C . GLN A 1 203 ? -17.453 16.719 12.016 1 98.25 203 GLN A C 1
ATOM 1595 O O . GLN A 1 203 ? -18.047 15.82 11.414 1 98.25 203 GLN A O 1
ATOM 1600 N N . TRP A 1 204 ? -16.156 16.984 11.945 1 98.56 204 TRP A N 1
ATOM 1601 C CA . TRP A 1 204 ? -15.25 16.156 11.172 1 98.56 204 TRP A CA 1
ATOM 1602 C C . TRP A 1 204 ? -15.273 14.711 11.672 1 98.56 204 TRP A C 1
ATOM 1604 O O . TRP A 1 204 ? -15.203 13.773 10.883 1 98.56 204 TRP A O 1
ATOM 1614 N N . LEU A 1 205 ? -15.367 14.516 12.977 1 98.25 205 LEU A N 1
ATOM 1615 C CA . LEU A 1 205 ? -15.352 13.172 13.539 1 98.25 205 LEU A CA 1
ATOM 1616 C C . LEU A 1 205 ? -16.453 12.305 12.93 1 98.25 205 LEU A C 1
ATOM 1618 O O . LEU A 1 205 ? -16.188 11.195 12.461 1 98.25 205 LEU A O 1
ATOM 1622 N N . GLY A 1 206 ? -17.688 12.82 12.906 1 98.19 206 GLY A N 1
ATOM 1623 C CA . GLY A 1 206 ? -18.781 12.094 12.281 1 98.19 206 GLY A CA 1
ATOM 1624 C C . GLY A 1 206 ? -18.609 11.922 10.789 1 98.19 206 GLY A C 1
ATOM 1625 O O . GLY A 1 206 ? -18.891 10.852 10.242 1 98.19 206 GLY A O 1
ATOM 1626 N N . CYS A 1 207 ? -18.156 13 10.133 1 97.94 207 CYS A N 1
ATOM 1627 C CA . CYS A 1 207 ? -17.984 12.984 8.688 1 97.94 207 CYS A CA 1
ATOM 1628 C C . CYS A 1 207 ? -17 11.898 8.258 1 97.94 207 CYS A C 1
ATOM 1630 O O . CYS A 1 207 ? -17.297 11.102 7.367 1 97.94 207 CYS A O 1
ATOM 1632 N N . PHE A 1 208 ? -15.891 11.875 8.906 1 98.12 208 PHE A N 1
ATOM 1633 C CA . PHE A 1 208 ? -14.867 10.922 8.492 1 98.12 208 PHE A CA 1
ATOM 1634 C C . PHE A 1 208 ? -15.25 9.508 8.922 1 98.12 208 PHE A C 1
ATOM 1636 O O . PHE A 1 208 ? -15.016 8.547 8.18 1 98.12 208 PHE A O 1
ATOM 1643 N N . ALA A 1 209 ? -15.781 9.328 10.117 1 98.31 209 ALA A N 1
ATOM 1644 C CA . ALA A 1 209 ? -16.266 8.023 10.539 1 98.31 209 ALA A CA 1
ATOM 1645 C C . ALA A 1 209 ? -17.266 7.457 9.531 1 98.31 209 ALA A C 1
ATOM 1647 O O . ALA A 1 209 ? -17.219 6.277 9.188 1 98.31 209 ALA A O 1
ATOM 1648 N N . ASP A 1 210 ? -18.188 8.32 9.07 1 98.19 210 ASP A N 1
ATOM 1649 C CA . ASP A 1 210 ? -19.172 7.902 8.07 1 98.19 210 ASP A CA 1
ATOM 1650 C C . ASP A 1 210 ? -18.484 7.484 6.773 1 98.19 210 ASP A C 1
ATOM 1652 O O . ASP A 1 210 ? -18.938 6.562 6.094 1 98.19 210 ASP A O 1
ATOM 1656 N N . THR A 1 211 ? -17.469 8.234 6.402 1 98 211 THR A N 1
ATOM 1657 C CA . THR A 1 211 ? -16.703 7.914 5.195 1 98 211 THR A CA 1
ATOM 1658 C C . THR A 1 211 ? -16.062 6.539 5.312 1 98 211 THR A C 1
ATOM 1660 O O . THR A 1 211 ? -16.109 5.738 4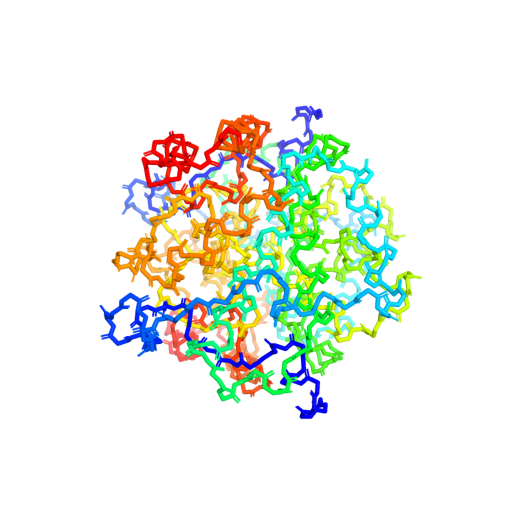.375 1 98 211 THR A O 1
ATOM 1663 N N . ILE A 1 212 ? -15.414 6.25 6.441 1 98.12 212 ILE A N 1
ATOM 1664 C CA . ILE A 1 212 ? -14.789 4.953 6.68 1 98.12 212 ILE A CA 1
ATOM 1665 C C . ILE A 1 212 ? -15.852 3.855 6.637 1 98.12 212 ILE A C 1
ATOM 1667 O O . ILE A 1 212 ? -15.648 2.816 6.004 1 98.12 212 ILE A O 1
ATOM 1671 N N . ASP A 1 213 ? -16.984 4.102 7.289 1 98.19 213 ASP A N 1
ATOM 1672 C CA . ASP A 1 213 ? -18.078 3.135 7.27 1 98.19 213 ASP A CA 1
ATOM 1673 C C . ASP A 1 213 ? -18.547 2.867 5.844 1 98.19 213 ASP A C 1
ATOM 1675 O O . ASP A 1 213 ? -18.797 1.719 5.465 1 98.19 213 ASP A O 1
ATOM 1679 N N . ARG A 1 214 ? -18.719 3.891 5.109 1 97.75 214 ARG A N 1
ATOM 1680 C CA . ARG A 1 214 ? -19.188 3.764 3.729 1 97.75 214 ARG A CA 1
ATOM 1681 C C . ARG A 1 214 ? -18.188 2.971 2.893 1 97.75 214 ARG A C 1
ATOM 1683 O O . ARG A 1 214 ? -18.578 2.096 2.115 1 97.75 214 ARG A O 1
ATOM 1690 N N . GLU A 1 215 ? -16.906 3.307 3.029 1 97.94 215 GLU A N 1
ATOM 1691 C CA . GLU A 1 215 ? -15.875 2.574 2.309 1 97.94 215 GLU A CA 1
ATOM 1692 C C . GLU A 1 215 ? -15.922 1.084 2.631 1 97.94 215 GLU A C 1
ATOM 1694 O O . GLU A 1 215 ? -15.898 0.246 1.728 1 97.94 215 GLU A O 1
ATOM 1699 N N . GLU A 1 216 ? -15.992 0.785 3.893 1 97.75 216 GLU A N 1
ATOM 1700 C CA . GLU A 1 216 ? -15.977 -0.61 4.324 1 97.75 216 GLU A CA 1
ATOM 1701 C C . GLU A 1 216 ? -17.25 -1.339 3.885 1 97.75 216 GLU A C 1
ATOM 1703 O O . GLU A 1 216 ? -17.219 -2.553 3.668 1 97.75 216 GLU A O 1
ATOM 1708 N N . THR A 1 217 ? -18.312 -0.613 3.775 1 97.25 217 THR A N 1
ATOM 1709 C CA . THR A 1 217 ? -19.562 -1.198 3.291 1 97.25 217 THR A CA 1
ATOM 1710 C C . THR A 1 217 ? -19.484 -1.489 1.796 1 97.25 217 THR A C 1
ATOM 1712 O O . THR A 1 217 ? -19.844 -2.576 1.348 1 97.25 217 THR A O 1
ATOM 1715 N N . LEU A 1 218 ? -18.969 -0.539 1.009 1 96.5 218 LEU A N 1
ATOM 1716 C CA . LEU A 1 218 ? -18.875 -0.668 -0.441 1 96.5 218 LEU A CA 1
ATOM 1717 C C . LEU A 1 218 ? -17.797 -1.68 -0.825 1 96.5 218 LEU A C 1
ATOM 1719 O O . LEU A 1 218 ? -17.938 -2.396 -1.818 1 96.5 218 LEU A O 1
ATOM 1723 N N . LYS A 1 219 ? -16.719 -1.715 -0.072 1 97.81 219 LYS A N 1
ATOM 1724 C CA . LYS A 1 219 ? -15.516 -2.494 -0.344 1 97.81 219 LYS A CA 1
ATOM 1725 C C . LYS A 1 219 ? -15.008 -3.188 0.919 1 97.81 219 LYS A C 1
ATOM 1727 O O . LYS A 1 219 ? -13.961 -2.828 1.456 1 97.81 219 LYS A O 1
ATOM 1732 N N . PRO A 1 220 ? -15.633 -4.203 1.301 1 98.06 220 PRO A N 1
ATOM 1733 C CA . PRO A 1 220 ? -15.266 -4.836 2.57 1 98.06 220 PRO A CA 1
ATOM 1734 C C . PRO A 1 220 ? -13.828 -5.352 2.578 1 98.06 220 PRO A C 1
ATOM 1736 O O . PRO A 1 220 ? -13.297 -5.691 3.639 1 98.06 220 PRO A O 1
ATOM 1739 N N . TRP A 1 221 ? -13.117 -5.387 1.435 1 98.44 221 TRP A N 1
ATOM 1740 C CA . TRP A 1 221 ? -11.719 -5.793 1.321 1 98.44 221 TRP A CA 1
ATOM 1741 C C . TRP A 1 221 ? -10.789 -4.59 1.464 1 98.44 221 TRP A C 1
ATOM 1743 O O . TRP A 1 221 ? -9.562 -4.734 1.408 1 98.44 221 TRP A O 1
ATOM 1753 N N . CYS A 1 222 ? -11.32 -3.445 1.661 1 98.5 222 CYS A N 1
ATOM 1754 C CA . CYS A 1 222 ? -10.516 -2.234 1.563 1 98.5 222 CYS A CA 1
ATOM 1755 C C . CYS A 1 222 ? -9.469 -2.186 2.668 1 98.5 222 CYS A C 1
ATOM 1757 O O . CYS A 1 222 ? -9.633 -2.818 3.713 1 98.5 222 CYS A O 1
ATOM 1759 N N . HIS A 1 223 ? -8.438 -1.434 2.414 1 98.19 223 HIS A N 1
ATOM 1760 C CA . HIS A 1 223 ? -7.297 -1.347 3.316 1 98.19 223 HIS A CA 1
ATOM 1761 C C . HIS A 1 223 ? -7.66 -0.605 4.598 1 98.19 223 HIS A C 1
ATOM 1763 O O . HIS A 1 223 ? -6.98 -0.75 5.617 1 98.19 223 HIS A O 1
ATOM 1769 N N . SER A 1 224 ? -8.758 0.128 4.645 1 97.44 224 SER A N 1
ATOM 1770 C CA . SER A 1 224 ? -9.188 0.81 5.859 1 97.44 224 SER A CA 1
ATOM 1771 C C . SER A 1 224 ? -9.43 -0.181 6.996 1 97.44 224 SER A C 1
ATOM 1773 O O . SER A 1 224 ? -9.32 0.176 8.172 1 97.44 224 SER A O 1
ATOM 1775 N N . THR A 1 225 ? -9.672 -1.428 6.637 1 97.81 225 THR A N 1
ATOM 1776 C CA . THR A 1 225 ? -9.93 -2.453 7.641 1 97.81 225 THR A CA 1
ATOM 1777 C C . THR A 1 225 ? -8.656 -2.799 8.398 1 97.81 225 THR A C 1
ATOM 1779 O O . THR A 1 225 ? -8.695 -3.488 9.422 1 97.81 225 THR A O 1
ATOM 1782 N N . HIS A 1 226 ? -7.523 -2.309 7.895 1 96.31 226 HIS A N 1
ATOM 1783 C CA . HIS A 1 226 ? -6.23 -2.502 8.539 1 96.31 226 HIS A CA 1
ATOM 1784 C C . HIS A 1 226 ? -6.184 -1.814 9.898 1 96.31 226 HIS A C 1
ATOM 1786 O O . HIS A 1 226 ? -5.375 -2.178 10.758 1 96.31 226 HIS A O 1
ATOM 1792 N N . ILE A 1 227 ? -6.887 -0.748 10.094 1 95.19 227 ILE A N 1
ATOM 1793 C CA . ILE A 1 227 ? -7.043 -0.092 11.391 1 95.19 227 ILE A CA 1
ATOM 1794 C C . ILE A 1 227 ? -8.336 -0.566 12.055 1 95.19 227 ILE A C 1
ATOM 1796 O O . ILE A 1 227 ? -9.43 -0.177 11.648 1 95.19 227 ILE A O 1
ATOM 1800 N N . PRO A 1 228 ? -8.219 -1.381 13.062 1 92.69 228 PRO A N 1
ATOM 1801 C CA . PRO A 1 228 ? -9.406 -1.995 13.664 1 92.69 228 PRO A CA 1
ATOM 1802 C C . PRO A 1 228 ? -10.375 -0.966 14.25 1 92.69 228 PRO A C 1
ATOM 1804 O O . PRO A 1 228 ? -9.938 -0.019 14.914 1 92.69 228 PRO A O 1
ATOM 1807 N N . ASP A 1 229 ? -11.688 -1.114 13.992 1 94.44 229 ASP A N 1
ATOM 1808 C CA . ASP A 1 229 ? -12.758 -0.294 14.547 1 94.44 229 ASP A CA 1
ATOM 1809 C C . ASP A 1 229 ? -12.492 1.191 14.32 1 94.44 229 ASP A C 1
ATOM 1811 O O . ASP A 1 229 ? -12.773 2.02 15.188 1 94.44 229 ASP A O 1
ATOM 1815 N N . PHE A 1 230 ? -11.883 1.442 13.211 1 95.75 230 PHE A N 1
ATOM 1816 C CA . PHE A 1 230 ? -11.383 2.787 12.945 1 95.75 230 PHE A CA 1
ATOM 1817 C C . PHE A 1 230 ? -12.508 3.812 13.062 1 95.75 230 PHE A C 1
ATOM 1819 O O . PHE A 1 230 ? -12.336 4.855 13.703 1 95.75 230 PHE A O 1
ATOM 1826 N N . SER A 1 231 ? -13.703 3.541 12.453 1 97.56 231 SER A N 1
ATOM 1827 C CA . SER A 1 231 ? -14.812 4.492 12.5 1 97.56 231 SER A CA 1
ATOM 1828 C C . SER A 1 231 ? -15.258 4.75 13.93 1 97.56 231 SER A C 1
ATOM 1830 O O . SER A 1 231 ? -15.562 5.887 14.297 1 97.56 231 SER A O 1
ATOM 1832 N N . GLN A 1 232 ? -15.258 3.738 14.773 1 97.44 232 GLN A N 1
ATOM 1833 C CA . GLN A 1 232 ? -15.664 3.893 16.172 1 97.44 232 GLN A CA 1
ATOM 1834 C C . GLN A 1 232 ? -14.625 4.688 16.953 1 97.44 232 GLN A C 1
ATOM 1836 O O . GLN A 1 232 ? -14.977 5.516 17.797 1 97.44 232 GLN A O 1
ATOM 1841 N N . VAL A 1 233 ? -13.344 4.383 16.656 1 96.44 233 VAL A N 1
ATOM 1842 C CA . VAL A 1 233 ? -12.258 5.117 17.297 1 96.44 233 VAL A CA 1
ATOM 1843 C C . VAL A 1 233 ? -12.383 6.605 16.984 1 96.44 233 VAL A C 1
ATOM 1845 O O . VAL A 1 233 ? -12.203 7.449 17.875 1 96.44 233 VAL A O 1
ATOM 1848 N N . ILE A 1 234 ? -12.68 6.922 15.719 1 97.56 234 ILE A N 1
ATOM 1849 C CA . ILE A 1 234 ? -12.82 8.305 15.273 1 97.56 234 ILE A CA 1
ATOM 1850 C C . ILE A 1 234 ? -14.016 8.945 15.977 1 97.56 234 ILE A C 1
ATOM 1852 O O . ILE A 1 234 ? -13.898 10.031 16.547 1 97.56 234 ILE A O 1
ATOM 1856 N N . ARG A 1 235 ? -15.148 8.25 15.984 1 96.75 235 ARG A N 1
ATOM 1857 C CA . ARG A 1 235 ? -16.375 8.773 16.562 1 96.75 235 ARG A CA 1
ATOM 1858 C C . ARG A 1 235 ? -16.219 9.016 18.062 1 96.75 235 ARG A C 1
ATOM 1860 O O . ARG A 1 235 ? -16.812 9.945 18.609 1 96.75 235 ARG A O 1
ATOM 1867 N N . ASN A 1 236 ? -15.398 8.266 18.703 1 96.44 236 ASN A N 1
ATOM 1868 C CA . ASN A 1 236 ? -15.258 8.328 20.156 1 96.44 236 ASN A CA 1
ATOM 1869 C C . ASN A 1 236 ? -14.031 9.141 20.578 1 96.44 236 ASN A C 1
ATOM 1871 O O . ASN A 1 236 ? -13.562 9.023 21.703 1 96.44 236 ASN A O 1
ATOM 1875 N N . ASN A 1 237 ? -13.492 9.883 19.672 1 98 237 ASN A N 1
ATOM 1876 C CA . ASN A 1 237 ? -12.359 10.75 19.953 1 98 237 ASN A CA 1
ATOM 1877 C C . ASN A 1 237 ? -12.75 11.898 20.875 1 98 237 ASN A C 1
ATOM 1879 O O . ASN A 1 237 ? -13.055 13 20.406 1 98 237 ASN A O 1
ATOM 1883 N N . THR A 1 238 ? -12.672 11.703 22.172 1 97.5 238 THR A N 1
ATOM 1884 C CA . THR A 1 238 ? -13.109 12.672 23.156 1 97.5 238 THR A CA 1
ATOM 1885 C C . THR A 1 238 ? -12.156 13.867 23.219 1 97.5 238 THR A C 1
ATOM 1887 O O . THR A 1 238 ? -12.562 14.977 23.578 1 97.5 238 THR A O 1
ATOM 1890 N N . PHE A 1 239 ? -10.906 13.672 22.812 1 98.38 239 PHE A N 1
ATOM 1891 C CA . PHE A 1 239 ? -9.922 14.75 22.828 1 98.38 239 PHE A CA 1
ATOM 1892 C C . PHE A 1 239 ? -10.312 15.859 21.859 1 98.38 239 PHE A C 1
ATOM 1894 O O . PHE A 1 239 ? -10.164 17.047 22.172 1 98.38 239 PHE A O 1
ATOM 1901 N N . MET A 1 240 ? -10.797 15.492 20.656 1 98.38 240 MET A N 1
ATOM 1902 C CA . MET A 1 240 ? -11.086 16.484 19.625 1 98.38 240 MET A CA 1
ATOM 1903 C C . MET A 1 240 ? -12.516 16.984 19.734 1 98.38 240 MET A C 1
ATOM 1905 O O . MET A 1 240 ? -12.875 18 19.125 1 98.38 240 MET A O 1
ATOM 1909 N N . GLN A 1 241 ? -13.375 16.344 20.547 1 97.56 241 GLN A N 1
ATOM 1910 C CA . GLN A 1 241 ? -14.797 16.656 20.625 1 97.56 241 GLN A CA 1
ATOM 1911 C C . GLN A 1 241 ? -15.016 18.141 20.938 1 97.56 241 GLN A C 1
ATOM 1913 O O . GLN A 1 241 ? -15.883 18.781 20.344 1 97.56 241 GLN A O 1
ATOM 1918 N N . PRO A 1 242 ? -14.164 18.766 21.844 1 97.75 242 PRO A N 1
ATOM 1919 C CA . PRO A 1 242 ? -14.367 20.188 22.141 1 97.75 242 PRO A CA 1
ATOM 1920 C C . PRO A 1 242 ? -14.062 21.094 20.953 1 97.75 242 PRO A C 1
ATOM 1922 O O . PRO A 1 242 ? -14.492 22.25 20.922 1 97.75 242 PRO A O 1
ATOM 1925 N N . TYR A 1 243 ? -13.352 20.594 19.984 1 97.69 243 TYR A N 1
ATOM 1926 C CA . TYR A 1 243 ? -12.922 21.391 18.844 1 97.69 243 TYR A CA 1
ATOM 1927 C C . TYR A 1 243 ? -13.711 21.031 17.594 1 97.69 243 TYR A C 1
ATOM 1929 O O . TYR A 1 243 ? -13.414 21.5 16.5 1 97.69 243 TYR A O 1
ATOM 1937 N N . ASP A 1 244 ? -14.703 20.156 17.688 1 97.12 244 ASP A N 1
ATOM 1938 C CA . ASP A 1 244 ? -15.258 19.484 16.516 1 97.12 244 ASP A CA 1
ATOM 1939 C C . ASP A 1 244 ? -16.375 20.312 15.883 1 97.12 244 ASP A C 1
ATOM 1941 O O . ASP A 1 244 ? -16.922 19.938 14.852 1 97.12 244 ASP A O 1
ATOM 1945 N N . ALA A 1 245 ? -16.859 21.453 16.516 1 92.5 245 ALA A N 1
ATOM 1946 C CA . ALA A 1 245 ? -17.906 22.328 15.984 1 92.5 245 ALA A CA 1
ATOM 1947 C C . ALA A 1 245 ? -17.406 23.109 14.781 1 92.5 245 ALA A C 1
ATOM 1949 O O . ALA A 1 245 ? -16.203 23.328 14.625 1 92.5 245 ALA A O 1
ATOM 1950 N N . MET B 1 1 ? -21.453 -1.396 -8.859 1 56.19 1 MET B N 1
ATOM 1951 C CA . MET B 1 1 ? -20.391 -2.352 -9.195 1 56.19 1 MET B CA 1
ATOM 1952 C C . MET B 1 1 ? -20.984 -3.727 -9.484 1 56.19 1 MET B C 1
ATOM 1954 O O . MET B 1 1 ? -21.906 -4.176 -8.789 1 56.19 1 MET B O 1
ATOM 1958 N N . SER B 1 2 ? -20.703 -4.258 -10.727 1 70.25 2 SER B N 1
ATOM 1959 C CA . SER B 1 2 ? -21.406 -5.484 -11.078 1 70.25 2 SER B CA 1
ATOM 1960 C C . SER B 1 2 ? -20.906 -6.672 -10.266 1 70.25 2 SER B C 1
ATOM 1962 O O . SER B 1 2 ? -19.703 -6.82 -10.055 1 70.25 2 SER B O 1
ATOM 1964 N N . LYS B 1 3 ? -21.719 -7.371 -9.648 1 69.38 3 LYS B N 1
ATOM 1965 C CA . LYS B 1 3 ? -21.453 -8.562 -8.852 1 69.38 3 LYS B CA 1
ATOM 1966 C C . LYS B 1 3 ? -20.547 -9.539 -9.602 1 69.38 3 LYS B C 1
ATOM 1968 O O . LYS B 1 3 ? -19.688 -10.18 -9 1 69.38 3 LYS B O 1
ATOM 1973 N N . ASN B 1 4 ? -20.641 -9.523 -10.82 1 83.88 4 ASN B N 1
ATOM 1974 C CA . ASN B 1 4 ? -19.844 -10.422 -11.648 1 83.88 4 ASN B CA 1
ATOM 1975 C C . ASN B 1 4 ? -18.359 -10.016 -11.664 1 83.88 4 ASN B C 1
ATOM 1977 O O . ASN B 1 4 ? -17.484 -10.875 -11.594 1 83.88 4 ASN B O 1
ATOM 1981 N N . GLU B 1 5 ? -18.094 -8.758 -11.555 1 89.75 5 GLU B N 1
ATOM 1982 C CA . GLU B 1 5 ? -16.719 -8.273 -11.594 1 89.75 5 GLU B CA 1
ATOM 1983 C C . GLU B 1 5 ? -15.992 -8.562 -10.281 1 89.75 5 GLU B C 1
ATOM 1985 O O . GLU B 1 5 ? -14.789 -8.836 -10.266 1 89.75 5 GLU B O 1
ATOM 1990 N N . ILE B 1 6 ? -16.781 -8.602 -9.227 1 93.81 6 ILE B N 1
ATOM 1991 C CA . ILE B 1 6 ? -16.219 -8.828 -7.906 1 93.81 6 ILE B CA 1
ATOM 1992 C C . ILE B 1 6 ? -15.594 -10.219 -7.844 1 93.81 6 ILE B C 1
ATOM 1994 O O . ILE B 1 6 ? -14.422 -10.375 -7.477 1 93.81 6 ILE B O 1
ATOM 1998 N N . GLN B 1 7 ? -16.281 -11.203 -8.258 1 95.62 7 GLN B N 1
ATOM 1999 C CA . GLN B 1 7 ? -15.766 -12.562 -8.219 1 95.62 7 GLN B CA 1
ATOM 2000 C C . GLN B 1 7 ? -14.711 -12.789 -9.305 1 95.62 7 GLN B C 1
ATOM 2002 O O . GLN B 1 7 ? -13.68 -13.406 -9.047 1 95.62 7 GLN B O 1
ATOM 2007 N N . GLN B 1 8 ? -14.914 -12.266 -10.422 1 97.31 8 GLN B N 1
ATOM 2008 C CA . GLN B 1 8 ? -14.062 -12.523 -11.578 1 97.31 8 GLN B CA 1
ATOM 2009 C C . GLN B 1 8 ? -12.664 -11.945 -11.367 1 97.31 8 GLN B C 1
ATOM 2011 O O . GLN B 1 8 ? -11.664 -12.594 -11.688 1 97.31 8 GLN B O 1
ATOM 2016 N N . ASN B 1 9 ? -12.602 -10.734 -10.805 1 98.38 9 ASN B N 1
ATOM 2017 C CA . ASN B 1 9 ? -11.305 -10.086 -10.672 1 98.38 9 ASN B CA 1
ATOM 2018 C C . ASN B 1 9 ? -10.758 -10.211 -9.25 1 98.38 9 ASN B C 1
ATOM 2020 O O . ASN B 1 9 ? -9.75 -9.594 -8.906 1 98.38 9 ASN B O 1
ATOM 2024 N N . GLY B 1 10 ? -11.461 -11.031 -8.469 1 98.31 10 GLY B N 1
ATOM 2025 C CA . GLY B 1 10 ? -10.914 -11.406 -7.172 1 98.31 10 GLY B CA 1
ATOM 2026 C C . GLY B 1 10 ? -11.078 -10.328 -6.121 1 98.31 10 GLY B C 1
ATOM 2027 O O . GLY B 1 10 ? -10.281 -10.234 -5.188 1 98.31 10 GLY B O 1
ATOM 2028 N N . TRP B 1 11 ? -12.133 -9.508 -6.207 1 98.38 11 TRP B N 1
ATOM 2029 C CA . TRP B 1 11 ? -12.406 -8.453 -5.234 1 98.38 11 TRP B CA 1
ATOM 2030 C C . TRP B 1 11 ? -13.117 -9.008 -4.008 1 98.38 11 TRP B C 1
ATOM 2032 O O . TRP B 1 11 ? -13.398 -8.273 -3.057 1 98.38 11 TRP B O 1
ATOM 2042 N N . THR B 1 12 ? -13.375 -10.305 -3.951 1 98.06 12 THR B N 1
ATOM 2043 C CA . THR B 1 12 ? -14.023 -10.906 -2.789 1 98.06 12 THR B CA 1
ATOM 2044 C C . THR B 1 12 ? -13.195 -10.68 -1.529 1 98.06 12 THR B C 1
ATOM 2046 O O . THR B 1 12 ? -11.977 -10.867 -1.538 1 98.06 12 THR B O 1
ATOM 2049 N N . SER B 1 13 ? -13.875 -10.242 -0.502 1 98.38 13 SER B N 1
ATOM 2050 C CA . SER B 1 13 ? -13.203 -9.945 0.755 1 98.38 13 SER B CA 1
ATOM 2051 C C . SER B 1 13 ? -12.852 -11.219 1.511 1 98.38 13 SER B C 1
ATOM 2053 O O . SER B 1 13 ? -13.695 -12.102 1.681 1 98.38 13 SER B O 1
ATOM 2055 N N . VAL B 1 14 ? -11.648 -11.336 1.934 1 98.44 14 VAL B N 1
ATOM 2056 C CA . VAL B 1 14 ? -11.195 -12.398 2.82 1 98.44 14 VAL B CA 1
ATOM 2057 C C . VAL B 1 14 ? -10.312 -11.82 3.924 1 98.44 14 VAL B C 1
ATOM 2059 O O . VAL B 1 14 ? -9.805 -10.711 3.795 1 98.44 14 VAL B O 1
ATOM 2062 N N . PRO B 1 15 ? -10.125 -12.547 5.027 1 98.25 15 PRO B N 1
ATOM 2063 C CA . PRO B 1 15 ? -9.203 -12.055 6.055 1 98.25 15 PRO B CA 1
ATOM 2064 C C . PRO B 1 15 ? -7.773 -11.898 5.535 1 98.25 15 PRO B C 1
ATOM 2066 O O . PRO B 1 15 ? -7.297 -12.727 4.762 1 98.25 15 PRO B O 1
ATOM 2069 N N . LEU B 1 16 ? -7.141 -10.805 5.922 1 98.19 16 LEU B N 1
ATOM 2070 C CA . LEU B 1 16 ? -5.719 -10.664 5.637 1 98.19 16 LEU B CA 1
ATOM 2071 C C . LEU B 1 16 ? -4.922 -11.781 6.301 1 98.19 16 LEU B C 1
ATOM 2073 O O . LEU B 1 16 ? -3.945 -12.281 5.73 1 98.19 16 LEU B O 1
ATOM 2077 N N . ASP B 1 17 ? -5.297 -12.164 7.512 1 97.62 17 ASP B N 1
ATOM 2078 C CA . ASP B 1 17 ? -4.664 -13.242 8.273 1 97.62 17 ASP B CA 1
ATOM 2079 C C . ASP B 1 17 ? -4.996 -14.609 7.672 1 97.62 17 ASP B C 1
ATOM 2081 O O . ASP B 1 17 ? -6.105 -15.117 7.852 1 97.62 17 ASP B O 1
ATOM 2085 N N . PRO B 1 18 ? -4.039 -15.203 7.078 1 96.81 18 PRO B N 1
ATOM 2086 C CA . PRO B 1 18 ? -4.359 -16.469 6.43 1 96.81 18 PRO B CA 1
ATOM 2087 C C . PRO B 1 18 ? -4.625 -17.594 7.43 1 96.81 18 PRO B C 1
ATOM 2089 O O . PRO B 1 18 ? -5.238 -18.609 7.082 1 96.81 18 PRO B O 1
ATOM 2092 N N . SER B 1 19 ? -4.156 -17.453 8.641 1 96.38 19 SER B N 1
ATOM 2093 C CA . SER B 1 19 ? -4.43 -18.5 9.633 1 96.38 19 SER B CA 1
ATOM 2094 C C . SER B 1 19 ? -5.922 -18.625 9.898 1 96.38 19 SER B C 1
ATOM 2096 O O . SER B 1 19 ? -6.41 -19.703 10.227 1 96.38 19 SER B O 1
ATOM 2098 N N . ILE B 1 20 ? -6.645 -17.547 9.766 1 96.94 20 ILE B N 1
ATOM 2099 C CA . ILE B 1 20 ? -8.094 -17.562 9.914 1 96.94 20 ILE B CA 1
ATOM 2100 C C . ILE B 1 20 ? -8.719 -18.375 8.781 1 96.94 20 ILE B C 1
ATOM 2102 O O . ILE B 1 20 ? -9.664 -19.125 9 1 96.94 20 ILE B O 1
ATOM 2106 N N . LEU B 1 21 ? -8.219 -18.234 7.559 1 95.81 21 LEU B N 1
ATOM 2107 C CA . LEU B 1 21 ? -8.75 -18.922 6.383 1 95.81 21 LEU B CA 1
ATOM 2108 C C . LEU B 1 21 ? -8.562 -20.422 6.5 1 95.81 21 LEU B C 1
ATOM 2110 O O . LEU B 1 21 ? -9.406 -21.188 6.039 1 95.81 21 LEU B O 1
ATOM 2114 N N . PHE B 1 22 ? -7.473 -20.781 7.145 1 96.44 22 PHE B N 1
ATOM 2115 C CA . PHE B 1 22 ? -7.109 -22.188 7.141 1 96.44 22 PHE B CA 1
ATOM 2116 C C . PHE B 1 22 ? -7.422 -22.844 8.484 1 96.44 22 PHE B C 1
ATOM 2118 O O . PHE B 1 22 ? -7.188 -24.031 8.672 1 96.44 22 PHE B O 1
ATOM 2125 N N . GLY B 1 23 ? -7.918 -22.094 9.484 1 95.31 23 GLY B N 1
ATOM 2126 C CA . GLY B 1 23 ? -8.258 -22.625 10.797 1 95.31 23 GLY B CA 1
ATOM 2127 C C . GLY B 1 23 ? -7.051 -23.078 11.594 1 95.31 23 GLY B C 1
ATOM 2128 O O . GLY B 1 23 ? -7.109 -24.109 12.281 1 95.31 23 GLY B O 1
ATOM 2129 N N . GLY B 1 24 ? -5.926 -22.422 11.312 1 94.19 24 GLY B N 1
ATOM 2130 C CA . GLY B 1 24 ? -4.703 -22.734 12.039 1 94.19 24 GLY B CA 1
ATOM 2131 C C . GLY B 1 24 ? -3.912 -23.859 11.391 1 94.19 24 GLY B C 1
ATOM 2132 O O . GLY B 1 24 ? -2.836 -24.219 11.875 1 94.19 24 GLY B O 1
ATOM 2133 N N . GLU B 1 25 ? -4.438 -24.375 10.305 1 94.94 25 GLU B N 1
ATOM 2134 C CA . GLU B 1 25 ? -3.758 -25.422 9.547 1 94.94 25 GLU B CA 1
ATOM 2135 C C . GLU B 1 25 ? -3.006 -24.844 8.352 1 94.94 25 GLU B C 1
ATOM 2137 O O . GLU B 1 25 ? -3.211 -23.672 7.992 1 94.94 25 GLU B O 1
ATOM 2142 N N . PRO B 1 26 ? -2.146 -25.594 7.793 1 94.81 26 PRO B N 1
ATOM 2143 C CA . PRO B 1 26 ? -1.396 -25.078 6.648 1 94.81 26 PRO B CA 1
ATOM 2144 C C . PRO B 1 26 ? -2.227 -25.031 5.367 1 94.81 26 PRO B C 1
ATOM 2146 O O . PRO B 1 26 ? -1.819 -24.422 4.383 1 94.81 26 PRO B O 1
ATOM 2149 N N . PHE B 1 27 ? -3.389 -25.703 5.418 1 96.5 27 PHE B N 1
ATOM 2150 C CA . PHE B 1 27 ? -4.285 -25.766 4.27 1 96.5 27 PHE B CA 1
ATOM 2151 C C . PHE B 1 27 ? -5.699 -26.125 4.707 1 96.5 27 PHE B C 1
ATOM 2153 O O . PHE B 1 27 ? -5.906 -26.625 5.816 1 96.5 27 PHE B O 1
ATOM 2160 N N . LYS B 1 28 ? -6.629 -25.812 3.832 1 96.38 28 LYS B N 1
ATOM 2161 C CA . LYS B 1 28 ? -8.016 -26.219 4.07 1 96.38 28 LYS B CA 1
ATOM 2162 C C . LYS B 1 28 ? -8.258 -27.641 3.619 1 96.38 28 LYS B C 1
ATOM 2164 O O . LYS B 1 28 ? -8.844 -28.453 4.355 1 96.38 28 LYS B O 1
ATOM 2169 N N . ASN B 1 29 ? -7.816 -27.938 2.424 1 97.06 29 ASN B N 1
ATOM 2170 C CA . ASN B 1 29 ? -7.938 -29.25 1.804 1 97.06 29 ASN B CA 1
ATOM 2171 C C . ASN B 1 29 ? -6.57 -29.844 1.467 1 97.06 29 ASN B C 1
ATOM 2173 O O . ASN B 1 29 ? -5.715 -29.156 0.903 1 97.06 29 ASN B O 1
ATOM 2177 N N . ARG B 1 30 ? -6.359 -31.078 1.839 1 97.25 30 ARG B N 1
ATOM 2178 C CA . ARG B 1 30 ? -5.094 -31.703 1.476 1 97.25 30 ARG B CA 1
ATOM 2179 C C . ARG B 1 30 ? -4.875 -31.672 -0.034 1 97.25 30 ARG B C 1
ATOM 2181 O O . ARG B 1 30 ? -5.703 -32.188 -0.797 1 97.25 30 ARG B O 1
ATOM 2188 N N . PRO B 1 31 ? -3.832 -31.078 -0.41 1 98.19 31 PRO B N 1
ATOM 2189 C CA . PRO B 1 31 ? -3.645 -30.953 -1.856 1 98.19 31 PRO B CA 1
ATOM 2190 C C . PRO B 1 31 ? -3.279 -32.281 -2.529 1 98.19 31 PRO B C 1
ATOM 2192 O O . PRO B 1 31 ? -2.586 -33.094 -1.935 1 98.19 31 PRO B O 1
ATOM 2195 N N . GLY B 1 32 ? -3.797 -32.469 -3.723 1 98.44 32 GLY B N 1
ATOM 2196 C CA . GLY B 1 32 ? -3.342 -33.531 -4.621 1 98.44 32 GLY B CA 1
ATOM 2197 C C . GLY B 1 32 ? -2.475 -33 -5.754 1 98.44 32 GLY B C 1
ATOM 2198 O O . GLY B 1 32 ? -2.283 -31.797 -5.891 1 98.44 32 GLY B O 1
ATOM 2199 N N . PRO B 1 33 ? -1.909 -33.938 -6.512 1 98.56 33 PRO B N 1
ATOM 2200 C CA . PRO B 1 33 ? -1.101 -33.5 -7.645 1 98.56 33 PRO B CA 1
ATOM 2201 C C . PRO B 1 33 ? -1.911 -32.719 -8.672 1 98.56 33 PRO B C 1
ATOM 2203 O O . PRO B 1 33 ? -3.014 -33.125 -9.039 1 98.56 33 PRO B O 1
ATOM 2206 N N . LEU B 1 34 ? -1.51 -31.641 -9.023 1 98.44 34 LEU B N 1
ATOM 2207 C CA . LEU B 1 34 ? -1.992 -30.812 -10.125 1 98.44 34 LEU B CA 1
ATOM 2208 C C . LEU B 1 34 ? -0.835 -30.359 -11.008 1 98.44 34 LEU B C 1
ATOM 2210 O O . LEU B 1 34 ? -0.149 -29.375 -10.672 1 98.44 34 LEU B O 1
ATOM 2214 N N . LEU B 1 35 ? -0.646 -31 -12.125 1 98.56 35 LEU B N 1
ATOM 2215 C CA . LEU B 1 35 ? 0.514 -30.75 -12.969 1 98.56 35 LEU B CA 1
ATOM 2216 C C . LEU B 1 35 ? 0.275 -29.531 -13.875 1 98.56 35 LEU B C 1
ATOM 2218 O O . LEU B 1 35 ? -0.86 -29.078 -14.016 1 98.56 35 LEU B O 1
ATOM 2222 N N . VAL B 1 36 ? 1.363 -28.984 -14.477 1 98.69 36 VAL B N 1
ATOM 2223 C CA . VAL B 1 36 ? 1.287 -27.859 -15.391 1 98.69 36 VAL B CA 1
ATOM 2224 C C . VAL B 1 36 ? 0.29 -28.156 -16.5 1 98.69 36 VAL B C 1
ATOM 2226 O O . VAL B 1 36 ? -0.478 -27.281 -16.922 1 98.69 36 VAL B O 1
ATOM 2229 N N . ALA B 1 37 ? 0.257 -29.406 -16.984 1 98.25 37 ALA B N 1
ATOM 2230 C CA . ALA B 1 37 ? -0.632 -29.812 -18.062 1 98.25 37 ALA B CA 1
ATOM 2231 C C . ALA B 1 37 ? -2.094 -29.75 -17.625 1 98.25 37 ALA B C 1
ATOM 2233 O O . ALA B 1 37 ? -2.996 -29.688 -18.469 1 98.25 37 ALA B O 1
ATOM 2234 N N . ASP B 1 38 ? -2.375 -29.781 -16.281 1 97.88 38 ASP B N 1
ATOM 2235 C CA . ASP B 1 38 ? -3.729 -29.797 -15.734 1 97.88 38 ASP B CA 1
ATOM 2236 C C . ASP B 1 38 ? -4.254 -28.375 -15.562 1 97.88 38 ASP B C 1
ATOM 2238 O O . ASP B 1 38 ? -5.434 -28.172 -15.266 1 97.88 38 ASP B O 1
ATOM 2242 N N . ILE B 1 39 ? -3.389 -27.391 -15.695 1 97.94 39 ILE B N 1
ATOM 2243 C CA . ILE B 1 39 ? -3.734 -25.984 -15.484 1 97.94 39 ILE B CA 1
ATOM 2244 C C . ILE B 1 39 ? -3.566 -25.219 -16.781 1 97.94 39 ILE B C 1
ATOM 2246 O O . ILE B 1 39 ? -2.447 -25.047 -17.281 1 97.94 39 ILE B O 1
ATOM 2250 N N . LYS B 1 40 ? -4.648 -24.75 -17.312 1 97 40 LYS B N 1
ATOM 2251 C CA . LYS B 1 40 ? -4.598 -24.047 -18.578 1 97 40 LYS B CA 1
ATOM 2252 C C . LYS B 1 40 ? -4.16 -22.594 -18.391 1 97 40 LYS B C 1
ATOM 2254 O O . LYS B 1 40 ? -4.848 -21.828 -17.719 1 97 40 LYS B O 1
ATOM 2259 N N . PHE B 1 41 ? -3.031 -22.203 -18.875 1 98.5 41 PHE B N 1
ATOM 2260 C CA . PHE B 1 41 ? -2.652 -20.797 -18.984 1 98.5 41 PHE B CA 1
ATOM 2261 C C . PHE B 1 41 ? -3.5 -20.094 -20.031 1 98.5 41 PHE B C 1
ATOM 2263 O O . PHE B 1 41 ? -3.746 -20.641 -21.109 1 98.5 41 PHE B O 1
ATOM 2270 N N . PRO B 1 42 ? -3.998 -18.906 -19.734 1 98.62 42 PRO B N 1
ATOM 2271 C CA . PRO B 1 42 ? -4.953 -18.266 -20.641 1 98.62 42 PRO B CA 1
ATOM 2272 C C . PRO B 1 42 ? -4.273 -17.547 -21.812 1 98.62 42 PRO B C 1
ATOM 2274 O O . PRO B 1 42 ? -4.488 -16.344 -22.016 1 98.62 42 PRO B O 1
ATOM 2277 N N . ASN B 1 43 ? -3.594 -18.281 -22.656 1 97.31 43 ASN B N 1
ATOM 2278 C CA . ASN B 1 43 ? -2.869 -17.734 -23.797 1 97.31 43 ASN B CA 1
ATOM 2279 C C . ASN B 1 43 ? -3.809 -17.422 -24.953 1 97.31 43 ASN B C 1
ATOM 2281 O O . ASN B 1 43 ? -3.371 -16.938 -26 1 97.31 43 ASN B O 1
ATOM 2285 N N . ASP B 1 44 ? -5.102 -17.672 -24.828 1 98 44 ASP B N 1
ATOM 2286 C CA . ASP B 1 44 ? -6.102 -17.25 -25.812 1 98 44 ASP B CA 1
ATOM 2287 C C . ASP B 1 44 ? -6.539 -15.805 -25.578 1 98 44 ASP B C 1
ATOM 2289 O O . ASP B 1 44 ? -7.176 -15.195 -26.438 1 98 44 ASP B O 1
ATOM 2293 N N . ASP B 1 45 ? -6.273 -15.305 -24.422 1 98.5 45 ASP B N 1
ATOM 2294 C CA . ASP B 1 45 ? -6.512 -13.891 -24.141 1 98.5 45 ASP B CA 1
ATOM 2295 C C . ASP B 1 45 ? -5.391 -13.023 -24.703 1 98.5 45 ASP B C 1
ATOM 2297 O O . ASP B 1 45 ? -4.254 -13.086 -24.234 1 98.5 45 ASP B O 1
ATOM 2301 N N . PRO B 1 46 ? -5.68 -12.18 -25.625 1 98.62 46 PRO B N 1
ATOM 2302 C CA . PRO B 1 46 ? -4.625 -11.398 -26.281 1 98.62 46 PRO B CA 1
ATOM 2303 C C . PRO B 1 46 ? -3.889 -10.477 -25.328 1 98.62 46 PRO B C 1
ATOM 2305 O O . PRO B 1 46 ? -2.695 -10.219 -25.5 1 98.62 46 PRO B O 1
ATOM 2308 N N . ILE B 1 47 ? -4.578 -9.969 -24.344 1 98.88 47 ILE B N 1
ATOM 2309 C CA . ILE B 1 47 ? -3.924 -9.102 -23.375 1 98.88 47 ILE B CA 1
ATOM 2310 C C . ILE B 1 47 ? -2.889 -9.898 -22.578 1 98.88 47 ILE B C 1
ATOM 2312 O O . ILE B 1 47 ? -1.774 -9.422 -22.359 1 98.88 47 ILE B O 1
ATOM 2316 N N . VAL B 1 48 ? -3.248 -11.102 -22.141 1 98.94 48 VAL B N 1
ATOM 2317 C CA . VAL B 1 48 ? -2.334 -11.961 -21.406 1 98.94 48 VAL B CA 1
ATOM 2318 C C . VAL B 1 48 ? -1.104 -12.266 -22.25 1 98.94 48 VAL B C 1
ATOM 2320 O O . VAL B 1 48 ? 0.025 -12.242 -21.75 1 98.94 48 VAL B O 1
ATOM 2323 N N . VAL B 1 49 ? -1.328 -12.531 -23.516 1 98.88 49 VAL B N 1
ATOM 2324 C CA . VAL B 1 49 ? -0.233 -12.852 -24.422 1 98.88 49 VAL B CA 1
ATOM 2325 C C . VAL B 1 49 ? 0.729 -11.664 -24.516 1 98.88 49 VAL B C 1
ATOM 2327 O O . VAL B 1 49 ? 1.948 -11.844 -24.438 1 98.88 49 VAL B O 1
ATOM 2330 N N . LYS B 1 50 ? 0.231 -10.5 -24.672 1 98.88 50 LYS B N 1
ATOM 2331 C CA . LYS B 1 50 ? 1.055 -9.297 -24.766 1 98.88 50 LYS B CA 1
ATOM 2332 C C . LYS B 1 50 ? 1.8 -9.031 -23.469 1 98.88 50 LYS B C 1
ATOM 2334 O O . LYS B 1 50 ? 2.969 -8.641 -23.484 1 98.88 50 LYS B O 1
ATOM 2339 N N . VAL B 1 51 ? 1.127 -9.211 -22.344 1 98.94 51 VAL B N 1
ATOM 2340 C CA . VAL B 1 51 ? 1.745 -8.969 -21.047 1 98.94 51 VAL B CA 1
ATOM 2341 C C . VAL B 1 51 ? 2.832 -10.016 -20.797 1 98.94 51 VAL B C 1
ATOM 2343 O O . VAL B 1 51 ? 3.877 -9.703 -20.219 1 98.94 51 VAL B O 1
ATOM 2346 N N . GLN B 1 52 ? 2.533 -11.281 -21.172 1 98.88 52 GLN B N 1
ATOM 2347 C CA . GLN B 1 52 ? 3.551 -12.32 -21.031 1 98.88 52 GLN B CA 1
ATOM 2348 C C . GLN B 1 52 ? 4.82 -11.945 -21.797 1 98.88 52 GLN B C 1
ATOM 2350 O O . GLN B 1 52 ? 5.926 -12.078 -21.281 1 98.88 52 GLN B O 1
ATOM 2355 N N . SER B 1 53 ? 4.68 -11.492 -23.031 1 98.75 53 SER B N 1
ATOM 2356 C CA . SER B 1 53 ? 5.812 -11.047 -23.828 1 98.75 53 SER B CA 1
ATOM 2357 C C . SER B 1 53 ? 6.516 -9.859 -23.188 1 98.75 53 SER B C 1
ATOM 2359 O O . SER B 1 53 ? 7.746 -9.805 -23.156 1 98.75 53 SER B O 1
ATOM 2361 N N . TYR B 1 54 ? 5.75 -8.898 -22.734 1 98.62 54 TYR B N 1
ATOM 2362 C CA . TYR B 1 54 ? 6.277 -7.723 -22.047 1 98.62 54 TYR B CA 1
ATOM 2363 C C . TYR B 1 54 ? 7.129 -8.117 -20.859 1 98.62 54 TYR B C 1
ATOM 2365 O O . TYR B 1 54 ? 8.25 -7.625 -20.688 1 98.62 54 TYR B O 1
ATOM 2373 N N . ALA B 1 55 ? 6.637 -8.961 -19.969 1 98.56 55 ALA B N 1
ATOM 2374 C CA . ALA B 1 55 ? 7.352 -9.422 -18.781 1 98.56 55 ALA B CA 1
ATOM 2375 C C . ALA B 1 55 ? 8.617 -10.18 -19.156 1 98.56 55 ALA B C 1
ATOM 2377 O O . ALA B 1 55 ? 9.672 -9.992 -18.547 1 98.56 55 ALA B O 1
ATOM 2378 N N . GLN B 1 56 ? 8.469 -11.055 -20.141 1 98.38 56 GLN B N 1
ATOM 2379 C CA . GLN B 1 56 ? 9.609 -11.844 -20.594 1 98.38 56 GLN B CA 1
ATOM 2380 C C . GLN B 1 56 ? 10.742 -10.953 -21.094 1 98.38 56 GLN B C 1
ATOM 2382 O O . GLN B 1 56 ? 11.914 -11.258 -20.875 1 98.38 56 GLN B O 1
ATOM 2387 N N . GLU B 1 57 ? 10.414 -9.875 -21.734 1 98.06 57 GLU B N 1
ATOM 2388 C CA . GLU B 1 57 ? 11.398 -8.953 -22.297 1 98.06 57 GLU B CA 1
ATOM 2389 C C . GLU B 1 57 ? 12.062 -8.117 -21.219 1 98.06 57 GLU B C 1
ATOM 2391 O O . GLU B 1 57 ? 13.242 -7.758 -21.328 1 98.06 57 GLU B O 1
ATOM 2396 N N . ARG B 1 58 ? 11.414 -7.809 -20.188 1 97.5 58 ARG B N 1
ATOM 2397 C CA . ARG B 1 58 ? 11.867 -6.781 -19.25 1 97.5 58 ARG B CA 1
ATOM 2398 C C . ARG B 1 58 ? 12.453 -7.402 -17.984 1 97.5 58 ARG B C 1
ATOM 2400 O O . ARG B 1 58 ? 13.297 -6.797 -17.328 1 97.5 58 ARG B O 1
ATOM 2407 N N . LEU B 1 59 ? 12 -8.57 -17.625 1 98.38 59 LEU B N 1
ATOM 2408 C CA . LEU B 1 59 ? 12.445 -9.211 -16.391 1 98.38 59 LEU B CA 1
ATOM 2409 C C . LEU B 1 59 ? 13.586 -10.18 -16.672 1 98.38 59 LEU B C 1
ATOM 2411 O O . LEU B 1 59 ? 13.625 -10.82 -17.719 1 98.38 59 LEU B O 1
ATOM 2415 N N . PRO B 1 60 ? 14.555 -10.281 -15.688 1 97.81 60 PRO B N 1
ATOM 2416 C CA . PRO B 1 60 ? 15.469 -11.422 -15.789 1 97.81 60 PRO B CA 1
ATOM 2417 C C . PRO B 1 60 ? 14.742 -12.758 -15.891 1 97.81 60 PRO B C 1
ATOM 2419 O O . PRO B 1 60 ? 13.633 -12.906 -15.359 1 97.81 60 PRO B O 1
ATOM 2422 N N . ILE B 1 61 ? 15.328 -13.75 -16.531 1 98.5 61 ILE B N 1
ATOM 2423 C CA . ILE B 1 61 ? 14.695 -15.039 -16.781 1 98.5 61 ILE B CA 1
ATOM 2424 C C . ILE B 1 61 ? 14.289 -15.672 -15.453 1 98.5 61 ILE B C 1
ATOM 2426 O O . ILE B 1 61 ? 13.242 -16.328 -15.367 1 98.5 61 ILE B O 1
ATOM 2430 N N . GLN B 1 62 ? 15.117 -15.492 -14.375 1 98.62 62 GLN B N 1
ATOM 2431 C CA . GLN B 1 62 ? 14.781 -16.031 -13.062 1 98.62 62 GLN B CA 1
ATOM 2432 C C . GLN B 1 62 ? 13.469 -15.445 -12.547 1 98.62 62 GLN B C 1
ATOM 2434 O O . GLN B 1 62 ? 12.617 -16.172 -12.031 1 98.62 62 GLN B O 1
ATOM 2439 N N . THR B 1 63 ? 13.312 -14.086 -12.719 1 98.81 63 THR B N 1
ATOM 2440 C CA . THR B 1 63 ? 12.109 -13.406 -12.242 1 98.81 63 THR B CA 1
ATOM 2441 C C . THR B 1 63 ? 10.906 -13.773 -13.102 1 98.81 63 THR B C 1
ATOM 2443 O O . THR B 1 63 ? 9.789 -13.922 -12.586 1 98.81 63 THR B O 1
ATOM 2446 N N . PHE B 1 64 ? 11.125 -13.891 -14.414 1 98.81 64 PHE B N 1
ATOM 2447 C CA . PHE B 1 64 ? 10.039 -14.312 -15.289 1 98.81 64 PHE B CA 1
ATOM 2448 C C . PHE B 1 64 ? 9.555 -15.711 -14.914 1 98.81 64 PHE B C 1
ATOM 2450 O O . PHE B 1 64 ? 8.344 -15.938 -14.797 1 98.81 64 PHE B O 1
ATOM 2457 N N . ASN B 1 65 ? 10.445 -16.641 -14.734 1 98.94 65 ASN B N 1
ATOM 2458 C CA . ASN B 1 65 ? 10.07 -17.984 -14.32 1 98.94 65 ASN B CA 1
ATOM 2459 C C . ASN B 1 65 ? 9.328 -17.969 -12.992 1 98.94 65 ASN B C 1
ATOM 2461 O O . ASN B 1 65 ? 8.375 -18.734 -12.805 1 98.94 65 ASN B O 1
ATOM 2465 N N . HIS B 1 66 ? 9.805 -17.156 -12.047 1 98.94 66 HIS B N 1
ATOM 2466 C CA . HIS B 1 66 ? 9.094 -16.984 -10.789 1 98.94 66 HIS B CA 1
ATOM 2467 C C . HIS B 1 66 ? 7.656 -16.547 -11.023 1 98.94 66 HIS B C 1
ATOM 2469 O O . HIS B 1 66 ? 6.73 -17.078 -10.414 1 98.94 66 HIS B O 1
ATOM 2475 N N . SER B 1 67 ? 7.465 -15.555 -11.922 1 98.94 67 SER B N 1
ATOM 2476 C CA . SER B 1 67 ? 6.121 -15.07 -12.234 1 98.94 67 SER B CA 1
ATOM 2477 C C . SER B 1 67 ? 5.234 -16.203 -12.75 1 98.94 67 SER B C 1
ATOM 2479 O O . SER B 1 67 ? 4.066 -16.297 -12.375 1 98.94 67 SER B O 1
ATOM 2481 N N . MET B 1 68 ? 5.809 -17.047 -13.578 1 98.94 68 MET B N 1
ATOM 2482 C CA . MET B 1 68 ? 5.059 -18.188 -14.109 1 98.94 68 MET B CA 1
ATOM 2483 C C . MET B 1 68 ? 4.758 -19.203 -13.008 1 98.94 68 MET B C 1
ATOM 2485 O O . MET B 1 68 ? 3.641 -19.703 -12.914 1 98.94 68 MET B O 1
ATOM 2489 N N . ARG B 1 69 ? 5.762 -19.484 -12.18 1 98.94 69 ARG B N 1
ATOM 2490 C CA . ARG B 1 69 ? 5.516 -20.406 -11.078 1 98.94 69 ARG B CA 1
ATOM 2491 C C . ARG B 1 69 ? 4.414 -19.875 -10.164 1 98.94 69 ARG B C 1
ATOM 2493 O O . ARG B 1 69 ? 3.568 -20.641 -9.695 1 98.94 69 ARG B O 1
ATOM 2500 N N . VAL B 1 70 ? 4.445 -18.578 -9.898 1 98.94 70 VAL B N 1
ATOM 2501 C CA . VAL B 1 70 ? 3.418 -17.953 -9.062 1 98.94 70 VAL B CA 1
ATO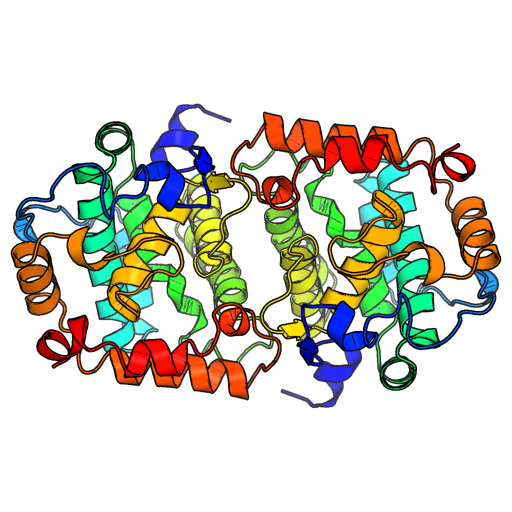M 2502 C C . VAL B 1 70 ? 2.039 -18.219 -9.664 1 98.94 70 VAL B C 1
ATOM 2504 O O . VAL B 1 70 ? 1.09 -18.531 -8.945 1 98.94 70 VAL B O 1
ATOM 2507 N N . PHE B 1 71 ? 1.891 -18.094 -10.992 1 98.94 71 PHE B N 1
ATOM 2508 C CA . PHE B 1 71 ? 0.609 -18.375 -11.633 1 98.94 71 PHE B CA 1
ATOM 2509 C C . PHE B 1 71 ? 0.157 -19.797 -11.344 1 98.94 71 PHE B C 1
ATOM 2511 O O . PHE B 1 71 ? -0.998 -20.031 -10.977 1 98.94 71 PHE B O 1
ATOM 2518 N N . TYR B 1 72 ? 0.972 -20.734 -11.5 1 98.94 72 TYR B N 1
ATOM 2519 C CA . TYR B 1 72 ? 0.594 -22.141 -11.367 1 98.94 72 TYR B CA 1
ATOM 2520 C C . TYR B 1 72 ? 0.358 -22.516 -9.906 1 98.94 72 TYR B C 1
ATOM 2522 O O . TYR B 1 72 ? -0.596 -23.219 -9.586 1 98.94 72 TYR B O 1
ATOM 2530 N N . PHE B 1 73 ? 1.248 -22.031 -8.984 1 98.94 73 PHE B N 1
ATOM 2531 C CA . PHE B 1 73 ? 1.026 -22.266 -7.566 1 98.94 73 PHE B CA 1
ATOM 2532 C C . PHE B 1 73 ? -0.275 -21.625 -7.105 1 98.94 73 PHE B C 1
ATOM 2534 O O . PHE B 1 73 ? -1.059 -22.234 -6.379 1 98.94 73 PHE B O 1
ATOM 2541 N N . ALA B 1 74 ? -0.518 -20.375 -7.559 1 98.94 74 ALA B N 1
ATOM 2542 C CA . ALA B 1 74 ? -1.753 -19.672 -7.199 1 98.94 74 ALA B CA 1
ATOM 2543 C C . ALA B 1 74 ? -2.973 -20.406 -7.75 1 98.94 74 ALA B C 1
ATOM 2545 O O . ALA B 1 74 ? -4 -20.516 -7.074 1 98.94 74 ALA B O 1
ATOM 2546 N N . SER B 1 75 ? -2.877 -20.891 -8.984 1 98.81 75 SER B N 1
ATOM 2547 C CA . SER B 1 75 ? -3.969 -21.656 -9.578 1 98.81 75 SER B CA 1
ATOM 2548 C C . SER B 1 75 ? -4.277 -22.906 -8.758 1 98.81 75 SER B C 1
ATOM 2550 O O . SER B 1 75 ? -5.445 -23.234 -8.531 1 98.81 75 SER B O 1
ATOM 2552 N N . ALA B 1 76 ? -3.232 -23.609 -8.328 1 98.81 76 ALA B N 1
ATOM 2553 C CA . ALA B 1 76 ? -3.416 -24.797 -7.496 1 98.81 76 ALA B CA 1
ATOM 2554 C C . ALA B 1 76 ? -4.082 -24.438 -6.172 1 98.81 76 ALA B C 1
ATOM 2556 O O . ALA B 1 76 ? -5.004 -25.125 -5.727 1 98.81 76 ALA B O 1
ATOM 2557 N N . ILE B 1 77 ? -3.627 -23.391 -5.559 1 98.75 77 ILE B N 1
ATOM 2558 C CA . ILE B 1 77 ? -4.18 -22.938 -4.285 1 98.75 77 ILE B CA 1
ATOM 2559 C C . ILE B 1 77 ? -5.66 -22.594 -4.457 1 98.75 77 ILE B C 1
ATOM 2561 O O . ILE B 1 77 ? -6.496 -23.031 -3.668 1 98.75 77 ILE B O 1
ATOM 2565 N N . VAL B 1 78 ? -6.035 -21.812 -5.52 1 98.69 78 VAL B N 1
ATOM 2566 C CA . VAL B 1 78 ? -7.414 -21.406 -5.754 1 98.69 78 VAL B CA 1
ATOM 2567 C C . VAL B 1 78 ? -8.289 -22.641 -5.957 1 98.69 78 VAL B C 1
ATOM 2569 O O . VAL B 1 78 ? -9.344 -22.781 -5.328 1 98.69 78 VAL B O 1
ATOM 2572 N N . ARG B 1 79 ? -7.852 -23.578 -6.746 1 98.31 79 ARG B N 1
ATOM 2573 C CA . ARG B 1 79 ? -8.648 -24.734 -7.121 1 98.31 79 ARG B CA 1
ATOM 2574 C C . ARG B 1 79 ? -8.836 -25.672 -5.938 1 98.31 79 ARG B C 1
ATOM 2576 O O . ARG B 1 79 ? -9.898 -26.281 -5.777 1 98.31 79 ARG B O 1
ATOM 2583 N N . GLN B 1 80 ? -7.84 -25.781 -5.109 1 98.31 80 GLN B N 1
ATOM 2584 C CA . GLN B 1 80 ? -7.875 -26.875 -4.141 1 98.31 80 GLN B CA 1
ATOM 2585 C C . GLN B 1 80 ? -8.18 -26.359 -2.738 1 98.31 80 GLN B C 1
ATOM 2587 O O . GLN B 1 80 ? -8.773 -27.062 -1.925 1 98.31 80 GLN B O 1
ATOM 2592 N N . GLN B 1 81 ? -7.781 -25.141 -2.402 1 98.06 81 GLN B N 1
ATOM 2593 C CA . GLN B 1 81 ? -8.031 -24.594 -1.069 1 98.06 81 GLN B CA 1
ATOM 2594 C C . GLN B 1 81 ? -9.297 -23.734 -1.049 1 98.06 81 GLN B C 1
ATOM 2596 O O . GLN B 1 81 ? -9.906 -23.547 0.004 1 98.06 81 GLN B O 1
ATOM 2601 N N . PHE B 1 82 ? -9.695 -23.172 -2.219 1 98 82 PHE B N 1
ATOM 2602 C CA . PHE B 1 82 ? -10.844 -22.281 -2.285 1 98 82 PHE B CA 1
ATOM 2603 C C . PHE B 1 82 ? -11.742 -22.641 -3.467 1 98 82 PHE B C 1
ATOM 2605 O O . PHE B 1 82 ? -12.07 -21.781 -4.285 1 98 82 PHE B O 1
ATOM 2612 N N . PRO B 1 83 ? -12.203 -23.891 -3.584 1 97.25 83 PRO B N 1
ATOM 2613 C CA . PRO B 1 83 ? -12.992 -24.312 -4.742 1 97.25 83 PRO B CA 1
ATOM 2614 C C . PRO B 1 83 ? -14.25 -23.484 -4.938 1 97.25 83 PRO B C 1
ATOM 2616 O O . PRO B 1 83 ? -14.719 -23.312 -6.066 1 97.25 83 PRO B O 1
ATOM 2619 N N . GLU B 1 84 ? -14.758 -22.906 -3.883 1 95.94 84 GLU B N 1
ATOM 2620 C CA . GLU B 1 84 ? -15.969 -22.094 -3.941 1 95.94 84 GLU B CA 1
ATOM 2621 C C . GLU B 1 84 ? -15.742 -20.828 -4.766 1 95.94 84 GLU B C 1
ATOM 2623 O O . GLU B 1 84 ? -16.703 -20.219 -5.258 1 95.94 84 GLU B O 1
ATOM 2628 N N . HIS B 1 85 ? -14.477 -20.422 -4.938 1 95.81 85 HIS B N 1
ATOM 2629 C CA . HIS B 1 85 ? -14.156 -19.234 -5.707 1 95.81 85 HIS B CA 1
ATOM 2630 C C . HIS B 1 85 ? -13.625 -19.594 -7.09 1 95.81 85 HIS B C 1
ATOM 2632 O O . HIS B 1 85 ? -13.57 -18.734 -7.98 1 95.81 85 HIS B O 1
ATOM 2638 N N . ALA B 1 86 ? -13.266 -20.797 -7.332 1 95.5 86 ALA B N 1
ATOM 2639 C CA . ALA B 1 86 ? -12.484 -21.219 -8.484 1 95.5 86 ALA B CA 1
ATOM 2640 C C . ALA B 1 86 ? -13.273 -21.047 -9.781 1 95.5 86 ALA B C 1
ATOM 2642 O O . ALA B 1 86 ? -12.719 -20.656 -10.812 1 95.5 86 ALA B O 1
ATOM 2643 N N . GLU B 1 87 ? -14.516 -21.297 -9.695 1 93.56 87 GLU B N 1
ATOM 2644 C CA . GLU B 1 87 ? -15.32 -21.328 -10.914 1 93.56 87 GLU B CA 1
ATOM 2645 C C . GLU B 1 87 ? -15.477 -19.922 -11.508 1 93.56 87 GLU B C 1
ATOM 2647 O O . GLU B 1 87 ? -15.508 -19.766 -12.727 1 93.56 87 GLU B O 1
ATOM 2652 N N . ASN B 1 88 ? -15.562 -18.969 -10.695 1 94.81 88 ASN B N 1
ATOM 2653 C CA . ASN B 1 88 ? -15.859 -17.625 -11.172 1 94.81 88 ASN B CA 1
ATOM 2654 C C . ASN B 1 88 ? -14.609 -16.75 -11.242 1 94.81 88 ASN B C 1
ATOM 2656 O O . ASN B 1 88 ? -14.633 -15.656 -11.797 1 94.81 88 ASN B O 1
ATOM 2660 N N . PHE B 1 89 ? -13.562 -17.219 -10.734 1 97 89 PHE B N 1
ATOM 2661 C CA . PHE B 1 89 ? -12.297 -16.5 -10.688 1 97 89 PHE B CA 1
ATOM 2662 C C . PHE B 1 89 ? -11.625 -16.484 -12.062 1 97 89 PHE B C 1
ATOM 2664 O O . PHE B 1 89 ? -11.523 -17.531 -12.711 1 97 89 PHE B O 1
ATOM 2671 N N . SER B 1 90 ? -11.195 -15.367 -12.57 1 98 90 SER B N 1
ATOM 2672 C CA . SER B 1 90 ? -10.641 -15.203 -13.914 1 98 90 SER B CA 1
ATOM 2673 C C . SER B 1 90 ? -9.195 -15.664 -13.977 1 98 90 SER B C 1
ATOM 2675 O O . SER B 1 90 ? -8.312 -15.055 -13.375 1 98 90 SER B O 1
ATOM 2677 N N . PRO B 1 91 ? -8.922 -16.719 -14.742 1 98.38 91 PRO B N 1
ATOM 2678 C CA . PRO B 1 91 ? -7.523 -17.125 -14.945 1 98.38 91 PRO B CA 1
ATOM 2679 C C . PRO B 1 91 ? -6.691 -16.031 -15.625 1 98.38 91 PRO B C 1
ATOM 2681 O O . PRO B 1 91 ? -5.488 -15.93 -15.367 1 98.38 91 PRO B O 1
ATOM 2684 N N . SER B 1 92 ? -7.348 -15.219 -16.453 1 98.81 92 SER B N 1
ATOM 2685 C CA . SER B 1 92 ? -6.641 -14.125 -17.109 1 98.81 92 SER B CA 1
ATOM 2686 C C . SER B 1 92 ? -6.156 -13.086 -16.094 1 98.81 92 SER B C 1
ATOM 2688 O O . SER B 1 92 ? -5.012 -12.641 -16.156 1 98.81 92 SER B O 1
ATOM 2690 N N . THR B 1 93 ? -7.043 -12.688 -15.133 1 98.88 93 THR B N 1
ATOM 2691 C CA . THR B 1 93 ? -6.648 -11.742 -14.102 1 98.88 93 THR B CA 1
ATOM 2692 C C . THR B 1 93 ? -5.504 -12.305 -13.258 1 98.88 93 THR B C 1
ATOM 2694 O O . THR B 1 93 ? -4.543 -11.594 -12.961 1 98.88 93 THR B O 1
ATOM 2697 N N . LEU B 1 94 ? -5.617 -13.586 -12.953 1 98.94 94 LEU B N 1
ATOM 2698 C CA . LEU B 1 94 ? -4.562 -14.242 -12.188 1 98.94 94 LEU B CA 1
ATOM 2699 C C . LEU B 1 94 ? -3.244 -14.227 -12.953 1 98.94 94 LEU B C 1
ATOM 2701 O O . LEU B 1 94 ? -2.188 -13.969 -12.375 1 98.94 94 LEU B O 1
ATOM 2705 N N . ALA B 1 95 ? -3.312 -14.531 -14.227 1 98.94 95 ALA B N 1
ATOM 2706 C CA . ALA B 1 95 ? -2.109 -14.539 -15.055 1 98.94 95 ALA B CA 1
ATOM 2707 C C . ALA B 1 95 ? -1.483 -13.148 -15.117 1 98.94 95 ALA B C 1
ATOM 2709 O O . ALA B 1 95 ? -0.267 -13 -14.984 1 98.94 95 ALA B O 1
ATOM 2710 N N . LEU B 1 96 ? -2.291 -12.133 -15.32 1 98.94 96 LEU B N 1
ATOM 2711 C CA . LEU B 1 96 ? -1.803 -10.766 -15.453 1 98.94 96 LEU B CA 1
ATOM 2712 C C . LEU B 1 96 ? -1.082 -10.32 -14.188 1 98.94 96 LEU B C 1
ATOM 2714 O O . LEU B 1 96 ? 0.023 -9.773 -14.25 1 98.94 96 LEU B O 1
ATOM 2718 N N . VAL B 1 97 ? -1.666 -10.547 -13.008 1 98.94 97 VAL B N 1
ATOM 2719 C CA . VAL B 1 97 ? -1.055 -10.094 -11.766 1 98.94 97 VAL B CA 1
ATOM 2720 C C . VAL B 1 97 ? 0.207 -10.906 -11.477 1 98.94 97 VAL B C 1
ATOM 2722 O O . VAL B 1 97 ? 1.196 -10.375 -10.969 1 98.94 97 VAL B O 1
ATOM 2725 N N . SER B 1 98 ? 0.199 -12.195 -11.797 1 98.94 98 SER B N 1
ATOM 2726 C CA . SER B 1 98 ? 1.382 -13.023 -11.594 1 98.94 98 SER B CA 1
ATOM 2727 C C . SER B 1 98 ? 2.549 -12.539 -12.453 1 98.94 98 SER B C 1
ATOM 2729 O O . SER B 1 98 ? 3.684 -12.461 -11.977 1 98.94 98 SER B O 1
ATOM 2731 N N . LEU B 1 99 ? 2.25 -12.164 -13.664 1 98.94 99 LEU B N 1
ATOM 2732 C CA . LEU B 1 99 ? 3.271 -11.758 -14.625 1 98.94 99 LEU B CA 1
ATOM 2733 C C . LEU B 1 99 ? 3.818 -10.375 -14.281 1 98.94 99 LEU B C 1
ATOM 2735 O O . LEU B 1 99 ? 4.984 -10.078 -14.555 1 98.94 99 LEU B O 1
ATOM 2739 N N . LEU B 1 100 ? 3.01 -9.555 -13.578 1 98.94 100 LEU B N 1
ATOM 2740 C CA . LEU B 1 100 ? 3.373 -8.148 -13.484 1 98.94 100 LEU B CA 1
ATOM 2741 C C . LEU B 1 100 ? 3.754 -7.77 -12.062 1 98.94 100 LEU B C 1
ATOM 2743 O O . LEU B 1 100 ? 4.312 -6.699 -11.82 1 98.94 100 LEU B O 1
ATOM 2747 N N . HIS B 1 101 ? 3.521 -8.641 -11.047 1 98.94 101 HIS B N 1
ATOM 2748 C CA . HIS B 1 101 ? 3.621 -8.211 -9.656 1 98.94 101 HIS B CA 1
ATOM 2749 C C . HIS B 1 101 ? 5.039 -7.758 -9.32 1 98.94 101 HIS B C 1
ATOM 2751 O O . HIS B 1 101 ? 5.234 -6.918 -8.445 1 98.94 101 HIS B O 1
ATOM 2757 N N . ASP B 1 102 ? 6.035 -8.242 -10.07 1 98.81 102 ASP B N 1
ATOM 2758 C CA . ASP B 1 102 ? 7.422 -7.898 -9.781 1 98.81 102 ASP B CA 1
ATOM 2759 C C . ASP B 1 102 ? 8.016 -7.02 -10.883 1 98.81 102 ASP B C 1
ATOM 2761 O O . ASP B 1 102 ? 9.234 -6.883 -10.984 1 98.81 102 ASP B O 1
ATOM 2765 N N . ILE B 1 103 ? 7.172 -6.402 -11.719 1 98.81 103 ILE B N 1
ATOM 2766 C CA . ILE B 1 103 ? 7.672 -5.652 -12.859 1 98.81 103 ILE B CA 1
ATOM 2767 C C . ILE B 1 103 ? 8.516 -4.473 -12.375 1 98.81 103 ILE B C 1
ATOM 2769 O O . ILE B 1 103 ? 9.414 -4.016 -13.078 1 98.81 103 ILE B O 1
ATOM 2773 N N . GLY B 1 104 ? 8.273 -3.984 -11.164 1 98.62 104 GLY B N 1
ATOM 2774 C CA . GLY B 1 104 ? 9.047 -2.896 -10.586 1 98.62 104 GLY B CA 1
ATOM 2775 C C . GLY B 1 104 ? 10.484 -3.271 -10.297 1 98.62 104 GLY B C 1
ATOM 2776 O O . GLY B 1 104 ? 11.328 -2.4 -10.078 1 98.62 104 GLY B O 1
ATOM 2777 N N . THR B 1 105 ? 10.805 -4.547 -10.258 1 98.38 105 THR B N 1
ATOM 2778 C CA . THR B 1 105 ? 12.156 -5 -9.945 1 98.38 105 THR B CA 1
ATOM 2779 C C . THR B 1 105 ? 13.031 -5.031 -11.195 1 98.38 105 THR B C 1
ATOM 2781 O O . THR B 1 105 ? 14.242 -5.215 -11.109 1 98.38 105 THR B O 1
ATOM 2784 N N . ALA B 1 106 ? 12.391 -4.906 -12.375 1 97.38 106 ALA B N 1
ATOM 2785 C CA . ALA B 1 106 ? 13.188 -4.871 -13.602 1 97.38 106 ALA B CA 1
ATOM 2786 C C . ALA B 1 106 ? 14.289 -3.826 -13.508 1 97.38 106 ALA B C 1
ATOM 2788 O O . ALA B 1 106 ? 14.117 -2.785 -12.867 1 97.38 106 ALA B O 1
ATOM 2789 N N . GLU B 1 107 ? 15.391 -4.098 -14.125 1 91.69 107 GLU B N 1
ATOM 2790 C CA . GLU B 1 107 ? 16.578 -3.242 -14.047 1 91.69 107 GLU B CA 1
ATOM 2791 C C . GLU B 1 107 ? 16.234 -1.801 -14.414 1 91.69 107 GLU B C 1
ATOM 2793 O O . GLU B 1 107 ? 16.688 -0.864 -13.75 1 91.69 107 GLU B O 1
ATOM 2798 N N . GLU B 1 108 ? 15.477 -1.596 -15.398 1 93.88 108 GLU B N 1
ATOM 2799 C CA . GLU B 1 108 ? 15.133 -0.259 -15.883 1 93.88 108 GLU B CA 1
ATOM 2800 C C . GLU B 1 108 ? 14.195 0.452 -14.914 1 93.88 108 GLU B C 1
ATOM 2802 O O . GLU B 1 108 ? 14.039 1.674 -14.969 1 93.88 108 GLU B O 1
ATOM 2807 N N . ASN B 1 109 ? 13.602 -0.307 -14.016 1 96.25 109 ASN B N 1
ATOM 2808 C CA . ASN B 1 109 ? 12.578 0.271 -13.148 1 96.25 109 ASN B CA 1
ATOM 2809 C C . ASN B 1 109 ? 13.102 0.513 -11.742 1 96.25 109 ASN B C 1
ATOM 2811 O O . ASN B 1 109 ? 12.789 1.534 -11.125 1 96.25 109 ASN B O 1
ATOM 2815 N N . LEU B 1 110 ? 13.914 -0.384 -11.266 1 94.75 110 LEU B N 1
ATOM 2816 C CA . LEU B 1 110 ? 14.273 -0.404 -9.852 1 94.75 110 LEU B CA 1
ATOM 2817 C C . LEU B 1 110 ? 15.016 0.871 -9.461 1 94.75 110 LEU B C 1
ATOM 2819 O O . LEU B 1 110 ? 14.688 1.498 -8.445 1 94.75 110 LEU B O 1
ATOM 2823 N N . ALA B 1 111 ? 15.922 1.325 -10.258 1 92.06 111 ALA B N 1
ATOM 2824 C CA . ALA B 1 111 ? 16.734 2.484 -9.914 1 92.06 111 ALA B CA 1
ATOM 2825 C C . ALA B 1 111 ? 16.172 3.762 -10.523 1 92.06 111 ALA B C 1
ATOM 2827 O O . ALA B 1 111 ? 16.656 4.859 -10.25 1 92.06 111 ALA B O 1
ATOM 2828 N N . ALA B 1 112 ? 15.086 3.684 -11.273 1 93.94 112 ALA B N 1
ATOM 2829 C CA . ALA B 1 112 ? 14.539 4.812 -12.023 1 93.94 112 ALA B CA 1
ATOM 2830 C C . ALA B 1 112 ? 13.602 5.648 -11.148 1 93.94 112 ALA B C 1
ATOM 2832 O O . ALA B 1 112 ? 13.086 6.676 -11.594 1 93.94 112 ALA B O 1
ATOM 2833 N N . THR B 1 113 ? 13.43 5.211 -9.945 1 96.94 113 THR B N 1
ATOM 2834 C CA . THR B 1 113 ? 12.469 5.84 -9.055 1 96.94 113 THR B CA 1
ATOM 2835 C C . THR B 1 113 ? 12.875 5.645 -7.594 1 96.94 113 THR B C 1
ATOM 2837 O O . THR B 1 113 ? 13.648 4.742 -7.277 1 96.94 113 THR B O 1
ATOM 2840 N N . HIS B 1 114 ? 12.391 6.527 -6.77 1 97.81 114 HIS B N 1
ATOM 2841 C CA . HIS B 1 114 ? 12.586 6.344 -5.336 1 97.81 114 HIS B CA 1
ATOM 2842 C C . HIS B 1 114 ? 11.43 5.551 -4.723 1 97.81 114 HIS B C 1
ATOM 2844 O O . HIS B 1 114 ? 11.492 5.172 -3.551 1 97.81 114 HIS B O 1
ATOM 2850 N N . MET B 1 115 ? 10.375 5.238 -5.508 1 98.56 115 MET B N 1
ATOM 2851 C CA . MET B 1 115 ? 9.25 4.465 -4.992 1 98.56 115 MET B CA 1
ATOM 2852 C C . MET B 1 115 ? 9.664 3.021 -4.73 1 98.56 115 MET B C 1
ATOM 2854 O O . MET B 1 115 ? 10.539 2.484 -5.406 1 98.56 115 MET B O 1
ATOM 2858 N N . SER B 1 116 ? 9.023 2.49 -3.775 1 98.69 116 SER B N 1
ATOM 2859 C CA . SER B 1 116 ? 9.141 1.046 -3.604 1 98.69 116 SER B CA 1
ATOM 2860 C C . SER B 1 116 ? 8.742 0.303 -4.875 1 98.69 116 SER B C 1
ATOM 2862 O O . SER B 1 116 ? 7.832 0.727 -5.586 1 98.69 116 SER B O 1
ATOM 2864 N N . PHE B 1 117 ? 9.383 -0.837 -5.121 1 98.69 117 PHE B N 1
ATOM 2865 C CA . PHE B 1 117 ? 9.219 -1.485 -6.418 1 98.69 117 PHE B CA 1
ATOM 2866 C C . PHE B 1 117 ? 7.77 -1.901 -6.641 1 98.69 117 PHE B C 1
ATOM 2868 O O . PHE B 1 117 ? 7.27 -1.856 -7.766 1 98.69 117 PHE B O 1
ATOM 2875 N N . GLU B 1 118 ? 7.055 -2.352 -5.562 1 98.69 118 GLU B N 1
ATOM 2876 C CA . GLU B 1 118 ? 5.68 -2.799 -5.77 1 98.69 118 GLU B CA 1
ATOM 2877 C C . GLU B 1 118 ? 4.758 -1.622 -6.074 1 98.69 118 GLU B C 1
ATOM 2879 O O . GLU B 1 118 ? 3.785 -1.765 -6.816 1 98.69 118 GLU B O 1
ATOM 2884 N N . PHE B 1 119 ? 5.09 -0.432 -5.508 1 98.81 119 PHE B N 1
ATOM 2885 C CA . PHE B 1 119 ? 4.238 0.725 -5.762 1 98.81 119 PHE B CA 1
ATOM 2886 C C . PHE B 1 119 ? 4.465 1.261 -7.172 1 98.81 119 PHE B C 1
ATOM 2888 O O . PHE B 1 119 ? 3.51 1.506 -7.91 1 98.81 119 PHE B O 1
ATOM 2895 N N . TYR B 1 120 ? 5.742 1.406 -7.52 1 98.69 120 TYR B N 1
ATOM 2896 C CA . TYR B 1 120 ? 6.043 1.819 -8.883 1 98.69 120 TYR B CA 1
ATOM 2897 C C . TYR B 1 120 ? 5.52 0.802 -9.891 1 98.69 120 TYR B C 1
ATOM 2899 O O . TYR B 1 120 ? 4.949 1.174 -10.922 1 98.69 120 TYR B O 1
ATOM 2907 N N . GLY B 1 121 ? 5.703 -0.493 -9.578 1 98.75 121 GLY B N 1
ATOM 2908 C CA . GLY B 1 121 ? 5.203 -1.562 -10.422 1 98.75 121 GLY B CA 1
ATOM 2909 C C . GLY B 1 121 ? 3.701 -1.524 -10.617 1 98.75 121 GLY B C 1
ATOM 2910 O O . GLY B 1 121 ? 3.195 -1.845 -11.695 1 98.75 121 GLY B O 1
ATOM 2911 N N . ALA B 1 122 ? 2.975 -1.161 -9.586 1 98.88 122 ALA B N 1
ATOM 2912 C CA . ALA B 1 122 ? 1.521 -1.07 -9.68 1 98.88 122 ALA B CA 1
ATOM 2913 C C . ALA B 1 122 ? 1.101 0.018 -10.664 1 98.88 122 ALA B C 1
ATOM 2915 O O . ALA B 1 122 ? 0.156 -0.164 -11.43 1 98.88 122 ALA B O 1
ATOM 2916 N N . PHE B 1 123 ? 1.779 1.159 -10.609 1 98.44 123 PHE B N 1
ATOM 2917 C CA . PHE B 1 123 ? 1.487 2.242 -11.547 1 98.44 123 PHE B CA 1
ATOM 2918 C C . PHE B 1 123 ? 1.785 1.821 -12.977 1 98.44 123 PHE B C 1
ATOM 2920 O O . PHE B 1 123 ? 0.99 2.076 -13.883 1 98.44 123 PHE B O 1
ATOM 2927 N N . LYS B 1 124 ? 2.916 1.135 -13.156 1 98.31 124 LYS B N 1
ATOM 2928 C CA . LYS B 1 124 ? 3.287 0.642 -14.484 1 98.31 124 LYS B CA 1
ATOM 2929 C C . LYS B 1 124 ? 2.277 -0.384 -14.992 1 98.31 124 LYS B C 1
ATOM 2931 O O . LYS B 1 124 ? 1.866 -0.335 -16.156 1 98.31 124 LYS B O 1
ATOM 2936 N N . ALA B 1 125 ? 1.902 -1.269 -14.125 1 98.88 125 ALA B N 1
ATOM 2937 C CA . ALA B 1 125 ? 0.971 -2.332 -14.5 1 98.88 125 ALA B CA 1
ATOM 2938 C C . ALA B 1 125 ? -0.392 -1.759 -14.875 1 98.88 125 ALA B C 1
ATOM 2940 O O . ALA B 1 125 ? -0.989 -2.166 -15.875 1 98.88 125 ALA B O 1
ATOM 2941 N N . LEU B 1 126 ? -0.91 -0.823 -14.047 1 98.81 126 LEU B N 1
ATOM 2942 C CA . LEU B 1 126 ? -2.207 -0.217 -14.32 1 98.81 126 LEU B CA 1
ATOM 2943 C C . LEU B 1 126 ? -2.215 0.454 -15.688 1 98.81 126 LEU B C 1
ATOM 2945 O O . LEU B 1 126 ? -3.113 0.212 -16.5 1 98.81 126 LEU B O 1
ATOM 2949 N N . ASN B 1 127 ? -1.231 1.251 -15.977 1 98.38 127 ASN B N 1
ATOM 2950 C CA . ASN B 1 127 ? -1.157 1.98 -17.234 1 98.38 127 ASN B CA 1
ATOM 2951 C C . ASN B 1 127 ? -1.001 1.034 -18.422 1 98.38 127 ASN B C 1
ATOM 2953 O O . ASN B 1 127 ? -1.645 1.218 -19.453 1 98.38 127 ASN B O 1
ATOM 2957 N N . LEU B 1 128 ? -0.122 0.037 -18.266 1 98.81 128 LEU B N 1
ATOM 2958 C CA . LEU B 1 128 ? 0.096 -0.936 -19.328 1 98.81 128 LEU B CA 1
ATOM 2959 C C . LEU B 1 128 ? -1.2 -1.658 -19.688 1 98.81 128 LEU B C 1
ATOM 2961 O O . LEU B 1 128 ? -1.545 -1.788 -20.859 1 98.81 128 LEU B O 1
ATOM 2965 N N . LEU B 1 129 ? -1.915 -2.141 -18.656 1 98.94 129 LEU B N 1
ATOM 2966 C CA . LEU B 1 129 ? -3.121 -2.93 -18.875 1 98.94 129 LEU B CA 1
ATOM 2967 C C . LEU B 1 129 ? -4.211 -2.084 -19.531 1 98.94 129 LEU B C 1
ATOM 2969 O O . LEU B 1 129 ? -4.93 -2.562 -20.406 1 98.94 129 LEU B O 1
ATOM 2973 N N . LEU B 1 130 ? -4.332 -0.837 -19.094 1 98.69 130 LEU B N 1
ATOM 2974 C CA . LEU B 1 130 ? -5.297 0.055 -19.734 1 98.69 130 LEU B CA 1
ATOM 2975 C C . LEU B 1 130 ? -4.941 0.295 -21.188 1 98.69 130 LEU B C 1
ATOM 2977 O O . LEU B 1 130 ? -5.816 0.28 -22.062 1 98.69 130 LEU B O 1
ATOM 2981 N N . GLU B 1 131 ? -3.711 0.496 -21.484 1 98.62 131 GLU B N 1
ATOM 2982 C CA . GLU B 1 131 ? -3.24 0.708 -22.844 1 98.62 131 GLU B CA 1
ATOM 2983 C C . GLU B 1 131 ? -3.525 -0.508 -23.719 1 98.62 131 GLU B C 1
ATOM 2985 O O . GLU B 1 131 ? -3.814 -0.367 -24.906 1 98.62 131 GLU B O 1
ATOM 2990 N N . LEU B 1 132 ? -3.441 -1.641 -23.125 1 98.75 132 LEU B N 1
ATOM 2991 C CA . LEU B 1 132 ? -3.613 -2.879 -23.875 1 98.75 132 LEU B CA 1
ATOM 2992 C C . LEU B 1 132 ? -5.09 -3.234 -24.016 1 98.75 132 LEU B C 1
ATOM 2994 O O . LEU B 1 132 ? -5.441 -4.203 -24.688 1 98.75 132 LEU B O 1
ATOM 2998 N N . GLY B 1 133 ? -5.965 -2.531 -23.281 1 98.38 133 GLY B N 1
ATOM 2999 C CA . GLY B 1 133 ? -7.395 -2.693 -23.484 1 98.38 133 GLY B CA 1
ATOM 3000 C C . GLY B 1 133 ? -8.07 -3.488 -22.391 1 98.38 133 GLY B C 1
ATOM 3001 O O . GLY B 1 133 ? -9.227 -3.898 -22.531 1 98.38 133 GLY B O 1
ATOM 3002 N N . ALA B 1 134 ? -7.402 -3.76 -21.281 1 98.56 134 ALA B N 1
ATOM 3003 C CA . ALA B 1 134 ? -8.078 -4.367 -20.141 1 98.56 134 ALA B CA 1
ATOM 3004 C C . ALA B 1 134 ? -9.18 -3.461 -19.609 1 98.56 134 ALA B C 1
ATOM 3006 O O . ALA B 1 134 ? -9.117 -2.238 -19.766 1 98.56 134 ALA B O 1
ATOM 3007 N N . SER B 1 135 ? -10.258 -4.129 -19.078 1 97.94 135 SER B N 1
ATOM 3008 C CA . SER B 1 135 ? -11.25 -3.297 -18.406 1 97.94 135 SER B CA 1
ATOM 3009 C C . SER B 1 135 ? -10.633 -2.541 -17.234 1 97.94 135 SER B C 1
ATOM 3011 O O . SER B 1 135 ? -9.648 -2.998 -16.641 1 97.94 135 SER B O 1
ATOM 3013 N N . LYS B 1 136 ? -11.156 -1.375 -16.953 1 97.88 136 LYS B N 1
ATOM 3014 C CA . LYS B 1 136 ? -10.695 -0.587 -15.812 1 97.88 136 LYS B CA 1
ATOM 3015 C C . LYS B 1 136 ? -10.68 -1.422 -14.531 1 97.88 136 LYS B C 1
ATOM 3017 O O . LYS B 1 136 ? -9.719 -1.364 -13.758 1 97.88 136 LYS B O 1
ATOM 3022 N N . ASP B 1 137 ? -11.727 -2.203 -14.305 1 98.25 137 ASP B N 1
ATOM 3023 C CA . ASP B 1 137 ? -11.867 -2.996 -13.086 1 98.25 137 ASP B CA 1
ATOM 3024 C C . ASP B 1 137 ? -10.766 -4.051 -12.992 1 98.25 137 ASP B C 1
ATOM 3026 O O . ASP B 1 137 ? -10.195 -4.266 -11.922 1 98.25 137 ASP B O 1
ATOM 3030 N N . GLN B 1 138 ? -10.453 -4.723 -14.078 1 98.69 138 GLN B N 1
ATOM 3031 C CA . GLN B 1 138 ? -9.406 -5.742 -14.094 1 98.69 138 GLN B CA 1
ATOM 30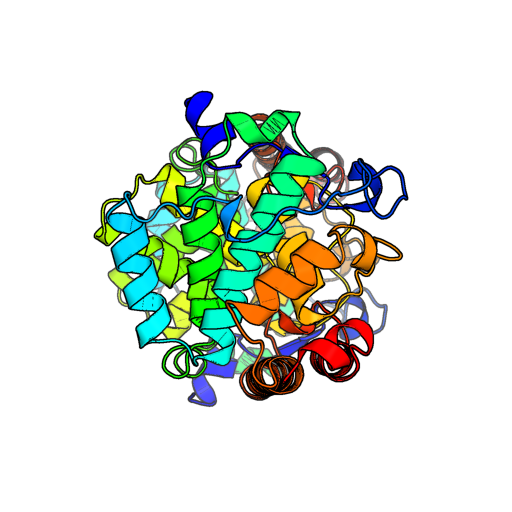32 C C . GLN B 1 138 ? -8.031 -5.121 -13.844 1 98.69 138 GLN B C 1
ATOM 3034 O O . GLN B 1 138 ? -7.242 -5.648 -13.062 1 98.69 138 GLN B O 1
ATOM 3039 N N . ALA B 1 139 ? -7.766 -4 -14.531 1 98.88 139 ALA B N 1
ATOM 3040 C CA . ALA B 1 139 ? -6.492 -3.307 -14.359 1 98.88 139 ALA B CA 1
ATOM 3041 C C . ALA B 1 139 ? -6.301 -2.846 -12.922 1 98.88 139 ALA B C 1
ATOM 3043 O O . ALA B 1 139 ? -5.207 -2.959 -12.367 1 98.88 139 ALA B O 1
ATOM 3044 N N . GLU B 1 140 ? -7.352 -2.357 -12.344 1 98.81 140 GLU B N 1
ATOM 3045 C CA . GLU B 1 140 ? -7.309 -1.874 -10.969 1 98.81 140 GLU B CA 1
ATOM 3046 C C . GLU B 1 140 ? -7.117 -3.025 -9.984 1 98.81 140 GLU B C 1
ATOM 3048 O O . GLU B 1 140 ? -6.406 -2.885 -8.992 1 98.81 140 GLU B O 1
ATOM 3053 N N . ALA B 1 141 ? -7.734 -4.16 -10.242 1 98.88 141 ALA B N 1
ATOM 3054 C CA . ALA B 1 141 ? -7.551 -5.34 -9.398 1 98.88 141 ALA B CA 1
ATOM 3055 C C . ALA B 1 141 ? -6.09 -5.785 -9.391 1 98.88 141 ALA B C 1
ATOM 3057 O O . ALA B 1 141 ? -5.527 -6.074 -8.328 1 98.88 141 ALA B O 1
ATOM 3058 N N . VAL B 1 142 ? -5.492 -5.766 -10.562 1 98.94 142 VAL B N 1
ATOM 3059 C CA . VAL B 1 142 ? -4.09 -6.148 -10.695 1 98.94 142 VAL B CA 1
ATOM 3060 C C . VAL B 1 142 ? -3.209 -5.145 -9.953 1 98.94 142 VAL B C 1
ATOM 3062 O O . VAL B 1 142 ? -2.346 -5.531 -9.164 1 98.94 142 VAL B O 1
ATOM 3065 N N . ALA B 1 143 ? -3.482 -3.895 -10.133 1 98.94 143 ALA B N 1
ATOM 3066 C CA . ALA B 1 143 ? -2.666 -2.844 -9.531 1 98.94 143 ALA B CA 1
ATOM 3067 C C . ALA B 1 143 ? -2.74 -2.896 -8.008 1 98.94 143 ALA B C 1
ATOM 3069 O O . ALA B 1 143 ? -1.714 -2.826 -7.328 1 98.94 143 ALA B O 1
ATOM 3070 N N . GLU B 1 144 ? -3.963 -2.982 -7.457 1 98.88 144 GLU B N 1
ATOM 3071 C CA . GLU B 1 144 ? -4.078 -3.039 -6.004 1 98.88 144 GLU B CA 1
ATOM 3072 C C . GLU B 1 144 ? -3.387 -4.277 -5.445 1 98.88 144 GLU B C 1
ATOM 3074 O O . GLU B 1 144 ? -2.762 -4.223 -4.383 1 98.88 144 GLU B O 1
ATOM 3079 N N . THR B 1 145 ? -3.525 -5.395 -6.125 1 98.94 145 THR B N 1
ATOM 3080 C CA . THR B 1 145 ? -2.871 -6.617 -5.68 1 98.94 145 THR B CA 1
ATOM 3081 C C . THR B 1 145 ? -1.355 -6.441 -5.648 1 98.94 145 THR B C 1
ATOM 3083 O O . THR B 1 145 ? -0.693 -6.883 -4.707 1 98.94 145 THR B O 1
ATOM 3086 N N . ILE B 1 146 ? -0.819 -5.77 -6.676 1 98.94 146 ILE B N 1
ATOM 3087 C CA . ILE B 1 146 ? 0.619 -5.531 -6.727 1 98.94 146 ILE B CA 1
ATOM 3088 C C . ILE B 1 146 ? 1.038 -4.645 -5.555 1 98.94 146 ILE B C 1
ATOM 3090 O O . ILE B 1 146 ? 2.043 -4.918 -4.895 1 98.94 146 ILE B O 1
ATOM 3094 N N . ILE B 1 147 ? 0.255 -3.646 -5.223 1 98.88 147 ILE B N 1
ATOM 3095 C CA . ILE B 1 147 ? 0.54 -2.756 -4.102 1 98.88 147 ILE B CA 1
ATOM 3096 C C . ILE B 1 147 ? 0.626 -3.564 -2.809 1 98.88 147 ILE B C 1
ATOM 3098 O O . ILE B 1 147 ? 1.499 -3.318 -1.973 1 98.88 147 ILE B O 1
ATOM 3102 N N . ARG B 1 148 ? -0.228 -4.578 -2.697 1 98.62 148 ARG B N 1
ATOM 3103 C CA . ARG B 1 148 ? -0.427 -5.195 -1.391 1 98.62 148 ARG B CA 1
ATOM 3104 C C . ARG B 1 148 ? 0.247 -6.559 -1.321 1 98.62 148 ARG B C 1
ATOM 3106 O O . ARG B 1 148 ? 0.158 -7.25 -0.305 1 98.62 148 ARG B O 1
ATOM 3113 N N . HIS B 1 149 ? 0.977 -7.012 -2.354 1 98.5 149 HIS B N 1
ATOM 3114 C CA . HIS B 1 149 ? 1.353 -8.422 -2.41 1 98.5 149 HIS B CA 1
ATOM 3115 C C . HIS B 1 149 ? 2.473 -8.734 -1.423 1 98.5 149 HIS B C 1
ATOM 3117 O O . HIS B 1 149 ? 2.723 -9.898 -1.11 1 98.5 149 HIS B O 1
ATOM 3123 N N . GLN B 1 150 ? 3.158 -7.645 -0.881 1 96.69 150 GLN B N 1
ATOM 3124 C CA . GLN B 1 150 ? 4.172 -7.875 0.144 1 96.69 150 GLN B CA 1
ATOM 3125 C C . GLN B 1 150 ? 3.672 -7.441 1.519 1 96.69 150 GLN B C 1
ATOM 3127 O O . GLN B 1 150 ? 4.445 -7.383 2.477 1 96.69 150 GLN B O 1
ATOM 3132 N N . ASP B 1 151 ? 2.455 -7.023 1.551 1 96.06 151 ASP B N 1
ATOM 3133 C CA . ASP B 1 151 ? 1.905 -6.465 2.783 1 96.06 151 ASP B CA 1
ATOM 3134 C C . ASP B 1 151 ? 1.261 -7.555 3.639 1 96.06 151 ASP B C 1
ATOM 3136 O O . ASP B 1 151 ? 0.053 -7.527 3.881 1 96.06 151 ASP B O 1
ATOM 3140 N N . LEU B 1 152 ? 2.057 -8.469 4.191 1 96 152 LEU B N 1
ATOM 3141 C CA . LEU B 1 152 ? 1.566 -9.523 5.066 1 96 152 LEU B CA 1
ATOM 3142 C C . LEU B 1 152 ? 1.079 -8.953 6.395 1 96 152 LEU B C 1
ATOM 3144 O O . LEU B 1 152 ? 1.57 -7.922 6.848 1 96 152 LEU B O 1
ATOM 3148 N N . GLY B 1 153 ? 0.141 -9.648 6.973 1 94.69 153 GLY B N 1
ATOM 3149 C CA . GLY B 1 153 ? -0.36 -9.188 8.258 1 94.69 153 GLY B CA 1
ATOM 3150 C C . GLY B 1 153 ? -1.518 -10.016 8.781 1 94.69 153 GLY B C 1
ATOM 3151 O O . GLY B 1 153 ? -1.888 -11.031 8.172 1 94.69 153 GLY B O 1
ATOM 3152 N N . THR B 1 154 ? -2.023 -9.562 9.938 1 95.75 154 THR B N 1
ATOM 3153 C CA . THR B 1 154 ? -3.055 -10.359 10.602 1 95.75 154 THR B CA 1
ATOM 3154 C C . THR B 1 154 ? -4.289 -9.508 10.883 1 95.75 154 THR B C 1
ATOM 3156 O O . THR B 1 154 ? -5.258 -9.992 11.477 1 95.75 154 THR B O 1
ATOM 3159 N N . VAL B 1 155 ? -4.277 -8.266 10.469 1 96.38 155 VAL B N 1
ATOM 3160 C CA . VAL B 1 155 ? -5.371 -7.375 10.844 1 96.38 155 VAL B CA 1
ATOM 3161 C C . VAL B 1 155 ? -6.09 -6.879 9.594 1 96.38 155 VAL B C 1
ATOM 3163 O O . VAL B 1 155 ? -5.449 -6.402 8.648 1 96.38 155 VAL B O 1
ATOM 3166 N N . GLY B 1 156 ? -7.391 -7.004 9.648 1 97.62 156 GLY B N 1
ATOM 3167 C CA . GLY B 1 156 ? -8.211 -6.484 8.57 1 97.62 156 GLY B CA 1
ATOM 3168 C C . GLY B 1 156 ? -8.445 -7.492 7.461 1 97.62 156 GLY B C 1
ATOM 3169 O O . GLY B 1 156 ? -8.328 -8.703 7.68 1 97.62 156 GLY B O 1
ATOM 3170 N N . ASN B 1 157 ? -8.898 -6.969 6.285 1 98.62 157 ASN B N 1
ATOM 3171 C CA . ASN B 1 157 ? -9.266 -7.781 5.129 1 98.62 157 ASN B CA 1
ATOM 3172 C C . ASN B 1 157 ? -8.422 -7.426 3.906 1 98.62 157 ASN B C 1
ATOM 3174 O O . ASN B 1 157 ? -7.715 -6.418 3.906 1 98.62 157 ASN B O 1
ATOM 3178 N N . ILE B 1 158 ? -8.438 -8.227 2.941 1 98.75 158 ILE B N 1
ATOM 3179 C CA . ILE B 1 158 ? -7.781 -8.078 1.649 1 98.75 158 ILE B CA 1
ATOM 3180 C C . ILE B 1 158 ? -8.633 -8.719 0.558 1 98.75 158 ILE B C 1
ATOM 3182 O O . ILE B 1 158 ? -9.594 -9.43 0.852 1 98.75 158 ILE B O 1
ATOM 3186 N N . THR B 1 159 ? -8.391 -8.383 -0.659 1 98.81 159 THR B N 1
ATOM 3187 C CA . THR B 1 159 ? -9.062 -9.047 -1.771 1 98.81 159 THR B CA 1
ATOM 3188 C C . THR B 1 159 ? -8.625 -10.5 -1.872 1 98.81 159 THR B C 1
ATOM 3190 O O . THR B 1 159 ? -7.5 -10.844 -1.514 1 98.81 159 THR B O 1
ATOM 3193 N N . PHE B 1 160 ? -9.5 -11.359 -2.371 1 98.75 160 PHE B N 1
ATOM 3194 C CA . PHE B 1 160 ? -9.172 -12.758 -2.623 1 98.75 160 PHE B CA 1
ATOM 3195 C C . PHE B 1 160 ? -7.953 -12.875 -3.525 1 98.75 160 PHE B C 1
ATOM 3197 O O . PHE B 1 160 ? -7.047 -13.664 -3.252 1 98.75 160 PHE B O 1
ATOM 3204 N N . LEU B 1 161 ? -7.883 -12.055 -4.602 1 98.94 161 LEU B N 1
ATOM 3205 C CA . LEU B 1 161 ? -6.73 -12.047 -5.5 1 98.94 161 LEU B CA 1
ATOM 3206 C C . LEU B 1 161 ? -5.453 -11.711 -4.742 1 98.94 161 LEU B C 1
ATOM 3208 O O . LEU B 1 161 ? -4.43 -12.383 -4.914 1 98.94 161 LEU B O 1
ATOM 3212 N N . GLY B 1 162 ? -5.531 -10.672 -3.926 1 98.88 162 GLY B N 1
ATOM 3213 C CA . GLY B 1 162 ? -4.375 -10.289 -3.133 1 98.88 162 GLY B CA 1
ATOM 3214 C C . GLY B 1 162 ? -3.889 -11.398 -2.215 1 98.88 162 GLY B C 1
ATOM 3215 O O . GLY B 1 162 ? -2.688 -11.656 -2.123 1 98.88 162 GLY B O 1
ATOM 3216 N N . GLN B 1 163 ? -4.824 -12.07 -1.533 1 98.75 163 GLN B N 1
ATOM 3217 C CA . GLN B 1 163 ? -4.48 -13.141 -0.6 1 98.75 163 GLN B CA 1
ATOM 3218 C C . GLN B 1 163 ? -3.803 -14.305 -1.319 1 98.75 163 GLN B C 1
ATOM 3220 O O . GLN B 1 163 ? -2.803 -14.836 -0.838 1 98.75 163 GLN B O 1
ATOM 3225 N N . VAL B 1 164 ? -4.359 -14.688 -2.406 1 98.69 164 VAL B N 1
ATOM 3226 C CA . VAL B 1 164 ? -3.848 -15.812 -3.176 1 98.69 164 VAL B CA 1
ATOM 3227 C C . VAL B 1 164 ? -2.438 -15.508 -3.67 1 98.69 164 VAL B C 1
ATOM 3229 O O . VAL B 1 164 ? -1.553 -16.359 -3.623 1 98.69 164 VAL B O 1
ATOM 3232 N N . ILE B 1 165 ? -2.184 -14.312 -4.113 1 98.94 165 ILE B N 1
ATOM 3233 C CA . ILE B 1 165 ? -0.874 -13.922 -4.625 1 98.94 165 ILE B CA 1
ATOM 3234 C C . ILE B 1 165 ? 0.131 -13.867 -3.475 1 98.94 165 ILE B C 1
ATOM 3236 O O . ILE B 1 165 ? 1.286 -14.266 -3.631 1 98.94 165 ILE B O 1
ATOM 3240 N N . GLN B 1 166 ? -0.285 -13.344 -2.301 1 98.69 166 GLN B N 1
ATOM 3241 C CA . GLN B 1 166 ? 0.604 -13.375 -1.144 1 98.69 166 GLN B CA 1
ATOM 3242 C C . GLN B 1 166 ? 1.024 -14.797 -0.808 1 98.69 166 GLN B C 1
ATOM 3244 O O . GLN B 1 166 ? 2.209 -15.07 -0.602 1 98.69 166 GLN B O 1
ATOM 3249 N N . LEU B 1 167 ? 0.064 -15.711 -0.801 1 98.56 167 LEU B N 1
ATOM 3250 C CA . LEU B 1 167 ? 0.346 -17.094 -0.45 1 98.56 167 LEU B CA 1
ATOM 3251 C C . LEU B 1 167 ? 1.3 -17.734 -1.458 1 98.56 167 LEU B C 1
ATOM 3253 O O . LEU B 1 167 ? 2.287 -18.359 -1.074 1 98.56 167 LEU B O 1
ATOM 3257 N N . ALA B 1 168 ? 1.021 -17.516 -2.719 1 98.81 168 ALA B N 1
ATOM 3258 C CA . ALA B 1 168 ? 1.82 -18.156 -3.766 1 98.81 168 ALA B CA 1
ATOM 3259 C C . ALA B 1 168 ? 3.234 -17.578 -3.795 1 98.81 168 ALA B C 1
ATOM 3261 O O . ALA B 1 168 ? 4.207 -18.328 -3.965 1 98.81 168 ALA B O 1
ATOM 3262 N N . THR B 1 169 ? 3.395 -16.281 -3.654 1 98.69 169 THR B N 1
ATOM 3263 C CA . THR B 1 169 ? 4.707 -15.648 -3.721 1 98.69 169 THR B CA 1
ATOM 3264 C C . THR B 1 169 ? 5.559 -16.031 -2.518 1 98.69 169 THR B C 1
ATOM 3266 O O . THR B 1 169 ? 6.742 -16.344 -2.662 1 98.69 169 THR B O 1
ATOM 3269 N N . ILE B 1 170 ? 4.961 -16.016 -1.329 1 97.62 170 ILE B N 1
ATOM 3270 C CA . ILE B 1 170 ? 5.711 -16.391 -0.132 1 97.62 170 ILE B CA 1
ATOM 3271 C C . ILE B 1 170 ? 6.129 -17.844 -0.215 1 97.62 170 ILE B C 1
ATOM 3273 O O . ILE B 1 170 ? 7.219 -18.219 0.225 1 97.62 170 ILE B O 1
ATOM 3277 N N . TYR B 1 171 ? 5.219 -18.703 -0.737 1 98.31 171 TYR B N 1
ATOM 3278 C CA . TYR B 1 171 ? 5.539 -20.109 -0.938 1 98.31 171 TYR B CA 1
ATOM 3279 C C . TYR B 1 171 ? 6.777 -20.281 -1.815 1 98.31 171 TYR B C 1
ATOM 3281 O O . TYR B 1 171 ? 7.699 -21.016 -1.469 1 98.31 171 TYR B O 1
ATOM 3289 N N . ASP B 1 172 ? 6.797 -19.562 -2.908 1 98.69 172 ASP B N 1
ATOM 3290 C CA . ASP B 1 172 ? 7.879 -19.734 -3.873 1 98.69 172 ASP B CA 1
ATOM 3291 C C . ASP B 1 172 ? 9.172 -19.078 -3.379 1 98.69 172 ASP B C 1
ATOM 3293 O O . ASP B 1 172 ? 10.266 -19.562 -3.664 1 98.69 172 ASP B O 1
ATOM 3297 N N . ASN B 1 173 ? 9.094 -17.984 -2.666 1 97.94 173 ASN B N 1
ATOM 3298 C CA . ASN B 1 173 ? 10.242 -17.172 -2.283 1 97.94 173 ASN B CA 1
ATOM 3299 C C . ASN B 1 173 ? 10.875 -17.672 -0.987 1 97.94 173 ASN B C 1
ATOM 3301 O O . ASN B 1 173 ? 12.094 -17.828 -0.904 1 97.94 173 ASN B O 1
ATOM 3305 N N . ALA B 1 174 ? 10.039 -17.891 0.045 1 96.56 174 ALA B N 1
ATOM 3306 C CA . ALA B 1 174 ? 10.539 -18.109 1.397 1 96.56 174 ALA B CA 1
ATOM 3307 C C . ALA B 1 174 ? 10.117 -19.469 1.923 1 96.56 174 ALA B C 1
ATOM 3309 O O . ALA B 1 174 ? 10.797 -20.062 2.76 1 96.56 174 ALA B O 1
ATOM 3310 N N . SER B 1 175 ? 8.961 -20 1.438 1 97.69 175 SER B N 1
ATOM 3311 C CA . SER B 1 175 ? 8.391 -21.25 1.894 1 97.69 175 SER B CA 1
ATOM 3312 C C . SER B 1 175 ? 8.195 -21.266 3.406 1 97.69 175 SER B C 1
ATOM 3314 O O . SER B 1 175 ? 8.289 -22.312 4.043 1 97.69 175 SER B O 1
ATOM 3316 N N . ASN B 1 176 ? 8.18 -20.109 3.93 1 94.81 176 ASN B N 1
ATOM 3317 C CA . ASN B 1 176 ? 7.93 -19.828 5.34 1 94.81 176 ASN B CA 1
ATOM 3318 C C . ASN B 1 176 ? 7.039 -18.609 5.523 1 94.81 176 ASN B C 1
ATOM 3320 O O . ASN B 1 176 ? 7.438 -17.484 5.195 1 94.81 176 ASN B O 1
ATOM 3324 N N . HIS B 1 177 ? 5.863 -18.828 6.008 1 93.44 177 HIS B N 1
ATOM 3325 C CA . HIS B 1 177 ? 4.91 -17.75 6.238 1 93.44 177 HIS B CA 1
ATOM 3326 C C . HIS B 1 177 ? 4.836 -17.391 7.719 1 93.44 177 HIS B C 1
ATOM 3328 O O . HIS B 1 177 ? 4.715 -18.281 8.57 1 93.44 177 HIS B O 1
ATOM 3334 N N . PRO B 1 178 ? 4.887 -16.141 8.062 1 92.75 178 PRO B N 1
ATOM 3335 C CA . PRO B 1 178 ? 4.91 -15.766 9.484 1 92.75 178 PRO B CA 1
ATOM 3336 C C . PRO B 1 178 ? 3.641 -16.172 10.219 1 92.75 178 PRO B C 1
ATOM 3338 O O . PRO B 1 178 ? 3.66 -16.344 11.445 1 92.75 178 PRO B O 1
ATOM 3341 N N . TYR B 1 179 ? 2.553 -16.453 9.477 1 94.62 179 TYR B N 1
ATOM 3342 C CA . TYR B 1 179 ? 1.278 -16.672 10.148 1 94.62 179 TYR B CA 1
ATOM 3343 C C . TYR B 1 179 ? 0.677 -18.016 9.758 1 94.62 179 TYR B C 1
ATOM 3345 O O . TYR B 1 179 ? -0.457 -18.328 10.125 1 94.62 179 TYR B O 1
ATOM 3353 N N . VAL B 1 180 ? 1.331 -18.719 8.906 1 95.31 180 VAL B N 1
ATOM 3354 C CA . VAL B 1 180 ? 0.918 -20.062 8.516 1 95.31 180 VAL B CA 1
ATOM 3355 C C . VAL B 1 180 ? 2.07 -21.047 8.727 1 95.31 180 VAL B C 1
ATOM 3357 O O . VAL B 1 180 ? 3.035 -21.062 7.961 1 95.31 180 VAL B O 1
ATOM 3360 N N . GLU B 1 181 ? 1.94 -21.906 9.703 1 94.88 181 GLU B N 1
ATOM 3361 C CA . GLU B 1 181 ? 2.959 -22.938 9.922 1 94.88 181 GLU B CA 1
ATOM 3362 C C . GLU B 1 181 ? 2.936 -23.969 8.805 1 94.88 181 GLU B C 1
ATOM 3364 O O . GLU B 1 181 ? 1.863 -24.391 8.359 1 94.88 181 GLU B O 1
ATOM 3369 N N . LYS B 1 182 ? 4.027 -24.391 8.273 1 96.62 182 LYS B N 1
ATOM 3370 C CA . LYS B 1 182 ? 4.191 -25.422 7.262 1 96.62 182 LYS B CA 1
ATOM 3371 C C . LYS B 1 182 ? 3.486 -25.047 5.961 1 96.62 182 LYS B C 1
ATOM 3373 O O . LYS B 1 182 ? 2.779 -25.859 5.371 1 96.62 182 LYS B O 1
ATOM 3378 N N . ILE B 1 183 ? 3.641 -23.781 5.602 1 97 183 ILE B N 1
ATOM 3379 C CA . ILE B 1 183 ? 3.045 -23.297 4.359 1 97 183 ILE B CA 1
ATOM 3380 C C . ILE B 1 183 ? 3.512 -24.156 3.191 1 97 183 ILE B C 1
ATOM 3382 O O . ILE B 1 183 ? 2.863 -24.203 2.143 1 97 183 ILE B O 1
ATOM 3386 N N . THR B 1 184 ? 4.586 -24.938 3.369 1 98.06 184 THR B N 1
ATOM 3387 C CA . THR B 1 184 ? 5.125 -25.812 2.34 1 98.06 184 THR B CA 1
ATOM 3388 C C . THR B 1 184 ? 4.109 -26.891 1.967 1 98.06 184 THR B C 1
ATOM 3390 O O . THR B 1 184 ? 4.203 -27.5 0.896 1 98.06 184 THR B O 1
ATOM 3393 N N . ASP B 1 185 ? 3.139 -27.141 2.836 1 98.12 185 ASP B N 1
ATOM 3394 C CA . ASP B 1 185 ? 2.199 -28.234 2.646 1 98.12 185 ASP B CA 1
ATOM 3395 C C . ASP B 1 185 ? 1.007 -27.797 1.799 1 98.12 185 ASP B C 1
ATOM 3397 O O . ASP B 1 185 ? 0.182 -28.625 1.407 1 98.12 185 ASP B O 1
ATOM 3401 N N . ILE B 1 186 ? 0.931 -26.531 1.438 1 98.19 186 ILE B N 1
ATOM 3402 C CA . ILE B 1 186 ? -0.265 -26.016 0.781 1 98.19 186 ILE B CA 1
ATOM 3403 C C . ILE B 1 186 ? -0.319 -26.516 -0.661 1 98.19 186 ILE B C 1
ATOM 3405 O O . ILE B 1 186 ? -1.383 -26.516 -1.284 1 98.19 186 ILE B O 1
ATOM 3409 N N . ILE B 1 187 ? 0.779 -26.922 -1.21 1 98.25 187 ILE B N 1
ATOM 3410 C CA . ILE B 1 187 ? 0.933 -27.406 -2.574 1 98.25 187 ILE B CA 1
ATOM 3411 C C . ILE B 1 187 ? 1.509 -28.828 -2.553 1 98.25 187 ILE B C 1
ATOM 3413 O O . ILE B 1 187 ? 2.449 -29.109 -1.806 1 98.25 187 ILE B O 1
ATOM 3417 N N . HIS B 1 188 ? 0.949 -29.703 -3.293 1 98.62 188 HIS B N 1
ATOM 3418 C CA . HIS B 1 188 ? 1.452 -31.062 -3.385 1 98.62 188 HIS B CA 1
ATOM 3419 C C . HIS B 1 188 ? 2.867 -31.094 -3.949 1 98.62 188 HIS B C 1
ATOM 3421 O O . HIS B 1 188 ? 3.188 -30.344 -4.875 1 98.62 188 HIS B O 1
ATOM 3427 N N . THR B 1 189 ? 3.678 -32.031 -3.465 1 98.5 189 THR B N 1
ATOM 3428 C CA . THR B 1 189 ? 5.074 -32.156 -3.871 1 98.5 189 THR B CA 1
ATOM 3429 C C . THR B 1 189 ? 5.188 -32.375 -5.375 1 98.5 189 THR B C 1
ATOM 3431 O O . THR B 1 189 ? 6.066 -31.828 -6.031 1 98.5 189 THR B O 1
ATOM 3434 N N . ASP B 1 190 ? 4.312 -33.188 -5.945 1 98.75 190 ASP B N 1
ATOM 3435 C CA . ASP B 1 190 ? 4.355 -33.469 -7.375 1 98.75 190 ASP B CA 1
ATOM 3436 C C . ASP B 1 190 ? 4.078 -32.219 -8.188 1 98.75 190 ASP B C 1
ATOM 3438 O O . ASP B 1 190 ? 4.621 -32.031 -9.281 1 98.75 190 ASP B O 1
ATOM 3442 N N . THR B 1 191 ? 3.121 -31.422 -7.699 1 98.88 191 THR B N 1
ATOM 3443 C CA . THR B 1 191 ? 2.846 -30.125 -8.336 1 98.88 191 THR B CA 1
ATOM 3444 C C . THR B 1 191 ? 4.09 -29.25 -8.328 1 98.88 191 THR B C 1
ATOM 3446 O O . THR B 1 191 ? 4.469 -28.688 -9.359 1 98.88 191 THR B O 1
ATOM 3449 N N . LEU B 1 192 ? 4.738 -29.141 -7.148 1 98.81 192 LEU B N 1
ATOM 3450 C CA . LEU B 1 192 ? 5.961 -28.359 -7.008 1 98.81 192 LEU B CA 1
ATOM 3451 C C . LEU B 1 192 ? 7.023 -28.844 -7.992 1 98.81 192 LEU B C 1
ATOM 3453 O O . LEU B 1 192 ? 7.621 -28.031 -8.711 1 98.81 192 LEU B O 1
ATOM 3457 N N . VAL B 1 193 ? 7.23 -30.109 -8.062 1 98.69 193 VAL B N 1
ATOM 3458 C CA . VAL B 1 193 ? 8.273 -30.703 -8.898 1 98.69 193 VAL B CA 1
ATOM 3459 C C . VAL B 1 193 ? 7.973 -30.422 -10.367 1 98.69 193 VAL B C 1
ATOM 3461 O O . VAL B 1 193 ? 8.859 -30.016 -11.125 1 98.69 193 VAL B O 1
ATOM 3464 N N . ASP B 1 194 ? 6.758 -30.656 -10.789 1 98.81 194 ASP B N 1
ATOM 3465 C CA . ASP B 1 194 ? 6.375 -30.469 -12.188 1 98.81 194 ASP B CA 1
ATOM 3466 C C . ASP B 1 194 ? 6.496 -29.016 -12.602 1 98.81 194 ASP B C 1
ATOM 3468 O O . ASP B 1 194 ? 7.027 -28.703 -13.672 1 98.81 194 ASP B O 1
ATOM 3472 N N . VAL B 1 195 ? 5.973 -28.094 -11.781 1 98.88 195 VAL B N 1
ATOM 3473 C CA . VAL B 1 195 ? 6.004 -26.672 -12.078 1 98.88 195 VAL B CA 1
ATOM 3474 C C . VAL B 1 195 ? 7.449 -26.188 -12.172 1 98.88 195 VAL B C 1
ATOM 3476 O O . VAL B 1 195 ? 7.801 -25.438 -13.086 1 98.88 195 VAL B O 1
ATOM 3479 N N . THR B 1 196 ? 8.375 -26.625 -11.273 1 98.69 196 THR B N 1
ATOM 3480 C CA . THR B 1 196 ? 9.766 -26.156 -11.266 1 98.69 196 THR B CA 1
ATOM 3481 C C . THR B 1 196 ? 10.547 -26.781 -12.414 1 98.69 196 THR B C 1
ATOM 3483 O O . THR B 1 196 ? 11.586 -26.25 -12.828 1 98.69 196 THR B O 1
ATOM 3486 N N . LYS B 1 197 ? 10.078 -27.938 -12.867 1 98.44 197 LYS B N 1
ATOM 3487 C CA . LYS B 1 197 ? 10.703 -28.531 -14.055 1 98.44 197 LYS B CA 1
ATOM 3488 C C . LYS B 1 197 ? 10.398 -27.703 -15.297 1 98.44 197 LYS B C 1
ATOM 3490 O O . LYS B 1 197 ? 11.281 -27.484 -16.141 1 98.44 197 LYS B O 1
ATOM 3495 N N . VAL B 1 198 ? 9.172 -27.297 -15.477 1 98.69 198 VAL B N 1
ATOM 3496 C CA . VAL B 1 198 ? 8.75 -26.531 -16.641 1 98.69 198 VAL B CA 1
ATOM 3497 C C . VAL B 1 198 ? 9.281 -25.109 -16.547 1 98.69 198 VAL B C 1
ATOM 3499 O O . VAL B 1 198 ? 9.672 -24.516 -17.562 1 98.69 198 VAL B O 1
ATOM 3502 N N . TYR B 1 199 ? 9.328 -24.531 -15.352 1 98.75 199 TYR B N 1
ATOM 3503 C CA . TYR B 1 199 ? 9.836 -23.188 -15.078 1 98.75 199 TYR B CA 1
ATOM 3504 C C . TYR B 1 199 ? 10.93 -23.234 -14.016 1 98.75 199 TYR B C 1
ATOM 3506 O O . TYR B 1 199 ? 10.688 -22.906 -12.852 1 98.75 199 TYR B O 1
ATOM 3514 N N . PRO B 1 200 ? 12.094 -23.531 -14.492 1 98.81 200 PRO B N 1
ATOM 3515 C CA . PRO B 1 200 ? 13.195 -23.734 -13.547 1 98.81 200 PRO B CA 1
ATOM 3516 C C . PRO B 1 200 ? 13.508 -22.484 -12.727 1 98.81 200 PRO B C 1
ATOM 3518 O O . PRO B 1 200 ? 13.383 -21.359 -13.234 1 98.81 200 PRO B O 1
ATOM 3521 N N . ARG B 1 201 ? 13.906 -22.656 -11.531 1 98.56 201 ARG B N 1
ATOM 3522 C CA . ARG B 1 201 ? 14.148 -21.562 -10.594 1 98.56 201 ARG B CA 1
ATOM 3523 C C . ARG B 1 201 ? 15.461 -20.859 -10.906 1 98.56 201 ARG B C 1
ATOM 3525 O O . ARG B 1 201 ? 15.602 -19.656 -10.656 1 98.56 201 ARG B O 1
ATOM 3532 N N . LEU B 1 202 ? 16.531 -21.594 -11.453 1 98.5 202 LEU B N 1
ATOM 3533 C CA . LEU B 1 202 ? 17.781 -21.016 -11.93 1 98.5 202 LEU B CA 1
ATOM 3534 C C . LEU B 1 202 ? 18.422 -20.141 -10.859 1 98.5 202 LEU B C 1
ATOM 3536 O O . LEU B 1 202 ? 18.766 -18.984 -11.117 1 98.5 202 LEU B O 1
ATOM 3540 N N . GLN B 1 203 ? 18.562 -20.672 -9.625 1 98.25 203 GLN B N 1
ATOM 3541 C CA . GLN B 1 203 ? 19.141 -19.969 -8.484 1 98.25 203 GLN B CA 1
ATOM 3542 C C . GLN B 1 203 ? 18.312 -18.75 -8.117 1 98.25 203 GLN B C 1
ATOM 3544 O O . GLN B 1 203 ? 18.859 -17.656 -7.906 1 98.25 203 GLN B O 1
ATOM 3549 N N . TRP B 1 204 ? 17 -18.953 -8.156 1 98.56 204 TRP B N 1
ATOM 3550 C CA . TRP B 1 204 ? 16.047 -17.891 -7.863 1 98.56 204 TRP B CA 1
ATOM 3551 C C . TRP B 1 204 ? 16.266 -17.344 -6.457 1 98.56 204 TRP B C 1
ATOM 3553 O O . TRP B 1 204 ? 16.141 -16.141 -6.227 1 98.56 204 TRP B O 1
ATOM 3563 N N . LEU B 1 205 ? 16.594 -18.203 -5.504 1 98.25 205 LEU B N 1
ATOM 3564 C CA . LEU B 1 205 ? 16.781 -17.766 -4.125 1 98.25 205 LEU B CA 1
ATOM 3565 C C . LEU B 1 205 ? 17.812 -16.656 -4.035 1 98.25 205 LEU B C 1
ATOM 3567 O O . LEU B 1 205 ? 17.562 -15.602 -3.443 1 98.25 205 LEU B O 1
ATOM 3571 N N . GLY B 1 206 ? 19 -16.875 -4.645 1 98.19 206 GLY B N 1
ATOM 3572 C CA . GLY B 1 206 ? 20.031 -15.844 -4.664 1 98.19 206 GLY B CA 1
ATOM 3573 C C . GLY B 1 206 ? 19.625 -14.609 -5.449 1 98.19 206 GLY B C 1
ATOM 3574 O O . GLY B 1 206 ? 19.891 -13.484 -5.023 1 98.19 206 GLY B O 1
ATOM 3575 N N . CYS B 1 207 ? 18.984 -14.844 -6.598 1 97.94 207 CYS B N 1
ATOM 3576 C CA . CYS B 1 207 ? 18.562 -13.75 -7.473 1 97.94 207 CYS B CA 1
ATOM 3577 C C . CYS B 1 207 ? 17.625 -12.797 -6.75 1 97.94 207 CYS B C 1
ATOM 3579 O O . CYS B 1 207 ? 17.828 -11.586 -6.758 1 97.94 207 CYS B O 1
ATOM 3581 N N . PHE B 1 208 ? 16.641 -13.367 -6.148 1 98.12 208 PHE B N 1
ATOM 3582 C CA . PHE B 1 208 ? 15.641 -12.516 -5.516 1 98.12 208 PHE B CA 1
ATOM 3583 C C . PHE B 1 208 ? 16.188 -11.898 -4.234 1 98.12 208 PHE B C 1
ATOM 3585 O O . PHE B 1 208 ? 15.906 -10.734 -3.932 1 98.12 208 PHE B O 1
ATOM 3592 N N . ALA B 1 209 ? 16.922 -12.648 -3.436 1 98.31 209 ALA B N 1
ATOM 3593 C CA . ALA B 1 209 ? 17.562 -12.086 -2.254 1 98.31 209 ALA B CA 1
ATOM 3594 C C . ALA B 1 209 ? 18.438 -10.883 -2.623 1 98.31 209 ALA B C 1
ATOM 3596 O O . ALA B 1 209 ? 18.406 -9.859 -1.933 1 98.31 209 ALA B O 1
ATOM 3597 N N . ASP B 1 210 ? 19.188 -11.008 -3.723 1 98.25 210 ASP B N 1
ATOM 3598 C CA . ASP B 1 210 ? 20.031 -9.906 -4.195 1 98.25 210 ASP B CA 1
ATOM 3599 C C . ASP B 1 210 ? 19.172 -8.703 -4.586 1 98.25 210 ASP B C 1
ATOM 3601 O O . ASP B 1 210 ? 19.578 -7.559 -4.383 1 98.25 210 ASP B O 1
ATOM 3605 N N . THR B 1 211 ? 18.047 -8.984 -5.215 1 98 211 THR B N 1
ATOM 3606 C CA . THR B 1 211 ? 17.141 -7.918 -5.609 1 98 211 THR B CA 1
ATOM 3607 C C . THR B 1 211 ? 16.625 -7.168 -4.383 1 98 211 THR B C 1
ATOM 3609 O O . THR B 1 211 ? 16.578 -5.938 -4.375 1 98 211 THR B O 1
ATOM 3612 N N . ILE B 1 212 ? 16.188 -7.898 -3.346 1 98.19 212 ILE B N 1
ATOM 3613 C CA . ILE B 1 212 ? 15.719 -7.293 -2.105 1 98.19 212 ILE B CA 1
ATOM 3614 C C . ILE B 1 212 ? 16.844 -6.469 -1.474 1 98.19 212 ILE B C 1
ATOM 3616 O O . ILE B 1 212 ? 16.625 -5.332 -1.052 1 98.19 212 ILE B O 1
ATOM 3620 N N . ASP B 1 213 ? 18.047 -7.027 -1.437 1 98.19 213 ASP B N 1
ATOM 3621 C CA . ASP B 1 213 ? 19.188 -6.309 -0.893 1 98.19 213 ASP B CA 1
ATOM 3622 C C . ASP B 1 213 ? 19.438 -5.016 -1.667 1 98.19 213 ASP B C 1
ATOM 3624 O O . ASP B 1 213 ? 19.703 -3.969 -1.071 1 98.19 213 ASP B O 1
ATOM 3628 N N . ARG B 1 214 ? 19.422 -5.113 -2.934 1 97.75 214 ARG B N 1
ATOM 3629 C CA . ARG B 1 214 ? 19.656 -3.951 -3.783 1 97.75 214 ARG B CA 1
ATOM 3630 C C . ARG B 1 214 ? 18.594 -2.877 -3.545 1 97.75 214 ARG B C 1
ATOM 3632 O O . ARG B 1 214 ? 18.922 -1.693 -3.436 1 97.75 214 ARG B O 1
ATOM 3639 N N . GLU B 1 215 ? 17.344 -3.295 -3.504 1 97.94 215 GLU B N 1
ATOM 3640 C CA . GLU B 1 215 ? 16.266 -2.342 -3.238 1 97.94 215 GLU B CA 1
ATOM 3641 C C . GLU B 1 215 ? 16.484 -1.624 -1.909 1 97.94 215 GLU B C 1
ATOM 3643 O O . GLU B 1 215 ? 16.375 -0.397 -1.836 1 97.94 215 GLU B O 1
ATOM 3648 N N . GLU B 1 216 ? 16.766 -2.389 -0.894 1 97.81 216 GLU B N 1
ATOM 3649 C CA . GLU B 1 216 ? 16.922 -1.817 0.44 1 97.81 216 GLU B CA 1
ATOM 3650 C C . GLU B 1 216 ? 18.156 -0.914 0.511 1 97.81 216 GLU B C 1
ATOM 3652 O O . GLU B 1 216 ? 18.188 0.036 1.295 1 97.81 216 GLU B O 1
ATOM 3657 N N . THR B 1 217 ? 19.125 -1.221 -0.283 1 97.25 217 THR B N 1
ATOM 3658 C CA . THR B 1 217 ? 20.328 -0.378 -0.347 1 97.25 217 THR B CA 1
ATOM 3659 C C . THR B 1 217 ? 20.016 0.938 -1.056 1 97.25 217 THR B C 1
ATOM 3661 O O . THR B 1 217 ? 20.391 2.01 -0.573 1 97.25 217 THR B O 1
ATOM 3664 N N . LEU B 1 218 ? 19.328 0.882 -2.189 1 96.5 218 LEU B N 1
ATOM 3665 C CA . LEU B 1 218 ? 19 2.057 -2.99 1 96.5 218 LEU B CA 1
ATOM 3666 C C . LEU B 1 218 ? 17.953 2.92 -2.291 1 96.5 218 LEU B C 1
ATOM 3668 O O . LEU B 1 218 ? 17.984 4.148 -2.402 1 96.5 218 LEU B O 1
ATOM 3672 N N . LYS B 1 219 ? 17.016 2.281 -1.607 1 97.81 219 LYS B N 1
ATOM 3673 C CA . LYS B 1 219 ? 15.844 2.898 -0.993 1 97.81 219 LYS B CA 1
ATOM 3674 C C . LYS B 1 219 ? 15.609 2.35 0.41 1 97.81 219 LYS B C 1
ATOM 3676 O O . LYS B 1 219 ? 14.633 1.629 0.643 1 97.81 219 LYS B O 1
ATOM 3681 N N . PRO B 1 220 ? 16.359 2.764 1.322 1 98.06 220 PRO B N 1
ATOM 3682 C CA . PRO B 1 220 ? 16.25 2.178 2.66 1 98.06 220 PRO B CA 1
ATOM 3683 C C . PRO B 1 220 ? 14.875 2.402 3.291 1 98.06 220 PRO B C 1
ATOM 3685 O O . PRO B 1 220 ? 14.547 1.777 4.305 1 98.06 220 PRO B O 1
ATOM 3688 N N . TRP B 1 221 ? 13.992 3.234 2.707 1 98.44 221 TRP B N 1
ATOM 3689 C CA . TRP B 1 221 ? 12.633 3.479 3.172 1 98.44 221 TRP B CA 1
ATOM 3690 C C . TRP B 1 221 ? 11.648 2.525 2.502 1 98.44 221 TRP B C 1
ATOM 3692 O O . TRP B 1 221 ? 10.445 2.57 2.775 1 98.44 221 TRP B O 1
ATOM 3702 N N . CYS B 1 222 ? 12.109 1.681 1.664 1 98.5 222 CYS B N 1
ATOM 3703 C CA . CYS B 1 222 ? 11.211 0.913 0.815 1 98.5 222 CYS B CA 1
ATOM 3704 C C . CYS B 1 222 ? 10.359 -0.039 1.646 1 98.5 222 CYS B C 1
ATOM 3706 O O . CYS B 1 222 ? 10.742 -0.414 2.756 1 98.5 222 CYS B O 1
ATOM 3708 N N . HIS B 1 223 ? 9.258 -0.406 1.089 1 98.31 223 HIS B N 1
ATOM 3709 C CA . HIS B 1 223 ? 8.273 -1.234 1.78 1 98.31 223 HIS B CA 1
ATOM 3710 C C . HIS B 1 223 ? 8.781 -2.66 1.96 1 98.31 223 HIS B C 1
ATOM 3712 O O . HIS B 1 223 ? 8.297 -3.395 2.822 1 98.31 223 HIS B O 1
ATOM 3718 N N . SER B 1 224 ? 9.812 -3.092 1.253 1 97.56 224 SER B N 1
ATOM 3719 C CA . SER B 1 224 ? 10.391 -4.422 1.429 1 97.56 224 SER B CA 1
ATOM 3720 C C . SER B 1 224 ? 10.883 -4.625 2.855 1 97.56 224 SER B C 1
ATOM 3722 O O . SER B 1 224 ? 10.953 -5.758 3.34 1 97.56 224 SER B O 1
ATOM 3724 N N . THR B 1 225 ? 11.156 -3.533 3.535 1 97.94 225 THR B N 1
ATOM 3725 C CA . THR B 1 225 ? 11.648 -3.613 4.906 1 97.94 225 THR B CA 1
ATOM 3726 C C . THR B 1 225 ? 10.547 -4.07 5.852 1 97.94 225 THR B C 1
ATOM 3728 O O . THR B 1 225 ? 10.812 -4.398 7.012 1 97.94 225 THR B O 1
ATOM 3731 N N . HIS B 1 226 ? 9.312 -4.086 5.348 1 96.5 226 HIS B N 1
ATOM 3732 C CA . HIS B 1 226 ? 8.156 -4.551 6.117 1 96.5 226 HIS B CA 1
ATOM 3733 C C . HIS B 1 226 ? 8.289 -6.027 6.465 1 96.5 226 HIS B C 1
ATOM 3735 O O . HIS B 1 226 ? 7.676 -6.5 7.422 1 96.5 226 HIS B O 1
ATOM 3741 N N . ILE B 1 227 ? 8.93 -6.82 5.66 1 95.31 227 ILE B N 1
ATOM 3742 C CA . ILE B 1 227 ? 9.242 -8.211 5.957 1 95.31 227 ILE B CA 1
ATOM 3743 C C . ILE B 1 227 ? 10.656 -8.312 6.527 1 95.31 227 ILE B C 1
ATOM 3745 O O . ILE B 1 227 ? 11.641 -8.148 5.805 1 95.31 227 ILE B O 1
ATOM 3749 N N . PRO B 1 228 ? 10.766 -8.578 7.797 1 92.81 228 PRO B N 1
ATOM 3750 C CA . PRO B 1 228 ? 12.07 -8.547 8.453 1 92.81 228 PRO B CA 1
ATOM 3751 C C . PRO B 1 228 ? 13.047 -9.578 7.887 1 92.81 228 PRO B C 1
ATOM 3753 O O . PRO B 1 228 ? 12.664 -10.727 7.645 1 92.81 228 PRO B O 1
ATOM 3756 N N . ASP B 1 229 ? 14.312 -9.172 7.633 1 94.5 229 ASP B N 1
ATOM 3757 C CA . ASP B 1 229 ? 15.398 -10.039 7.188 1 94.5 229 ASP B CA 1
ATOM 3758 C C . ASP B 1 229 ? 14.992 -10.844 5.953 1 94.5 229 ASP B C 1
ATOM 3760 O O . ASP B 1 229 ? 15.352 -12.016 5.816 1 94.5 229 ASP B O 1
ATOM 3764 N N . PHE B 1 230 ? 14.211 -10.211 5.152 1 95.81 230 PHE B N 1
ATOM 3765 C CA . PHE B 1 230 ? 13.578 -10.906 4.043 1 95.81 230 PHE B CA 1
ATOM 3766 C C . PHE B 1 230 ? 14.617 -11.578 3.156 1 95.81 230 PHE B C 1
ATOM 3768 O O . PHE B 1 230 ? 14.477 -12.75 2.797 1 95.81 230 PHE B O 1
ATOM 3775 N N . SER B 1 231 ? 15.719 -10.844 2.775 1 97.62 231 SER B N 1
ATOM 3776 C CA . SER B 1 231 ? 16.734 -11.406 1.9 1 97.62 231 SER B CA 1
ATOM 3777 C C . SER B 1 231 ? 17.391 -12.633 2.535 1 97.62 231 SER B C 1
ATOM 3779 O O . SER B 1 231 ? 17.656 -13.617 1.854 1 97.62 231 SER B O 1
ATOM 3781 N N . GLN B 1 232 ? 17.609 -12.617 3.834 1 97.44 232 GLN B N 1
ATOM 3782 C CA . GLN B 1 232 ? 18.219 -13.75 4.531 1 97.44 232 GLN B CA 1
ATOM 3783 C C . GLN B 1 232 ? 17.266 -14.938 4.59 1 97.44 232 GLN B C 1
ATOM 3785 O O . GLN B 1 232 ? 17.688 -16.078 4.438 1 97.44 232 GLN B O 1
ATOM 3790 N N . VAL B 1 233 ? 15.977 -14.609 4.84 1 96.5 233 VAL B N 1
ATOM 3791 C CA . VAL B 1 233 ? 14.961 -15.656 4.867 1 96.5 233 VAL B CA 1
ATOM 3792 C C . VAL B 1 233 ? 14.914 -16.375 3.518 1 96.5 233 VAL B C 1
ATOM 3794 O O . VAL B 1 233 ? 14.828 -17.594 3.461 1 96.5 233 VAL B O 1
ATOM 3797 N N . ILE B 1 234 ? 14.977 -15.586 2.432 1 97.56 234 ILE B N 1
ATOM 3798 C CA . ILE B 1 234 ? 14.945 -16.141 1.079 1 97.56 234 ILE B CA 1
ATOM 3799 C C . ILE B 1 234 ? 16.188 -16.984 0.838 1 97.56 234 ILE B C 1
ATOM 3801 O O . ILE B 1 234 ? 16.078 -18.141 0.388 1 97.56 234 ILE B O 1
ATOM 3805 N N . ARG B 1 235 ? 17.359 -16.469 1.18 1 96.81 235 ARG B N 1
ATOM 3806 C CA . ARG B 1 235 ? 18.625 -17.156 0.946 1 96.81 235 ARG B CA 1
ATOM 3807 C C . ARG B 1 235 ? 18.688 -18.453 1.729 1 96.81 235 ARG B C 1
ATOM 3809 O O . ARG B 1 235 ? 19.297 -19.422 1.271 1 96.81 235 ARG B O 1
ATOM 3816 N N . ASN B 1 236 ? 18.031 -18.516 2.844 1 96.44 236 ASN B N 1
ATOM 3817 C CA . ASN B 1 236 ? 18.141 -19.672 3.732 1 96.44 236 ASN B CA 1
ATOM 3818 C C . ASN B 1 236 ? 16.938 -20.594 3.576 1 96.44 236 ASN B C 1
ATOM 3820 O O . ASN B 1 236 ? 16.672 -21.422 4.453 1 96.44 236 ASN B O 1
ATOM 3824 N N . ASN B 1 237 ? 16.203 -20.438 2.539 1 98 237 ASN B N 1
ATOM 3825 C CA . ASN B 1 237 ? 15.07 -21.297 2.244 1 98 237 ASN B CA 1
ATOM 3826 C C . ASN B 1 237 ? 15.516 -22.703 1.88 1 98 237 ASN B C 1
ATOM 3828 O O . ASN B 1 237 ? 15.656 -23.031 0.7 1 98 237 ASN B O 1
ATOM 3832 N N . THR B 1 238 ? 15.664 -23.578 2.859 1 97.44 238 THR B N 1
ATOM 3833 C CA . THR B 1 238 ? 16.188 -24.922 2.678 1 97.44 238 THR B CA 1
ATOM 3834 C C . THR B 1 238 ? 15.164 -25.812 1.958 1 97.44 238 THR B C 1
ATOM 3836 O O . THR B 1 238 ? 15.539 -26.766 1.277 1 97.44 238 THR B O 1
ATOM 3839 N N . PHE B 1 239 ? 13.883 -25.469 2.057 1 98.38 239 PHE B N 1
ATOM 3840 C CA . PHE B 1 239 ? 12.836 -26.25 1.41 1 98.38 239 PHE B CA 1
ATOM 3841 C C . PHE B 1 239 ? 12.984 -26.203 -0.106 1 98.38 239 PHE B C 1
ATOM 3843 O O . PHE B 1 239 ? 12.797 -27.203 -0.783 1 98.38 239 PHE B O 1
ATOM 3850 N N . MET B 1 240 ? 13.297 -25.031 -0.667 1 98.38 240 MET B N 1
ATOM 3851 C CA . MET B 1 240 ? 13.336 -24.859 -2.117 1 98.38 240 MET B CA 1
ATOM 3852 C C . MET B 1 240 ? 14.727 -25.156 -2.664 1 98.38 240 MET B C 1
ATOM 3854 O O . MET B 1 240 ? 14.898 -25.312 -3.873 1 98.38 240 MET B O 1
ATOM 3858 N N . GLN B 1 241 ? 15.742 -25.281 -1.796 1 97.5 241 GLN B N 1
ATOM 3859 C CA . GLN B 1 241 ? 17.125 -25.438 -2.219 1 97.5 241 GLN B CA 1
ATOM 3860 C C . GLN B 1 241 ? 17.281 -26.609 -3.184 1 97.5 241 GLN B C 1
ATOM 3862 O O . GLN B 1 241 ? 17.984 -26.516 -4.184 1 97.5 241 GLN B O 1
ATOM 3867 N N . PRO B 1 242 ? 16.531 -27.781 -2.953 1 97.75 242 PRO B N 1
ATOM 3868 C CA . PRO B 1 242 ? 16.672 -28.906 -3.877 1 97.75 242 PRO B CA 1
ATOM 3869 C C . PRO B 1 242 ? 16.109 -28.609 -5.262 1 97.75 242 PRO B C 1
ATOM 3871 O O . PRO B 1 242 ? 16.438 -29.297 -6.23 1 97.75 242 PRO B O 1
ATOM 3874 N N . TYR B 1 243 ? 15.297 -27.609 -5.379 1 97.62 243 TYR B N 1
ATOM 3875 C CA . TYR B 1 243 ? 14.625 -27.281 -6.637 1 97.62 243 TYR B CA 1
ATOM 3876 C C . TYR B 1 243 ? 15.234 -26.047 -7.27 1 97.62 243 TYR B C 1
ATOM 3878 O O . TYR B 1 243 ? 14.727 -25.531 -8.273 1 97.62 243 TYR B O 1
ATOM 3886 N N . ASP B 1 244 ? 16.297 -25.484 -6.715 1 97.12 244 ASP B N 1
ATOM 3887 C CA . ASP B 1 244 ? 16.703 -24.109 -7.027 1 97.12 244 ASP B CA 1
ATOM 3888 C C . ASP B 1 244 ? 17.656 -24.094 -8.219 1 97.12 244 ASP B C 1
ATOM 3890 O O . ASP B 1 244 ? 18.078 -23.016 -8.656 1 97.12 244 ASP B O 1
ATOM 3894 N N . ALA B 1 245 ? 18.141 -25.25 -8.781 1 92.31 245 ALA B N 1
ATOM 3895 C CA . ALA B 1 245 ? 19.031 -25.344 -9.93 1 92.31 245 ALA B CA 1
ATOM 3896 C C . ALA B 1 245 ? 18.297 -24.969 -11.219 1 92.31 245 ALA B C 1
ATOM 3898 O O . ALA B 1 245 ? 17.078 -25.062 -11.297 1 92.31 245 ALA B O 1
#

Foldseek 3Di:
DDPLLCLALQVDKDFLQCCVLCVQALAVAQADDDFPVNDDQPCVDVLLVVLLVVLCVQDDLLLSLQLQQLLLQLLRLCVGRPVVSNVSYHSSLSSLLSSQLQSCLGPVRLLVDLAASLLSSLVVQLVSSVVSPHDNSSSNSSSVLSVCLLVHDGDDIDGRSNSSSVLSSCCQQQVDDPNHPRNVRSYDPNRVQNSCVVRPNQQVLQVVLVSLVVSCVSHVPYCSVVDPPSSVSRNPRPVCVVRND/DDPLLCLALQVDKDFLQCCVLCVQALAVAQADDDFPVNDDQPCVDVLLVVLLVVLCVQDDLLLSLQLQQLLLQLLRLCVGRPVVSNVSYHSSLSSLLSSQLQSCLGPCRLLVDLAASLLSSLVVQLVSSVVSPHDNSSSNSSSVLSVCLLVHDGDDIDGRSNSSSVLSSCCQQQVDDPNHPRNVRSYDPNRVQNSCVVRPNQQVLQVVLVSLVVSCVSHVPYCSVVDPPSSVSRNPRPVCVVRND

Secondary structure (DSSP, 8-state):
--HHHHHHTT--EEES-HHHHHTTSS-SS------GGGS---TTSHHHHHHHHHHHHHS-HHHHHHHHHHHHHHHHHHHHH-HHHHTTS-HHHHHHHHHHTTGGGSHHHHTT-SS-HHHHHHHHHHHHHHHHT--HHHHHHHHHHHHHTT---SSSEEEHHHHHHHHHHHHHHTS-BTTBTTGGGGS-HHHHHHHHHHS--SSHHHHHHHHHHHHHHH-TTSGGGGSTTHHHHHHT-TTTGGG--/--HHHHHHTT--EEES-HHHHHTTSS-SS------GGGS---TTSHHHHHHHHHHHHHS-HHHHHHHHHHHHHHHHHHHHH-HHHHTTS-HHHHHHHHHHTTGGGSHHHHTT-SS-HHHHHHHHHH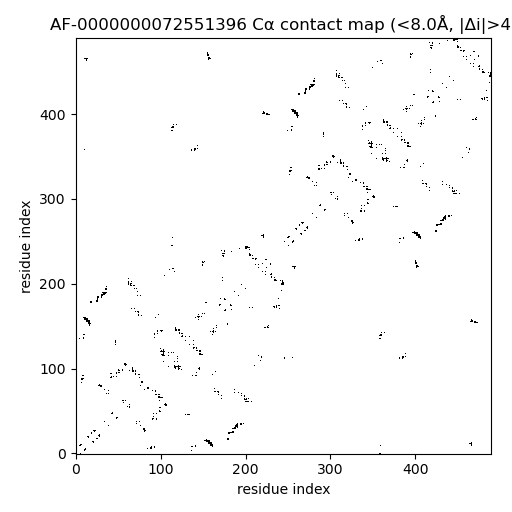HHHHHHT--HHHHHHHHHHHHHTT---SSSEEEHHHHHHHHHHHHHHTS-BTTBTTGGGGS-HHHHHHHHHHS--SSHHHHHHHHHHHHHHH-TTSGGGGSTTHHHHHHT-TTTGGG--